Protein AF-A0A090I1Z6-F1 (afdb_monomer)

Nearest PDB structures (foldseek):
  5xj1-assembly1_A  TM=9.150E-01  e=8.530E-34  Streptococcus pneumoniae TIGR4
  5xj2-assembly2_B  TM=8.913E-01  e=3.910E-34  Streptococcus pneumoniae TIGR4
  1uwv-assembly1_A  TM=8.900E-01  e=1.940E-24  Escherichia coli K-12
  3mti-assembly1_A  TM=7.991E-01  e=1.955E-08  Streptococcus thermophilus LMG 18311
  7o4o-assembly1_A  TM=5.216E-01  e=7.048E-09  Staphylococcus aureus

Secondary structure (DSSP, 8-state):
-EEEEEESSTT-SEEEEEEETTEEEEEEE-S--TTS-HHHHHHHHHHHHHHTTTSPBPBTTTTB-SEEEEEEEE-TT-EEEEEEEE-SS----HHHHHHHHT---SSEEEEEEEEE---SSSS---SEEEEEEE-SEEEEEETTEEEEEESSS---S-HHHHHHHHHHHHHHSTTGGG-EEEEET-TTTHHHHHHHTTSSEEEEEES-HHHHHHHHHHHHHTT--SEEEEES-HHHHTTS-----SEEEE---TT-S-TTHHHHHHHT--SEEEEEES-HHHHHHHHHHHHHTTEEEEEEEEE-SSTTSS--EEEEEEEE--S---------TTGGGT--------HHHHHHHHHHHH-----HHHHHHHHHHTT-PPPS-S---S-TT--PPPPPHHHHHHHHHHHHHTT--

Structure (mmCIF, N/CA/C/O backbone):
data_AF-A0A090I1Z6-F1
#
_entry.id   AF-A0A090I1Z6-F1
#
loop_
_atom_site.group_PDB
_atom_site.id
_atom_site.type_symbol
_atom_site.label_atom_id
_atom_site.label_alt_id
_atom_site.label_comp_id
_atom_site.label_asym_id
_atom_site.label_entity_id
_atom_site.label_seq_id
_atom_site.pdbx_PDB_ins_code
_atom_site.Cartn_x
_atom_site.Cartn_y
_atom_site.Cartn_z
_atom_site.occupancy
_atom_site.B_iso_or_equiv
_atom_site.auth_seq_id
_atom_site.auth_comp_id
_atom_site.auth_asym_id
_atom_site.auth_atom_id
_atom_site.pdbx_PDB_model_num
ATOM 1 N N . MET A 1 1 ? 2.873 0.384 -11.513 1.00 91.88 1 MET A N 1
ATOM 2 C CA . MET A 1 1 ? 2.850 -0.789 -12.411 1.00 91.88 1 MET A CA 1
ATOM 3 C C . MET A 1 1 ? 4.203 -1.445 -12.418 1.00 91.88 1 MET A C 1
ATOM 5 O O . MET A 1 1 ? 5.203 -0.740 -12.408 1.00 91.88 1 MET A O 1
ATOM 9 N N . GLU A 1 2 ? 4.210 -2.765 -12.481 1.00 94.06 2 GLU A N 1
ATOM 10 C CA . GLU A 1 2 ? 5.403 -3.577 -12.677 1.00 94.06 2 GLU A CA 1
ATOM 11 C C . GLU A 1 2 ? 5.215 -4.378 -13.966 1.00 94.06 2 GLU A C 1
ATOM 13 O O . GLU A 1 2 ? 4.215 -5.082 -14.119 1.00 94.06 2 GLU A O 1
ATOM 18 N N . TYR A 1 3 ? 6.144 -4.217 -14.903 1.00 95.12 3 TYR A N 1
ATOM 19 C CA . TYR A 1 3 ? 6.188 -4.970 -16.149 1.00 95.12 3 TYR A CA 1
ATOM 20 C C . TYR A 1 3 ? 7.369 -5.932 -16.123 1.00 95.12 3 TYR A C 1
ATOM 22 O O . TYR A 1 3 ? 8.446 -5.572 -15.654 1.00 95.12 3 TYR A O 1
ATOM 30 N N . THR A 1 4 ? 7.189 -7.125 -16.673 1.00 95.19 4 THR A N 1
ATOM 31 C CA . THR A 1 4 ? 8.210 -8.172 -16.767 1.00 95.19 4 THR A CA 1
ATOM 32 C C . THR A 1 4 ? 8.731 -8.248 -18.196 1.00 95.19 4 THR A C 1
ATOM 34 O O . THR A 1 4 ? 7.939 -8.261 -19.144 1.00 95.19 4 THR A O 1
ATOM 37 N N . PHE A 1 5 ? 10.052 -8.307 -18.362 1.00 95.00 5 PHE A N 1
ATOM 38 C CA . PHE A 1 5 ? 10.670 -8.595 -19.655 1.00 95.00 5 PHE A CA 1
ATOM 39 C C . PHE A 1 5 ? 10.599 -10.095 -19.957 1.00 95.00 5 PHE A C 1
ATOM 41 O O . PHE A 1 5 ? 10.824 -10.934 -19.086 1.00 95.00 5 PHE A O 1
ATOM 48 N N . SER A 1 6 ? 10.304 -10.452 -21.203 1.00 93.56 6 SER A N 1
ATOM 49 C CA . SER A 1 6 ? 10.313 -11.844 -21.672 1.00 93.56 6 SER A CA 1
ATOM 50 C C . SER A 1 6 ? 10.514 -11.908 -23.180 1.00 93.56 6 SER A C 1
ATOM 52 O O . SER A 1 6 ? 10.542 -10.870 -23.837 1.00 93.56 6 SER A O 1
ATOM 54 N N . ASP A 1 7 ? 10.575 -13.104 -23.752 1.00 90.38 7 ASP A N 1
ATOM 55 C CA . ASP A 1 7 ? 10.456 -13.272 -25.201 1.00 90.38 7 ASP A CA 1
ATOM 56 C C . ASP A 1 7 ? 8.981 -13.500 -25.566 1.00 90.38 7 ASP A C 1
ATOM 58 O O . ASP A 1 7 ? 8.281 -14.247 -24.879 1.00 90.38 7 ASP A O 1
ATOM 62 N N . GLU A 1 8 ? 8.496 -12.900 -26.658 1.00 86.56 8 GLU A N 1
ATOM 63 C CA . GLU A 1 8 ? 7.093 -13.067 -27.095 1.00 86.56 8 GLU A CA 1
ATOM 64 C C . GLU A 1 8 ? 6.745 -14.534 -27.428 1.00 86.56 8 GLU A C 1
ATOM 66 O O . GLU A 1 8 ? 5.624 -15.004 -27.228 1.00 86.56 8 GLU A O 1
ATOM 71 N N . TYR A 1 9 ? 7.739 -15.275 -27.902 1.00 86.19 9 TYR A N 1
ATOM 72 C CA . TYR A 1 9 ? 7.776 -16.729 -28.003 1.00 86.19 9 TYR A CA 1
ATOM 73 C C . TYR A 1 9 ? 9.223 -17.173 -27.782 1.00 86.19 9 TYR A C 1
ATOM 75 O O . TYR A 1 9 ? 10.125 -16.344 -27.798 1.00 86.19 9 TYR A O 1
ATOM 83 N N . LYS A 1 10 ? 9.473 -18.472 -27.583 1.00 83.06 10 LYS A N 1
ATOM 84 C CA . LYS A 1 10 ? 10.819 -18.989 -27.286 1.00 83.06 10 LYS A CA 1
ATOM 85 C C . LYS A 1 10 ? 11.870 -18.472 -28.286 1.00 83.06 10 LYS A C 1
ATOM 87 O O . LYS A 1 10 ? 11.756 -18.763 -29.475 1.00 83.06 10 LYS A O 1
ATOM 92 N N . ASP A 1 11 ? 12.885 -17.772 -27.771 1.00 80.81 11 ASP A N 1
ATOM 93 C CA . ASP A 1 11 ? 13.984 -17.167 -28.540 1.00 80.81 11 ASP A CA 1
ATOM 94 C C . ASP A 1 11 ? 13.499 -16.138 -29.606 1.00 80.81 11 ASP A C 1
ATOM 96 O O . ASP A 1 11 ? 14.156 -15.915 -30.624 1.00 80.81 11 ASP A O 1
ATOM 100 N N . GLY A 1 12 ? 12.313 -15.550 -29.396 1.00 86.69 12 GLY A N 1
ATOM 101 C CA . GLY A 1 12 ? 11.664 -14.543 -30.242 1.00 86.69 12 GLY A CA 1
ATOM 102 C C . GLY A 1 12 ? 12.017 -13.091 -29.880 1.00 86.69 12 GLY A C 1
ATOM 103 O O . GLY A 1 12 ? 12.978 -12.855 -29.154 1.00 86.69 12 GLY A O 1
ATOM 104 N N . PRO A 1 13 ? 11.267 -12.096 -30.396 1.00 90.56 13 PRO A N 1
ATOM 105 C CA . PRO A 1 13 ? 11.519 -10.684 -30.103 1.00 90.56 13 PRO A CA 1
ATOM 106 C C . PRO A 1 13 ? 11.231 -10.337 -28.637 1.00 90.56 13 PRO A C 1
ATOM 108 O O . PRO A 1 13 ? 10.421 -11.000 -27.974 1.00 90.56 13 PRO A O 1
ATOM 111 N N . LEU A 1 14 ? 11.851 -9.253 -28.157 1.00 93.56 14 LEU A N 1
ATOM 112 C CA . LEU A 1 14 ? 11.689 -8.798 -26.780 1.00 93.56 14 LEU A CA 1
ATOM 113 C C . LEU A 1 14 ? 10.253 -8.312 -26.535 1.00 93.56 14 LEU A C 1
ATOM 115 O O . LEU A 1 14 ? 9.720 -7.429 -27.218 1.00 93.56 14 LEU A O 1
ATOM 119 N N . SER A 1 15 ? 9.650 -8.856 -25.488 1.00 94.00 15 SER A N 1
ATOM 120 C CA . SER A 1 15 ? 8.357 -8.454 -24.952 1.00 94.00 15 SER A CA 1
ATOM 121 C C . SER A 1 15 ? 8.521 -7.796 -23.586 1.00 94.00 15 SER A C 1
ATOM 123 O O . SER A 1 15 ? 9.428 -8.119 -22.815 1.00 94.00 15 SER A O 1
ATOM 125 N N . LEU A 1 16 ? 7.623 -6.862 -23.292 1.00 95.56 16 LEU A N 1
ATOM 126 C CA . LEU A 1 16 ? 7.514 -6.222 -21.989 1.00 95.56 16 LEU A CA 1
ATOM 127 C C . LEU A 1 16 ? 6.033 -6.116 -21.651 1.00 95.56 16 LEU A C 1
ATOM 129 O O . LEU A 1 16 ? 5.245 -5.597 -22.443 1.00 95.56 16 LEU A O 1
ATOM 133 N N . GLY A 1 17 ? 5.632 -6.653 -20.507 1.00 94.38 17 GLY A N 1
ATOM 134 C CA . GLY A 1 17 ? 4.218 -6.675 -20.163 1.00 94.38 17 GLY A CA 1
ATOM 135 C C . GLY A 1 17 ? 3.922 -7.404 -18.870 1.00 94.38 17 GLY A C 1
ATOM 136 O O . GLY A 1 17 ? 4.678 -7.299 -17.913 1.00 94.38 17 GLY A O 1
ATOM 137 N N . MET A 1 18 ? 2.793 -8.104 -18.821 1.00 92.00 18 MET A N 1
ATOM 138 C CA . MET A 1 18 ? 2.317 -8.772 -17.606 1.00 92.00 18 MET A CA 1
ATOM 139 C C . MET A 1 18 ? 2.202 -10.276 -17.820 1.00 92.00 18 MET A C 1
ATOM 141 O O . MET A 1 18 ? 1.886 -10.737 -18.919 1.00 92.00 18 MET A O 1
ATOM 145 N N . HIS A 1 19 ? 2.398 -11.047 -16.751 1.00 90.75 19 HIS A N 1
ATOM 146 C CA . HIS A 1 19 ? 2.137 -12.483 -16.766 1.00 90.75 19 HIS A CA 1
ATOM 147 C C . HIS A 1 19 ? 0.689 -12.768 -17.163 1.00 90.75 19 HIS A C 1
ATOM 149 O O . HIS A 1 19 ? -0.263 -12.174 -16.643 1.00 90.75 19 HIS A O 1
ATOM 155 N N . LYS A 1 20 ? 0.506 -13.720 -18.073 1.00 89.38 20 LYS A N 1
ATOM 156 C CA . LYS A 1 20 ? -0.819 -14.204 -18.444 1.00 89.38 20 LYS A CA 1
ATOM 157 C C . LYS A 1 20 ? -1.466 -14.870 -17.230 1.00 89.38 20 LYS A C 1
ATOM 159 O O . LYS A 1 20 ? -0.816 -15.589 -16.472 1.00 89.38 20 LYS A O 1
ATOM 164 N N . ARG A 1 21 ? -2.772 -14.653 -17.043 1.00 86.88 21 ARG A N 1
ATOM 165 C CA . ARG A 1 21 ? -3.521 -15.203 -15.900 1.00 86.88 21 ARG A CA 1
ATOM 166 C C . ARG A 1 21 ? -3.269 -16.711 -15.762 1.00 86.88 21 ARG A C 1
ATOM 168 O O . ARG A 1 21 ? -3.479 -17.462 -16.714 1.00 86.88 21 ARG A O 1
ATOM 175 N N . ASN A 1 22 ? -2.842 -17.133 -14.571 1.00 84.94 22 ASN A N 1
ATOM 176 C CA . ASN A 1 22 ? -2.478 -18.513 -14.219 1.00 84.94 22 ASN A CA 1
ATOM 177 C C . ASN A 1 22 ? -1.283 -19.105 -15.001 1.00 84.94 22 ASN A C 1
ATOM 179 O O . ASN A 1 22 ? -1.112 -20.323 -15.011 1.00 84.94 22 ASN A O 1
ATOM 183 N N . ARG A 1 23 ? -0.456 -18.284 -15.664 1.00 84.69 23 ARG A N 1
ATOM 184 C CA . ARG A 1 23 ? 0.732 -18.724 -16.414 1.00 84.69 23 ARG A CA 1
ATOM 185 C C . ARG A 1 23 ? 1.939 -17.826 -16.127 1.00 84.69 23 ARG A C 1
ATOM 187 O O . ARG A 1 23 ? 2.237 -16.902 -16.869 1.00 84.69 23 ARG A O 1
ATOM 194 N N . PHE A 1 24 ? 2.689 -18.172 -15.085 1.00 78.25 24 PHE A N 1
ATOM 195 C CA . PHE A 1 24 ? 3.857 -17.422 -14.587 1.00 78.25 24 PHE A CA 1
ATOM 196 C C . PHE A 1 24 ? 5.130 -17.516 -15.452 1.00 78.25 24 PHE A C 1
ATOM 198 O O . PHE A 1 24 ? 6.209 -17.116 -15.018 1.00 78.25 24 PHE A O 1
ATOM 205 N N . TYR A 1 25 ? 5.051 -18.150 -16.622 1.00 77.69 25 TYR A N 1
ATOM 206 C CA . TYR A 1 25 ? 6.161 -18.272 -17.577 1.00 77.69 25 TYR A CA 1
ATOM 207 C C . TYR A 1 25 ? 5.838 -17.608 -18.918 1.00 77.69 25 TYR A C 1
ATOM 209 O O . TYR A 1 25 ? 6.706 -17.537 -19.779 1.00 77.69 25 TYR A O 1
ATOM 217 N N . GLU A 1 26 ? 4.593 -17.164 -19.109 1.00 83.94 26 GLU A N 1
ATOM 218 C CA . GLU A 1 26 ? 4.133 -16.530 -20.340 1.00 83.94 26 GLU A CA 1
ATOM 219 C C . GLU A 1 26 ? 3.808 -15.072 -20.034 1.00 83.94 26 GLU A C 1
ATOM 221 O O . GLU A 1 26 ? 2.819 -14.778 -19.358 1.00 83.94 26 GLU A O 1
ATOM 226 N N . VAL A 1 27 ? 4.618 -14.160 -20.560 1.00 88.38 27 VAL A N 1
ATOM 227 C CA . VAL A 1 27 ? 4.332 -12.727 -20.510 1.00 88.38 27 VAL A CA 1
ATOM 228 C C . VAL A 1 27 ? 3.557 -12.343 -21.762 1.00 88.38 27 VAL A C 1
ATOM 230 O O . VAL A 1 27 ? 3.927 -12.686 -22.882 1.00 88.38 27 VAL A O 1
ATOM 233 N N . VAL A 1 28 ? 2.450 -11.632 -21.575 1.00 89.81 28 VAL A N 1
ATOM 234 C CA . VAL A 1 28 ? 1.732 -11.005 -22.683 1.00 89.81 28 VAL A CA 1
ATOM 235 C C . VAL A 1 28 ? 2.474 -9.728 -23.037 1.00 89.81 28 VAL A C 1
ATOM 237 O O . VAL A 1 28 ? 2.613 -8.856 -22.183 1.00 89.81 28 VAL A O 1
ATOM 240 N N . ASN A 1 29 ? 2.926 -9.608 -24.286 1.00 89.56 29 ASN A N 1
ATOM 241 C CA . ASN A 1 29 ? 3.527 -8.376 -24.782 1.00 89.56 29 ASN A CA 1
ATOM 242 C C . ASN A 1 29 ? 2.481 -7.249 -24.748 1.00 89.56 29 ASN A C 1
ATOM 244 O O . ASN A 1 29 ? 1.546 -7.220 -25.557 1.00 89.56 29 ASN A O 1
ATOM 248 N N . THR A 1 30 ? 2.608 -6.341 -23.785 1.00 86.31 30 THR A N 1
ATOM 249 C CA . THR A 1 30 ? 1.634 -5.275 -23.572 1.00 86.31 30 THR A CA 1
ATOM 250 C C . THR A 1 30 ? 2.025 -4.110 -24.465 1.00 86.31 30 THR A C 1
ATOM 252 O O . THR A 1 30 ? 2.967 -3.391 -24.176 1.00 86.31 30 THR A O 1
ATOM 255 N N . LYS A 1 31 ? 1.308 -3.901 -25.572 1.00 80.50 31 LYS A N 1
ATOM 256 C CA . LYS A 1 31 ? 1.508 -2.701 -26.413 1.00 80.50 31 LYS A CA 1
ATOM 257 C C . LYS A 1 31 ? 0.821 -1.467 -25.835 1.00 80.50 31 LYS A C 1
ATOM 259 O O . LYS A 1 31 ? 1.215 -0.348 -26.127 1.00 80.50 31 LYS A O 1
ATOM 264 N N . TYR A 1 32 ? -0.234 -1.696 -25.060 1.00 88.94 32 TYR A N 1
ATOM 265 C CA . TYR A 1 32 ? -1.088 -0.664 -24.501 1.00 88.94 32 TYR A CA 1
ATOM 266 C C . TYR A 1 32 ? -1.790 -1.197 -23.251 1.00 88.94 32 TYR A C 1
ATOM 268 O O . TYR A 1 32 ? -2.351 -2.297 -23.275 1.00 88.94 32 TYR A O 1
ATOM 276 N N . CYS A 1 33 ? -1.775 -0.424 -22.171 1.00 90.62 33 CYS A N 1
ATOM 277 C CA . CYS A 1 33 ? -2.452 -0.713 -20.917 1.00 90.62 33 CYS A CA 1
ATOM 278 C C . CYS A 1 33 ? -3.492 0.381 -20.642 1.00 90.62 33 CYS A C 1
ATOM 280 O O . CYS A 1 33 ? -3.174 1.565 -20.594 1.00 90.62 33 CYS A O 1
ATOM 282 N N . ASN A 1 34 ? -4.752 -0.018 -20.466 1.00 91.06 34 ASN A N 1
ATOM 283 C CA . ASN A 1 34 ? -5.896 0.897 -20.376 1.00 91.06 34 ASN A CA 1
ATOM 284 C C . ASN A 1 34 ? -6.320 1.238 -18.933 1.00 91.06 34 ASN A C 1
ATOM 286 O O . ASN A 1 34 ? -7.370 1.857 -18.749 1.00 91.06 34 ASN A O 1
ATOM 290 N N . ILE A 1 35 ? -5.565 0.778 -17.931 1.00 90.62 35 ILE A N 1
ATOM 291 C CA . ILE A 1 35 ? -5.797 1.039 -16.497 1.00 90.62 35 ILE A CA 1
ATOM 292 C C . ILE A 1 35 ? -4.760 2.002 -15.900 1.00 90.62 35 ILE A C 1
ATOM 294 O O . ILE A 1 35 ? -4.752 2.231 -14.695 1.00 90.62 35 ILE A O 1
ATOM 298 N N . VAL A 1 36 ? -3.866 2.541 -16.730 1.00 92.75 36 VAL A N 1
ATOM 299 C CA . VAL A 1 36 ? -2.774 3.441 -16.337 1.00 92.75 36 VAL A CA 1
ATOM 300 C C . VAL A 1 36 ? -2.809 4.708 -17.179 1.00 92.75 36 VAL A C 1
ATOM 302 O O . VAL A 1 36 ? -3.467 4.752 -18.216 1.00 92.75 36 VAL A O 1
ATOM 305 N N . HIS A 1 37 ? -2.085 5.734 -16.733 1.00 95.00 37 HIS A N 1
ATOM 306 C CA . HIS A 1 37 ? -1.875 6.948 -17.517 1.00 95.00 37 HIS A CA 1
ATOM 307 C C . HIS A 1 37 ? -1.043 6.665 -18.780 1.00 95.00 37 HIS A C 1
ATOM 309 O O . HIS A 1 37 ? -0.178 5.787 -18.757 1.00 95.00 37 HIS A O 1
ATOM 315 N N . GLU A 1 38 ? -1.235 7.444 -19.848 1.00 96.19 38 GLU A N 1
ATOM 316 C CA . GLU A 1 38 ? -0.559 7.228 -21.139 1.00 96.19 38 GLU A CA 1
ATOM 317 C C . GLU A 1 38 ? 0.974 7.323 -21.053 1.00 96.19 38 GLU A C 1
ATOM 319 O O . GLU A 1 38 ? 1.685 6.630 -21.779 1.00 96.19 38 GLU A O 1
ATOM 324 N N . ASP A 1 39 ? 1.501 8.089 -20.093 1.00 97.19 39 ASP A N 1
ATOM 325 C CA . ASP A 1 39 ? 2.943 8.151 -19.801 1.00 97.19 39 ASP A CA 1
ATOM 326 C C . ASP A 1 39 ? 3.548 6.757 -19.567 1.00 97.19 39 ASP A C 1
ATOM 328 O O . ASP A 1 39 ? 4.671 6.486 -19.989 1.00 97.19 39 ASP A O 1
ATOM 332 N N . PHE A 1 40 ? 2.798 5.839 -18.943 1.00 97.06 40 PHE A N 1
ATOM 333 C CA . PHE A 1 40 ? 3.262 4.470 -18.711 1.00 97.06 40 PHE A CA 1
ATOM 334 C C . PHE A 1 40 ? 3.410 3.711 -20.024 1.00 97.06 40 PHE A C 1
ATOM 336 O O . PHE A 1 40 ? 4.388 2.986 -20.188 1.00 97.06 40 PHE A O 1
ATOM 343 N N . ASN A 1 41 ? 2.448 3.869 -20.938 1.00 96.94 41 ASN A N 1
ATOM 344 C CA . ASN A 1 41 ? 2.469 3.219 -22.245 1.00 96.94 41 ASN A CA 1
ATOM 345 C C . ASN A 1 41 ? 3.650 3.733 -23.073 1.00 96.94 41 ASN A C 1
ATOM 347 O O . ASN A 1 41 ? 4.409 2.933 -23.620 1.00 96.94 41 ASN A O 1
ATOM 351 N N . THR A 1 42 ? 3.855 5.052 -23.074 1.00 97.19 42 THR A N 1
ATOM 352 C CA . THR A 1 42 ? 4.975 5.712 -23.755 1.00 97.19 42 THR A CA 1
ATOM 353 C C . THR A 1 42 ? 6.325 5.227 -23.229 1.00 97.19 42 THR A C 1
ATOM 355 O O . THR A 1 42 ? 7.179 4.817 -24.017 1.00 97.19 42 THR A O 1
ATOM 358 N N . ILE A 1 43 ? 6.517 5.212 -21.904 1.00 97.88 43 ILE A N 1
ATOM 359 C CA . ILE A 1 43 ? 7.772 4.762 -21.285 1.00 97.88 43 ILE A CA 1
ATOM 360 C C . ILE A 1 43 ? 8.005 3.273 -21.552 1.00 97.88 43 ILE A C 1
ATOM 362 O O . ILE A 1 43 ? 9.080 2.896 -22.005 1.00 97.88 43 ILE A O 1
ATOM 366 N N . MET A 1 44 ? 7.001 2.426 -21.325 1.00 97.19 44 MET A N 1
ATOM 367 C CA . MET A 1 44 ? 7.104 0.981 -21.536 1.00 97.19 44 MET A CA 1
ATOM 368 C C . MET A 1 44 ? 7.447 0.637 -22.994 1.00 97.19 44 MET A C 1
ATOM 370 O O . MET A 1 44 ? 8.352 -0.164 -23.236 1.00 97.19 44 MET A O 1
ATOM 374 N N . ASP A 1 45 ? 6.764 1.234 -23.976 1.00 96.31 45 ASP A N 1
ATOM 375 C CA . ASP A 1 45 ? 7.040 0.964 -25.390 1.00 96.31 45 ASP A CA 1
ATOM 376 C C . ASP A 1 45 ? 8.412 1.503 -25.818 1.00 96.31 45 ASP A C 1
ATOM 378 O O . ASP A 1 45 ? 9.144 0.800 -26.521 1.00 96.31 45 ASP A O 1
ATOM 382 N N . PHE A 1 46 ? 8.811 2.688 -25.339 1.00 97.38 46 PHE A N 1
ATOM 383 C CA . PHE A 1 46 ? 10.170 3.198 -25.529 1.00 97.38 46 PHE A CA 1
ATOM 384 C C . PHE A 1 46 ? 11.218 2.217 -24.987 1.00 97.38 46 PHE A C 1
ATOM 386 O O . PHE A 1 46 ? 12.138 1.839 -25.716 1.00 97.38 46 PHE A O 1
ATOM 393 N N . THR A 1 47 ? 11.061 1.760 -23.743 1.00 97.38 47 THR A N 1
ATOM 394 C CA . THR A 1 47 ? 11.988 0.828 -23.094 1.00 97.38 47 THR A CA 1
ATOM 395 C C . THR A 1 47 ? 12.085 -0.491 -23.851 1.00 97.38 47 THR A C 1
ATOM 397 O O . THR A 1 47 ? 13.190 -0.948 -24.150 1.00 97.38 47 THR A O 1
ATOM 400 N N . ARG A 1 48 ? 10.945 -1.087 -24.218 1.00 95.88 48 ARG A N 1
ATOM 401 C CA . ARG A 1 48 ? 10.903 -2.334 -24.992 1.00 95.88 48 ARG A CA 1
ATOM 402 C C . ARG A 1 48 ? 11.636 -2.178 -26.324 1.00 95.88 48 ARG A C 1
ATOM 404 O O . ARG A 1 48 ? 12.504 -2.984 -26.634 1.00 95.88 48 ARG A O 1
ATOM 411 N N . ARG A 1 49 ? 11.326 -1.132 -27.101 1.00 95.25 49 ARG A N 1
ATOM 412 C CA . ARG A 1 49 ? 11.971 -0.882 -28.404 1.00 95.25 49 ARG A CA 1
ATOM 413 C C . ARG A 1 49 ? 13.458 -0.576 -28.277 1.00 95.25 49 ARG A C 1
ATOM 415 O O . ARG A 1 49 ? 14.218 -0.938 -29.166 1.00 95.25 49 ARG A O 1
ATOM 422 N N . TYR A 1 50 ? 13.874 0.109 -27.212 1.00 96.69 50 TYR A N 1
ATOM 423 C CA . TYR A 1 50 ? 15.281 0.441 -27.012 1.00 96.69 50 TYR A CA 1
ATOM 424 C C . TYR A 1 50 ? 16.134 -0.817 -26.834 1.00 96.69 50 TYR A C 1
ATOM 426 O O . TYR A 1 50 ? 17.240 -0.872 -27.376 1.00 96.69 50 TYR A O 1
ATOM 434 N N . PHE A 1 51 ? 15.640 -1.788 -26.062 1.00 96.19 51 PHE A N 1
ATOM 435 C CA . PHE A 1 51 ? 16.381 -2.999 -25.719 1.00 96.19 51 PHE A CA 1
ATOM 436 C C . PHE A 1 51 ? 16.181 -4.167 -26.686 1.00 96.19 51 PHE A C 1
ATOM 438 O O . PHE A 1 51 ? 16.984 -5.101 -26.654 1.00 96.19 51 PHE A O 1
ATOM 445 N N . ASP A 1 52 ? 15.163 -4.119 -27.545 1.00 92.81 52 ASP A N 1
ATOM 446 C CA . ASP A 1 52 ? 14.920 -5.151 -28.553 1.00 92.81 52 ASP A CA 1
ATOM 447 C C . ASP A 1 52 ? 16.168 -5.370 -29.428 1.00 92.81 52 ASP A C 1
ATOM 449 O O . ASP A 1 52 ? 16.754 -4.428 -29.968 1.00 92.81 52 ASP A O 1
ATOM 453 N N . GLY A 1 53 ? 16.638 -6.618 -29.492 1.00 90.00 53 GLY A N 1
ATOM 454 C CA . GLY A 1 53 ? 17.881 -7.002 -30.172 1.00 90.00 53 GLY A CA 1
ATOM 455 C C . GLY A 1 53 ? 19.195 -6.561 -29.502 1.00 90.00 53 GLY A C 1
ATOM 456 O O . GLY A 1 53 ? 20.257 -6.957 -29.982 1.00 90.00 53 GLY A O 1
ATOM 457 N N . LYS A 1 54 ? 19.164 -5.783 -28.408 1.00 92.88 54 LYS A N 1
ATOM 458 C CA . LYS A 1 54 ? 20.367 -5.344 -27.670 1.00 92.88 54 LYS A CA 1
ATOM 459 C C . LYS A 1 54 ? 20.666 -6.197 -26.444 1.00 92.88 54 LYS A C 1
ATOM 461 O O . LYS A 1 54 ? 21.820 -6.542 -26.219 1.00 92.88 54 LYS A O 1
ATOM 466 N N . LEU A 1 55 ? 19.643 -6.504 -25.647 1.00 93.56 55 LEU A N 1
ATOM 467 C CA . LEU A 1 55 ? 19.765 -7.266 -24.403 1.00 93.56 55 LEU A CA 1
ATOM 468 C C . LEU A 1 55 ? 18.665 -8.320 -24.311 1.00 93.56 55 LEU A C 1
ATOM 470 O O . LEU A 1 55 ? 17.603 -8.188 -24.917 1.00 93.56 55 LEU A O 1
ATOM 474 N N . LYS A 1 56 ? 18.936 -9.372 -23.538 1.00 92.62 56 LYS A N 1
ATOM 475 C CA . LYS A 1 56 ? 18.013 -10.493 -23.351 1.00 92.62 56 LYS A CA 1
ATOM 476 C C . LYS A 1 56 ? 17.214 -10.348 -22.055 1.00 92.62 56 LYS A C 1
ATOM 478 O O . LYS A 1 56 ? 17.758 -9.838 -21.067 1.00 92.62 56 LYS A O 1
ATOM 483 N N . PRO A 1 57 ? 15.957 -10.822 -22.030 1.00 93.50 57 PRO A N 1
ATOM 484 C CA . PRO A 1 57 ? 15.213 -10.960 -20.789 1.00 93.50 57 PRO A CA 1
ATOM 485 C C . PRO A 1 57 ? 15.864 -12.015 -19.891 1.00 93.50 57 PRO A C 1
ATOM 487 O O . PRO A 1 57 ? 16.516 -12.950 -20.361 1.00 93.50 57 PRO A O 1
ATOM 490 N N . TYR A 1 58 ? 15.670 -11.881 -18.587 1.00 91.06 58 TYR A N 1
ATOM 491 C CA . TYR A 1 58 ? 16.127 -12.860 -17.618 1.00 91.06 58 TYR A CA 1
ATOM 492 C C . TYR A 1 58 ? 15.250 -14.114 -17.653 1.00 91.06 58 TYR A C 1
ATOM 494 O O . TYR A 1 58 ? 14.037 -14.073 -17.435 1.00 91.06 58 TYR A O 1
ATOM 502 N N . HIS A 1 59 ? 15.876 -15.266 -17.873 1.00 87.44 59 HIS A N 1
ATOM 503 C CA . HIS A 1 59 ? 15.205 -16.559 -17.841 1.00 87.44 59 HIS A CA 1
ATOM 504 C C . HIS A 1 59 ? 15.458 -17.277 -16.520 1.00 87.44 59 HIS A C 1
ATOM 506 O O . HIS A 1 59 ? 16.476 -17.947 -16.363 1.00 87.44 59 HIS A O 1
ATOM 512 N N . LYS A 1 60 ? 14.477 -17.259 -15.615 1.00 81.56 60 LYS A N 1
ATOM 513 C CA . LYS A 1 60 ? 14.582 -17.857 -14.270 1.00 81.56 60 LYS A CA 1
ATOM 514 C C . LYS A 1 60 ? 14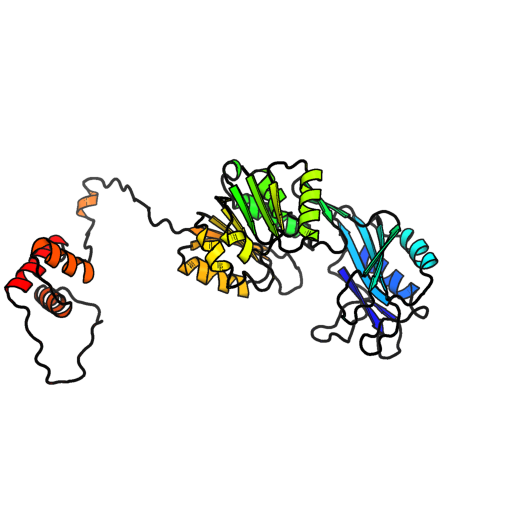.982 -19.337 -14.199 1.00 81.56 60 LYS A C 1
ATOM 516 O O . LYS A 1 60 ? 15.519 -19.757 -13.192 1.00 81.56 60 LYS A O 1
ATOM 521 N N . ILE A 1 61 ? 14.713 -20.142 -15.235 1.00 82.81 61 ILE A N 1
ATOM 522 C CA . ILE A 1 61 ? 15.118 -21.566 -15.265 1.00 82.81 61 ILE A CA 1
ATOM 523 C C . ILE A 1 61 ? 16.583 -21.713 -15.691 1.00 82.81 61 ILE A C 1
ATOM 525 O O . ILE A 1 61 ? 17.282 -22.610 -15.233 1.00 82.81 61 ILE A O 1
ATOM 529 N N . ARG A 1 62 ? 17.030 -20.865 -16.621 1.00 84.38 62 ARG A N 1
ATOM 530 C CA . ARG A 1 62 ? 18.386 -20.920 -17.182 1.00 84.38 62 ARG A CA 1
ATOM 531 C C . ARG A 1 62 ? 19.367 -20.058 -16.387 1.00 84.38 62 ARG A C 1
ATOM 533 O O . ARG A 1 62 ? 20.563 -20.261 -16.526 1.00 84.38 62 ARG A O 1
ATOM 540 N N . HIS A 1 63 ? 18.856 -19.124 -15.584 1.00 85.25 63 HIS A N 1
ATOM 541 C CA . HIS A 1 63 ? 19.611 -18.083 -14.890 1.00 85.25 63 HIS A CA 1
ATOM 542 C C . HIS A 1 63 ? 20.520 -17.294 -15.842 1.00 85.25 63 HIS A C 1
ATOM 544 O O . HIS A 1 63 ? 21.689 -17.062 -15.566 1.00 85.25 63 HIS A O 1
ATOM 550 N N . THR A 1 64 ? 19.971 -16.907 -16.994 1.00 87.44 64 THR A N 1
ATOM 551 C CA . THR A 1 64 ? 20.685 -16.165 -18.044 1.00 87.44 64 THR A CA 1
ATOM 552 C C . THR A 1 64 ? 19.899 -14.933 -18.459 1.00 87.44 64 THR A C 1
ATOM 554 O O . THR A 1 64 ? 18.669 -15.019 -18.529 1.00 87.44 64 THR A O 1
ATOM 557 N N . GLY A 1 65 ? 20.593 -13.868 -18.856 1.00 89.50 65 GLY A N 1
ATOM 558 C CA . GLY A 1 65 ? 19.999 -12.634 -19.362 1.00 89.50 65 GLY A CA 1
ATOM 559 C C . GLY A 1 65 ? 19.973 -11.523 -18.316 1.00 89.50 65 GLY A C 1
ATOM 560 O O . GLY A 1 65 ? 20.163 -11.761 -17.123 1.00 89.50 65 GLY A O 1
ATOM 561 N N . ASN A 1 66 ? 19.712 -10.304 -18.785 1.00 92.94 66 ASN A N 1
ATOM 562 C CA . ASN A 1 66 ? 19.947 -9.090 -18.007 1.00 92.94 66 ASN A CA 1
ATOM 563 C C . ASN A 1 66 ? 18.638 -8.461 -17.535 1.00 92.94 66 ASN A C 1
ATOM 565 O O . ASN A 1 66 ? 18.513 -8.084 -16.376 1.00 92.94 66 ASN A O 1
ATOM 569 N N . LEU A 1 67 ? 17.656 -8.323 -18.428 1.00 94.94 67 LEU A N 1
ATOM 570 C CA . LEU A 1 67 ? 16.465 -7.508 -18.182 1.00 94.94 67 LEU A CA 1
ATOM 571 C C . LEU A 1 67 ? 15.422 -8.283 -17.380 1.00 94.94 67 LEU A C 1
ATOM 573 O O . LEU A 1 67 ? 14.943 -9.318 -17.840 1.00 94.94 67 LEU A O 1
ATOM 577 N N . ARG A 1 68 ? 15.023 -7.775 -16.212 1.00 94.75 68 ARG A N 1
ATOM 578 C CA . ARG A 1 68 ? 14.032 -8.443 -15.356 1.00 94.75 68 ARG A CA 1
ATOM 579 C C . ARG A 1 68 ? 12.691 -7.728 -15.371 1.00 94.75 68 ARG A C 1
ATOM 581 O O . ARG A 1 68 ? 11.715 -8.253 -15.907 1.00 94.75 68 ARG A O 1
ATOM 588 N N . HIS A 1 69 ? 12.660 -6.503 -14.846 1.00 96.31 69 HIS A N 1
ATOM 589 C CA . HIS A 1 69 ? 11.422 -5.744 -14.677 1.00 96.31 69 HIS A CA 1
ATOM 590 C C . HIS A 1 69 ? 11.597 -4.267 -15.037 1.00 96.31 69 HIS A C 1
ATOM 592 O O . HIS A 1 69 ? 12.691 -3.709 -14.954 1.00 96.31 69 HIS A O 1
ATOM 598 N N . LEU A 1 70 ? 10.492 -3.625 -15.403 1.00 97.25 70 LEU A N 1
ATOM 599 C CA . LEU A 1 70 ? 10.347 -2.176 -15.468 1.00 97.25 70 LEU A CA 1
ATOM 600 C C . LEU A 1 70 ? 9.243 -1.776 -14.487 1.00 97.25 70 LEU A C 1
ATOM 602 O O . LEU A 1 70 ? 8.073 -2.097 -14.714 1.00 97.25 70 LEU A O 1
ATOM 606 N N . MET A 1 71 ? 9.593 -1.072 -13.412 1.00 96.94 71 MET A N 1
ATOM 607 C CA . MET A 1 71 ? 8.599 -0.524 -12.487 1.00 96.94 71 MET A CA 1
ATOM 608 C C . MET A 1 71 ? 8.369 0.950 -12.781 1.00 96.94 71 MET A C 1
ATOM 610 O O . MET A 1 71 ? 9.314 1.729 -12.866 1.00 96.94 71 MET A O 1
ATOM 614 N N . LEU A 1 72 ? 7.101 1.332 -12.882 1.00 96.62 72 LEU A N 1
ATOM 615 C CA . LEU A 1 72 ? 6.671 2.709 -13.082 1.00 96.62 72 LEU A CA 1
ATOM 616 C C . LEU A 1 72 ? 5.720 3.117 -11.959 1.00 96.62 72 LEU A C 1
ATOM 618 O O . LEU A 1 72 ? 4.763 2.392 -11.649 1.00 96.62 72 LEU A O 1
ATOM 622 N N . ARG A 1 73 ? 5.938 4.300 -11.389 1.00 96.44 73 ARG A N 1
ATOM 623 C CA . ARG A 1 73 ? 4.981 4.975 -10.502 1.00 96.44 73 ARG A CA 1
ATOM 624 C C . ARG A 1 73 ? 4.718 6.381 -11.020 1.00 96.44 73 ARG A C 1
ATOM 626 O O . ARG A 1 73 ? 5.623 7.009 -11.558 1.00 96.44 73 ARG A O 1
ATOM 633 N N . ARG A 1 74 ? 3.491 6.866 -10.831 1.00 95.25 74 ARG A N 1
ATOM 634 C CA . ARG A 1 74 ? 3.090 8.239 -11.145 1.00 95.25 74 ARG A CA 1
ATOM 635 C C . ARG A 1 74 ? 2.120 8.737 -10.086 1.00 95.25 74 ARG A C 1
ATOM 637 O O . ARG A 1 74 ? 1.238 7.973 -9.698 1.00 95.25 74 ARG A O 1
ATOM 644 N N . ASN A 1 75 ? 2.281 9.978 -9.646 1.00 94.56 75 ASN A N 1
ATOM 645 C CA . ASN A 1 75 ? 1.342 10.635 -8.734 1.00 94.56 75 ASN A CA 1
ATOM 646 C C . ASN A 1 75 ? 0.269 11.421 -9.513 1.00 94.56 75 ASN A C 1
ATOM 648 O O . ASN A 1 75 ? 0.256 11.451 -10.752 1.00 94.56 75 ASN A O 1
ATOM 652 N N . LEU A 1 76 ? -0.643 12.072 -8.794 1.00 92.38 76 LEU A N 1
ATOM 653 C CA . LEU A 1 76 ? -1.675 12.907 -9.419 1.00 92.38 76 LEU A CA 1
ATOM 654 C C . LEU A 1 76 ? -1.122 14.163 -10.114 1.00 92.38 76 LEU A C 1
ATOM 656 O O . LEU A 1 76 ? -1.682 14.573 -11.126 1.00 92.38 76 LEU A O 1
ATOM 660 N N . GLU A 1 77 ? -0.003 14.713 -9.636 1.00 94.00 77 GLU A N 1
ATOM 661 C CA . GLU A 1 77 ? 0.664 15.900 -10.207 1.00 94.00 77 GLU A CA 1
ATOM 662 C C . GLU A 1 77 ? 1.474 15.599 -11.485 1.00 94.00 77 GLU A C 1
ATOM 664 O O . GLU A 1 77 ? 2.070 16.491 -12.084 1.00 94.00 77 GLU A O 1
ATOM 669 N N . GLY A 1 78 ? 1.514 14.337 -11.922 1.00 96.00 78 GLY A N 1
ATOM 670 C CA . GLY A 1 78 ? 2.220 13.925 -13.135 1.00 96.00 78 GLY A CA 1
ATOM 671 C C . GLY A 1 78 ? 3.714 13.675 -12.962 1.00 96.00 78 GLY A C 1
ATOM 672 O O . GLY A 1 78 ? 4.406 13.438 -13.949 1.00 96.00 78 GLY A O 1
ATOM 673 N N . GLU A 1 79 ? 4.231 13.660 -11.738 1.00 97.25 79 GLU A N 1
ATOM 674 C CA . GLU A 1 79 ? 5.582 13.182 -11.466 1.00 97.25 79 GLU A CA 1
ATOM 675 C C . GLU A 1 79 ? 5.667 11.671 -11.682 1.00 97.25 79 GLU A C 1
ATOM 677 O O . GLU A 1 79 ? 4.799 10.922 -11.232 1.00 97.25 79 GLU A O 1
ATOM 682 N N . VAL A 1 80 ? 6.733 11.219 -12.341 1.00 97.81 80 VAL A N 1
ATOM 683 C CA . VAL A 1 80 ? 6.971 9.816 -12.688 1.00 97.81 80 VAL A CA 1
ATOM 684 C C . VAL A 1 80 ? 8.301 9.342 -12.108 1.00 97.81 80 VAL A C 1
ATOM 686 O O . VAL A 1 80 ? 9.333 9.997 -12.281 1.00 97.81 80 VAL A O 1
ATOM 689 N N . LEU A 1 81 ? 8.281 8.171 -11.470 1.00 97.94 81 LEU A N 1
ATOM 690 C CA . LEU A 1 81 ? 9.479 7.389 -11.172 1.00 97.94 81 LEU A CA 1
ATOM 691 C C . LEU A 1 81 ? 9.570 6.202 -12.116 1.00 97.94 81 LEU A C 1
ATOM 693 O O . LEU A 1 81 ? 8.589 5.477 -12.314 1.00 97.94 81 LEU A O 1
ATOM 697 N N . VAL A 1 82 ? 10.774 5.979 -12.628 1.00 98.38 82 VAL A N 1
ATOM 698 C CA . VAL A 1 82 ? 11.103 4.828 -13.464 1.00 98.38 82 VAL A CA 1
ATOM 699 C C . VAL A 1 82 ? 12.189 4.010 -12.786 1.00 98.38 82 VAL A C 1
ATOM 701 O O . VAL A 1 82 ? 13.232 4.552 -12.439 1.00 98.38 82 VAL A O 1
ATOM 704 N N . ASN A 1 83 ? 11.967 2.707 -12.637 1.00 98.06 83 ASN A N 1
ATOM 705 C CA . ASN A 1 83 ? 12.978 1.765 -12.173 1.00 98.06 83 ASN A CA 1
ATOM 706 C C . ASN A 1 83 ? 13.222 0.686 -13.223 1.00 98.06 83 ASN A C 1
ATOM 708 O O . ASN A 1 83 ? 12.299 -0.063 -13.561 1.00 98.06 83 ASN A O 1
ATOM 712 N N . LEU A 1 84 ? 14.454 0.587 -13.713 1.00 97.81 84 LEU A N 1
ATOM 713 C CA . LEU A 1 84 ? 14.893 -0.563 -14.496 1.00 97.81 84 LEU A CA 1
ATOM 714 C C . LEU A 1 84 ? 15.503 -1.590 -13.540 1.00 97.81 84 LEU A C 1
ATOM 716 O O . LEU A 1 84 ? 16.445 -1.270 -12.824 1.00 97.81 84 LEU A O 1
ATOM 720 N N . VAL A 1 85 ? 14.992 -2.819 -13.549 1.00 96.56 85 VAL A N 1
ATOM 721 C CA . VAL A 1 85 ? 15.512 -3.915 -12.725 1.00 96.56 85 VAL A CA 1
ATOM 722 C C . VAL A 1 85 ? 16.261 -4.903 -13.609 1.00 96.56 85 VAL A C 1
ATOM 724 O O . VAL A 1 85 ? 15.677 -5.452 -14.551 1.00 96.56 85 VAL A O 1
ATOM 727 N N . THR A 1 86 ? 17.533 -5.153 -13.301 1.00 95.44 86 THR A N 1
ATOM 728 C CA . THR A 1 86 ? 18.395 -6.072 -14.060 1.00 95.44 86 THR A CA 1
ATOM 729 C C . THR A 1 86 ? 19.142 -7.045 -13.151 1.00 95.44 86 THR A C 1
ATOM 731 O O . THR A 1 86 ? 19.163 -6.877 -11.935 1.00 95.44 86 THR A O 1
ATOM 734 N N . THR A 1 87 ? 19.755 -8.072 -13.731 1.00 93.00 87 THR A N 1
ATOM 735 C CA . THR A 1 87 ? 20.774 -8.893 -13.054 1.00 93.00 87 THR A CA 1
ATOM 736 C C . THR A 1 87 ? 22.115 -8.155 -12.977 1.00 93.00 87 THR A C 1
ATOM 738 O O . THR A 1 87 ? 22.253 -7.054 -13.527 1.00 93.00 87 THR A O 1
ATOM 741 N N . TRP A 1 88 ? 23.105 -8.757 -12.312 1.00 81.69 88 TRP A N 1
ATOM 742 C CA . TRP A 1 88 ? 24.474 -8.229 -12.199 1.00 81.69 88 TRP A CA 1
ATOM 743 C C . TRP A 1 88 ? 25.318 -8.383 -13.473 1.00 81.69 88 TRP A C 1
ATOM 745 O O . TRP A 1 88 ? 26.467 -7.942 -13.505 1.00 81.69 88 TRP A O 1
ATOM 755 N N . GLU A 1 89 ? 24.772 -8.991 -14.528 1.00 79.56 89 GLU A N 1
ATOM 756 C CA . GLU A 1 89 ? 25.457 -9.099 -15.813 1.00 79.56 89 GLU A CA 1
ATOM 757 C C . GLU A 1 89 ? 25.711 -7.693 -16.389 1.00 79.56 89 GLU A C 1
ATOM 759 O O . GLU A 1 89 ? 24.771 -6.950 -16.701 1.00 79.56 89 GLU A O 1
ATOM 764 N N . GLU A 1 90 ? 26.993 -7.317 -16.493 1.00 75.81 90 GLU A N 1
ATOM 765 C CA . GLU A 1 90 ? 27.414 -5.981 -16.915 1.00 75.81 90 GLU A CA 1
ATOM 766 C C . GLU A 1 90 ? 26.873 -5.637 -18.310 1.00 75.81 90 GLU A C 1
ATOM 768 O O . GLU A 1 90 ? 27.115 -6.335 -19.295 1.00 75.81 90 GLU A O 1
ATOM 773 N N . ALA A 1 91 ? 26.169 -4.511 -18.399 1.00 87.00 91 ALA A N 1
ATOM 774 C CA . ALA A 1 91 ? 25.756 -3.898 -19.651 1.00 87.00 91 ALA A CA 1
ATOM 775 C C . ALA A 1 91 ? 25.769 -2.371 -19.509 1.00 87.00 91 ALA A C 1
ATOM 777 O O . ALA A 1 91 ? 25.623 -1.831 -18.411 1.00 87.00 91 ALA A O 1
ATOM 778 N N . ASP A 1 92 ? 25.950 -1.665 -20.627 1.00 89.94 92 ASP A N 1
ATOM 779 C CA . ASP A 1 92 ? 25.933 -0.203 -20.632 1.00 89.94 92 ASP A CA 1
ATOM 780 C C . ASP A 1 92 ? 24.510 0.334 -20.842 1.00 89.94 92 ASP A C 1
ATOM 782 O O . ASP A 1 92 ? 23.927 0.237 -21.925 1.00 89.94 92 ASP A O 1
ATOM 786 N N . TYR A 1 93 ? 23.963 0.935 -19.787 1.00 94.56 93 TYR A N 1
ATOM 787 C CA . TYR A 1 93 ? 22.642 1.559 -19.777 1.00 94.56 93 TYR A CA 1
ATOM 788 C C . TYR A 1 93 ? 22.696 3.093 -19.901 1.00 94.56 93 TYR A C 1
ATOM 790 O O . TYR A 1 93 ? 21.649 3.743 -19.883 1.00 94.56 93 TYR A O 1
ATOM 798 N N . LYS A 1 94 ? 23.878 3.712 -20.045 1.00 94.94 94 LYS A N 1
ATOM 799 C CA . LYS A 1 94 ? 24.028 5.183 -20.015 1.00 94.94 94 LYS A CA 1
ATOM 800 C C . LYS A 1 94 ? 23.226 5.879 -21.110 1.00 94.94 94 LYS A C 1
ATOM 802 O O . LYS A 1 94 ? 22.506 6.838 -20.836 1.00 94.94 94 LYS A O 1
ATOM 807 N N . GLU A 1 95 ? 23.313 5.384 -22.344 1.00 97.19 95 GLU A N 1
ATOM 808 C CA . GLU A 1 95 ? 22.552 5.942 -23.469 1.00 97.19 95 GLU A CA 1
ATOM 809 C C . GLU A 1 95 ? 21.037 5.753 -23.271 1.00 97.19 95 GLU A C 1
ATOM 811 O O . GLU A 1 95 ? 20.260 6.663 -23.570 1.00 97.19 95 GLU A O 1
ATOM 816 N N . TYR A 1 96 ? 20.614 4.611 -22.712 1.00 97.94 96 TYR A N 1
ATOM 817 C CA . TYR A 1 96 ? 19.210 4.348 -22.390 1.00 97.94 96 TYR A CA 1
ATOM 818 C C . TYR A 1 96 ? 18.676 5.380 -21.401 1.00 97.94 96 TYR A C 1
ATOM 820 O O . TYR A 1 96 ? 17.683 6.045 -21.691 1.00 97.94 96 TYR A O 1
ATOM 828 N N . PHE A 1 97 ? 19.353 5.548 -20.264 1.00 98.00 97 PHE A N 1
ATOM 829 C CA . PHE A 1 97 ? 18.919 6.469 -19.220 1.00 98.00 97 PHE A CA 1
ATOM 830 C C . PHE A 1 97 ? 18.948 7.924 -19.688 1.00 98.00 97 PHE A C 1
ATOM 832 O O . PHE A 1 97 ? 18.010 8.669 -19.409 1.00 98.00 97 PHE A O 1
ATOM 839 N N . SER A 1 98 ? 19.956 8.312 -20.476 1.00 97.44 98 SER A N 1
ATOM 840 C CA . SER A 1 98 ? 20.021 9.645 -21.083 1.00 97.44 98 SER A CA 1
ATOM 841 C C . SER A 1 98 ? 18.821 9.918 -21.995 1.00 97.44 98 SER A C 1
ATOM 843 O O . SER A 1 98 ? 18.197 10.975 -21.892 1.00 97.44 98 SER A O 1
ATOM 845 N N . LYS A 1 99 ? 18.442 8.963 -22.853 1.00 98.06 99 LYS A N 1
ATOM 846 C CA . LYS A 1 99 ? 17.260 9.096 -23.719 1.00 98.06 99 LYS A CA 1
ATOM 847 C C . LYS A 1 99 ? 15.952 9.053 -22.931 1.00 98.06 99 LYS A C 1
ATOM 849 O O . LYS A 1 99 ? 15.061 9.842 -23.220 1.00 98.06 99 LYS A O 1
ATOM 854 N N . LEU A 1 100 ? 15.855 8.175 -21.932 1.00 97.88 100 LEU A N 1
ATOM 855 C CA . LEU A 1 100 ? 14.685 8.046 -21.065 1.00 97.88 100 LEU A CA 1
ATOM 856 C C . LEU A 1 100 ? 14.397 9.353 -20.319 1.00 97.88 100 LEU A C 1
ATOM 858 O O . LEU A 1 100 ? 13.253 9.786 -20.279 1.00 97.88 100 LEU A O 1
ATOM 862 N N . GLN A 1 101 ? 15.430 10.012 -19.788 1.00 96.81 101 GLN A N 1
ATOM 863 C CA . GLN A 1 101 ? 15.305 11.292 -19.085 1.00 96.81 101 GLN A CA 1
ATOM 864 C C . GLN A 1 101 ? 14.668 12.392 -19.952 1.00 96.81 101 GLN A C 1
ATOM 866 O O . GLN A 1 101 ? 13.976 13.261 -19.428 1.00 96.81 101 GLN A O 1
ATOM 871 N N . HIS A 1 102 ? 14.896 12.356 -21.267 1.00 96.38 102 HIS A N 1
ATOM 872 C CA . HIS A 1 102 ? 14.393 13.346 -22.225 1.00 96.38 102 HIS A CA 1
ATOM 873 C C . HIS A 1 102 ? 13.192 12.832 -23.035 1.00 96.38 102 HIS A C 1
ATOM 875 O O . HIS A 1 102 ? 12.825 13.441 -24.042 1.00 96.38 102 HIS A O 1
ATOM 881 N N . LEU A 1 103 ? 12.598 11.702 -22.636 1.00 97.44 103 LEU A N 1
ATOM 882 C CA . LEU A 1 103 ? 11.455 11.123 -23.327 1.00 97.44 103 LEU A CA 1
ATOM 883 C C . LEU A 1 103 ? 10.247 12.070 -23.207 1.00 97.44 103 LEU A C 1
ATOM 885 O O . LEU A 1 103 ? 9.893 12.448 -22.088 1.00 97.44 103 LEU A O 1
ATOM 889 N N . PRO A 1 104 ? 9.599 12.457 -24.321 1.00 96.75 104 PRO A N 1
ATOM 890 C CA . PRO A 1 104 ? 8.423 13.309 -24.262 1.00 96.75 104 PRO A CA 1
ATOM 891 C C . PRO A 1 104 ? 7.251 12.520 -23.675 1.00 96.75 104 PRO A C 1
ATOM 893 O O . PRO A 1 104 ? 6.754 11.576 -24.288 1.00 96.75 104 PRO A O 1
ATOM 896 N N . ILE A 1 105 ? 6.823 12.924 -22.485 1.00 97.81 105 ILE A N 1
ATOM 897 C CA . ILE A 1 105 ? 5.631 12.437 -21.791 1.00 97.81 105 ILE A CA 1
ATOM 898 C C . ILE A 1 105 ? 4.779 13.644 -21.375 1.00 97.81 105 ILE A C 1
ATOM 900 O O . ILE A 1 105 ? 5.257 14.778 -21.424 1.00 97.81 105 ILE A O 1
ATOM 904 N N . GLU A 1 106 ? 3.523 13.423 -20.993 1.00 97.94 106 GLU A N 1
ATOM 905 C CA . GLU A 1 106 ? 2.659 14.499 -20.491 1.00 97.94 106 GLU A CA 1
ATOM 906 C C . GLU A 1 106 ? 3.124 14.975 -19.110 1.00 97.94 106 GLU A C 1
ATOM 908 O O . GLU A 1 106 ? 3.165 16.173 -18.834 1.00 97.94 106 GLU A O 1
ATOM 913 N N . GLY A 1 107 ? 3.485 14.021 -18.249 1.00 97.00 107 GLY A N 1
ATOM 914 C CA . GLY A 1 107 ? 4.051 14.282 -16.933 1.00 97.00 107 GLY A CA 1
ATOM 915 C C . GLY A 1 107 ? 5.527 14.696 -16.955 1.00 97.00 107 GLY A C 1
ATOM 916 O O . GLY A 1 107 ? 6.068 15.213 -17.931 1.00 97.00 107 GLY A O 1
ATOM 917 N N . LYS A 1 108 ? 6.221 14.432 -15.847 1.00 97.38 108 LYS A N 1
ATOM 918 C CA . LYS A 1 108 ? 7.655 14.690 -15.694 1.00 97.38 108 LYS A CA 1
ATOM 919 C C . LYS A 1 108 ? 8.334 13.539 -14.971 1.00 97.38 108 LYS A C 1
ATOM 921 O O . LYS A 1 108 ? 7.976 13.214 -13.844 1.00 97.38 108 LYS A O 1
ATOM 926 N N . ILE A 1 109 ? 9.380 12.979 -15.572 1.00 98.31 109 ILE A N 1
ATOM 927 C CA . ILE A 1 109 ? 10.250 12.031 -14.873 1.00 98.31 109 ILE A CA 1
ATOM 928 C C . ILE A 1 109 ? 11.046 12.809 -13.823 1.00 98.31 109 ILE A C 1
ATOM 930 O O . ILE A 1 109 ? 11.840 13.687 -14.158 1.00 98.31 109 ILE A O 1
ATOM 934 N N . VAL A 1 110 ? 10.811 12.507 -12.548 1.00 98.00 110 VAL A N 1
ATOM 935 C CA . VAL A 1 110 ? 11.528 13.112 -11.410 1.00 98.00 110 VAL A CA 1
ATOM 936 C C . VAL A 1 110 ? 12.603 12.186 -10.850 1.00 98.00 110 VAL A C 1
ATOM 938 O O . VAL A 1 110 ? 13.426 12.619 -10.046 1.00 98.00 110 VAL A O 1
ATOM 941 N N . GLY A 1 111 ? 12.601 10.928 -11.291 1.00 98.19 111 GLY A N 1
ATOM 942 C CA . GLY A 1 111 ? 13.508 9.901 -10.817 1.00 98.19 111 GLY A CA 1
ATOM 943 C C . GLY A 1 111 ? 13.713 8.780 -11.818 1.00 98.19 111 GLY A C 1
ATOM 944 O O . GLY A 1 111 ? 12.742 8.226 -12.341 1.00 98.19 111 GLY A O 1
ATOM 945 N N . ILE A 1 112 ? 14.975 8.429 -12.048 1.00 98.50 112 ILE A N 1
ATOM 946 C CA . ILE A 1 112 ? 15.364 7.205 -12.750 1.00 98.50 112 I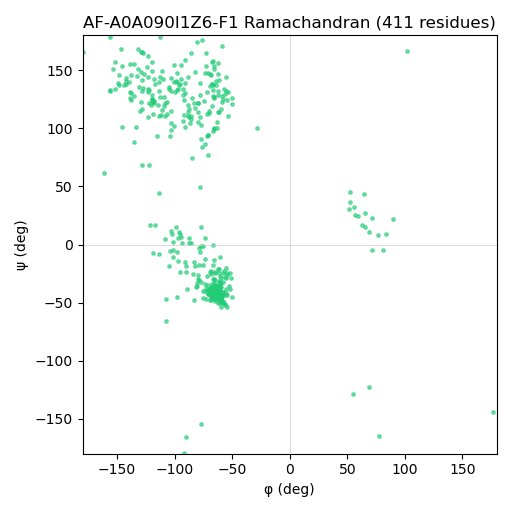LE A CA 1
ATOM 947 C C . ILE A 1 112 ? 16.251 6.403 -11.813 1.00 98.50 112 ILE A C 1
ATOM 949 O O . ILE A 1 112 ? 17.290 6.886 -11.364 1.00 98.50 112 ILE A O 1
ATOM 953 N N . ILE A 1 113 ? 15.822 5.183 -11.538 1.00 97.75 113 ILE A N 1
ATOM 954 C CA . ILE A 1 113 ? 16.468 4.249 -10.635 1.00 97.75 113 ILE A CA 1
ATOM 955 C C . ILE A 1 113 ? 16.897 3.019 -11.438 1.00 97.75 113 ILE A C 1
ATOM 957 O O . ILE A 1 113 ? 16.209 2.584 -12.369 1.00 97.75 113 ILE A O 1
ATOM 961 N N . HIS A 1 114 ? 18.055 2.475 -11.086 1.00 97.00 114 HIS A N 1
ATOM 962 C CA . HIS A 1 114 ? 18.521 1.176 -11.548 1.00 97.00 114 HIS A CA 1
ATOM 963 C C . HIS A 1 114 ? 18.672 0.255 -10.344 1.00 97.00 114 HIS A C 1
ATOM 965 O O . HIS A 1 114 ? 19.416 0.556 -9.410 1.00 97.00 114 HIS A O 1
ATOM 971 N N . THR A 1 115 ? 17.964 -0.868 -10.361 1.00 95.69 115 THR A N 1
ATOM 972 C CA . THR A 1 115 ? 18.050 -1.881 -9.311 1.00 95.69 115 THR A CA 1
ATOM 973 C C . THR A 1 115 ? 18.647 -3.171 -9.846 1.00 95.69 115 THR A C 1
ATOM 975 O O . THR A 1 115 ? 18.214 -3.694 -10.872 1.00 95.69 115 THR A O 1
ATOM 978 N N . LEU A 1 116 ? 19.618 -3.705 -9.111 1.00 94.06 116 LEU A N 1
ATOM 979 C CA . LEU A 1 116 ? 20.173 -5.033 -9.334 1.00 94.06 116 LEU A CA 1
ATOM 980 C C . LEU A 1 116 ? 19.431 -6.057 -8.476 1.00 94.06 116 LEU A C 1
ATOM 982 O O . LEU A 1 116 ? 19.184 -5.824 -7.290 1.00 94.06 116 LEU A O 1
ATOM 986 N N . ASN A 1 117 ? 19.074 -7.175 -9.100 1.00 91.44 117 ASN A N 1
ATOM 987 C CA . ASN A 1 117 ? 18.395 -8.302 -8.476 1.00 91.44 117 ASN A CA 1
ATOM 988 C C . ASN A 1 117 ? 18.874 -9.621 -9.106 1.00 91.44 117 ASN A C 1
ATOM 990 O O . ASN A 1 117 ? 18.386 -10.013 -10.174 1.00 91.44 117 ASN A O 1
ATOM 994 N N . ASP A 1 118 ? 19.775 -10.330 -8.427 1.00 86.75 118 ASP A N 1
ATOM 995 C CA . ASP A 1 118 ? 20.213 -11.685 -8.800 1.00 86.75 118 ASP A CA 1
ATOM 996 C C . ASP A 1 118 ? 19.443 -12.797 -8.085 1.00 86.75 118 ASP A C 1
ATOM 998 O O . ASP A 1 118 ? 19.733 -13.982 -8.283 1.00 86.75 118 ASP A O 1
ATOM 1002 N N . SER A 1 119 ? 18.403 -12.454 -7.318 1.00 85.25 119 SER A N 1
ATOM 1003 C CA . SER A 1 119 ? 17.554 -13.456 -6.684 1.00 85.25 119 SER A CA 1
ATOM 1004 C C . SER A 1 119 ? 17.025 -14.452 -7.728 1.00 85.25 119 SER A C 1
ATOM 1006 O O . SER A 1 119 ? 16.468 -14.038 -8.755 1.00 85.25 119 SER A O 1
ATOM 1008 N N . PRO A 1 120 ? 17.121 -15.772 -7.472 1.00 79.88 120 PRO A N 1
ATOM 1009 C CA . PRO A 1 120 ? 16.508 -16.792 -8.324 1.00 79.88 120 PRO A CA 1
ATOM 1010 C C . PRO A 1 120 ? 14.980 -16.670 -8.400 1.00 79.88 120 PRO A C 1
ATOM 1012 O O . PRO A 1 120 ? 14.352 -17.212 -9.311 1.00 79.88 120 PRO A O 1
ATOM 1015 N N . SER A 1 121 ? 14.374 -16.001 -7.414 1.00 79.88 121 SER A N 1
ATOM 1016 C CA . SER A 1 121 ? 12.936 -15.754 -7.369 1.00 79.88 121 SER A CA 1
ATOM 1017 C C . SER A 1 121 ? 12.522 -14.698 -8.395 1.00 79.88 121 SER A C 1
ATOM 1019 O O . SER A 1 121 ? 13.317 -13.844 -8.763 1.00 79.88 121 SER A O 1
ATOM 1021 N N . ASP A 1 122 ? 11.268 -14.739 -8.855 1.00 78.69 122 ASP A N 1
ATOM 1022 C CA . ASP A 1 122 ? 10.709 -13.710 -9.754 1.00 78.69 122 ASP A CA 1
ATOM 1023 C C . ASP A 1 122 ? 10.422 -12.389 -9.018 1.00 78.69 122 ASP A C 1
ATOM 1025 O O . ASP A 1 122 ? 10.162 -11.373 -9.648 1.00 78.69 122 ASP A O 1
ATOM 1029 N N . ALA A 1 123 ? 10.459 -12.406 -7.682 1.00 83.38 123 ALA A N 1
ATOM 1030 C CA . ALA A 1 123 ? 10.233 -11.225 -6.870 1.00 83.38 123 ALA A CA 1
ATOM 1031 C C . ALA A 1 123 ? 11.386 -10.227 -7.027 1.00 83.38 123 ALA A C 1
ATOM 1033 O O . ALA A 1 123 ? 12.556 -10.601 -7.166 1.00 83.38 123 ALA A O 1
ATOM 1034 N N . ILE A 1 124 ? 11.051 -8.940 -6.964 1.00 83.31 124 ILE A N 1
ATOM 1035 C CA . ILE A 1 124 ? 12.044 -7.872 -6.941 1.00 83.31 124 ILE A CA 1
ATOM 1036 C C . ILE A 1 124 ? 12.643 -7.812 -5.538 1.00 83.31 124 ILE A C 1
ATOM 1038 O O . ILE A 1 124 ? 12.020 -7.304 -4.611 1.00 83.31 124 ILE A O 1
ATOM 1042 N N . VAL A 1 125 ? 13.854 -8.347 -5.398 1.00 84.88 125 VAL A N 1
ATOM 1043 C CA . VAL A 1 125 ? 14.672 -8.213 -4.192 1.00 84.88 125 VAL A CA 1
ATOM 1044 C C . VAL A 1 125 ? 15.746 -7.171 -4.505 1.00 84.88 125 VAL A C 1
ATOM 1046 O O . VAL A 1 125 ? 16.652 -7.468 -5.285 1.00 84.88 125 VAL A O 1
ATOM 1049 N N . PRO A 1 126 ? 15.625 -5.931 -3.999 1.00 82.81 126 PRO A N 1
ATOM 1050 C CA . PRO A 1 126 ? 16.549 -4.859 -4.345 1.00 82.81 126 PRO A CA 1
ATOM 1051 C C . PRO A 1 126 ? 17.878 -5.030 -3.598 1.00 82.81 126 PRO A C 1
ATOM 1053 O O . PRO A 1 126 ? 18.091 -4.431 -2.549 1.00 82.81 126 PRO A O 1
ATOM 1056 N N . GLU A 1 127 ? 18.785 -5.843 -4.138 1.00 86.12 127 GLU A N 1
ATOM 1057 C CA . GLU A 1 127 ? 20.112 -6.092 -3.546 1.00 86.12 127 GLU A CA 1
ATOM 1058 C C . GLU A 1 127 ? 21.006 -4.850 -3.615 1.00 86.12 127 GLU A C 1
ATOM 1060 O O . GLU A 1 127 ? 21.765 -4.552 -2.693 1.00 86.12 127 GLU A O 1
ATOM 1065 N N . LYS A 1 128 ? 20.904 -4.103 -4.719 1.00 90.44 128 LYS A N 1
ATOM 1066 C CA . LYS A 1 128 ? 21.558 -2.807 -4.899 1.00 90.44 128 LYS A CA 1
ATOM 1067 C C . LYS A 1 128 ? 20.648 -1.885 -5.693 1.00 90.44 128 LYS A C 1
ATOM 1069 O O . LYS A 1 128 ? 20.068 -2.294 -6.694 1.00 90.44 128 LYS A O 1
ATOM 1074 N N . THR A 1 129 ? 20.562 -0.631 -5.268 1.00 92.94 129 THR A N 1
ATOM 1075 C CA . THR A 1 129 ? 19.785 0.407 -5.949 1.00 92.94 129 THR A CA 1
ATOM 1076 C C . THR A 1 129 ? 20.664 1.630 -6.187 1.00 92.94 129 THR A C 1
ATOM 1078 O O . THR A 1 129 ? 21.360 2.077 -5.277 1.00 92.94 129 THR A O 1
ATOM 1081 N N . GLU A 1 130 ? 20.646 2.158 -7.407 1.00 95.19 130 GLU A N 1
ATOM 1082 C CA . GLU A 1 130 ? 21.372 3.360 -7.815 1.00 95.19 130 GLU A CA 1
ATOM 1083 C C . GLU A 1 130 ? 20.396 4.398 -8.378 1.00 95.19 130 GLU A C 1
ATOM 1085 O O . GLU A 1 130 ? 19.561 4.091 -9.231 1.00 95.19 130 GLU A O 1
ATOM 1090 N N . ILE A 1 131 ? 20.507 5.641 -7.904 1.00 97.62 131 ILE A N 1
ATOM 1091 C CA . ILE A 1 131 ? 19.755 6.775 -8.446 1.00 97.62 131 ILE A CA 1
ATOM 1092 C C . ILE A 1 131 ? 20.547 7.333 -9.624 1.00 97.62 131 ILE A C 1
ATOM 1094 O O . ILE A 1 131 ? 21.581 7.973 -9.444 1.00 97.62 131 ILE A O 1
ATOM 1098 N N . ILE A 1 132 ? 20.045 7.106 -10.832 1.00 97.88 132 ILE A N 1
ATOM 1099 C CA . ILE A 1 132 ? 20.673 7.565 -12.073 1.00 97.88 132 ILE A CA 1
ATOM 1100 C C . ILE A 1 132 ? 20.344 9.035 -12.341 1.00 97.88 132 ILE A C 1
ATOM 1102 O O . ILE A 1 132 ? 21.168 9.788 -12.859 1.00 97.88 132 ILE A O 1
ATOM 1106 N N . TYR A 1 133 ? 19.126 9.452 -11.999 1.00 98.06 133 TYR A N 1
ATOM 1107 C CA . TYR A 1 133 ? 18.663 10.822 -12.184 1.00 98.06 133 TYR A CA 1
ATOM 1108 C C . TYR A 1 133 ? 17.658 11.208 -11.103 1.00 98.06 133 TYR A C 1
ATOM 1110 O O . TYR A 1 133 ? 16.756 10.433 -10.797 1.00 98.06 133 TYR A O 1
ATOM 1118 N N . GLY A 1 134 ? 17.772 12.438 -10.598 1.00 97.62 134 GLY A N 1
ATOM 1119 C CA . GLY A 1 134 ? 16.773 13.049 -9.727 1.00 97.62 134 GLY A CA 1
ATOM 1120 C C . GLY A 1 134 ? 16.694 12.398 -8.348 1.00 97.62 134 GLY A C 1
ATOM 1121 O O . GLY A 1 134 ? 17.679 12.397 -7.612 1.00 97.62 134 GLY A O 1
ATOM 1122 N N . ARG A 1 135 ? 15.505 11.907 -7.986 1.00 96.62 135 ARG A N 1
ATOM 1123 C CA . ARG A 1 135 ? 15.187 11.322 -6.671 1.00 96.62 135 ARG A CA 1
ATOM 1124 C C . ARG A 1 135 ? 14.515 9.954 -6.797 1.00 96.62 135 ARG A C 1
ATOM 1126 O O . ARG A 1 135 ? 14.025 9.601 -7.859 1.00 96.62 135 ARG A O 1
ATOM 1133 N N . ASP A 1 136 ? 14.444 9.206 -5.706 1.00 95.62 136 ASP A N 1
ATOM 1134 C CA . ASP A 1 136 ? 13.877 7.850 -5.631 1.00 95.62 136 ASP A CA 1
ATOM 1135 C C . ASP A 1 136 ? 12.463 7.779 -5.024 1.00 95.62 136 ASP A C 1
ATOM 1137 O O . ASP A 1 136 ? 11.932 6.690 -4.789 1.00 95.62 136 ASP A O 1
ATOM 1141 N N . TYR A 1 137 ? 11.829 8.934 -4.808 1.00 95.56 137 TYR A N 1
ATOM 1142 C CA . TYR A 1 137 ? 10.481 9.045 -4.258 1.00 95.56 137 TYR A CA 1
ATOM 1143 C C . TYR A 1 137 ? 9.588 9.999 -5.065 1.00 95.56 137 TYR A C 1
ATOM 1145 O O . TYR A 1 137 ? 10.048 10.960 -5.691 1.00 95.56 137 TYR A O 1
ATOM 1153 N N . LEU A 1 138 ? 8.287 9.717 -5.033 1.00 95.62 138 LEU A N 1
ATOM 1154 C CA . LEU A 1 138 ? 7.219 10.635 -5.412 1.00 95.62 138 LEU A CA 1
ATOM 1155 C C . LEU A 1 138 ? 6.702 11.347 -4.173 1.00 95.62 138 LEU A C 1
ATOM 1157 O O . LEU A 1 138 ? 6.755 10.803 -3.071 1.00 95.62 138 LEU A O 1
ATOM 1161 N N . THR A 1 139 ? 6.140 12.526 -4.384 1.00 94.19 139 THR A N 1
ATOM 1162 C CA . THR A 1 139 ? 5.390 13.244 -3.360 1.00 94.19 139 THR A CA 1
ATOM 1163 C C . THR A 1 139 ? 3.910 13.209 -3.728 1.00 94.19 139 THR A C 1
ATOM 1165 O O . THR A 1 139 ? 3.538 13.709 -4.785 1.00 94.19 139 THR A O 1
ATOM 1168 N N . GLU A 1 140 ? 3.053 12.628 -2.893 1.00 93.31 140 GLU A N 1
ATOM 1169 C CA . GLU A 1 140 ? 1.599 12.620 -3.109 1.00 93.31 140 GLU A CA 1
ATOM 1170 C C . GLU A 1 140 ? 0.886 13.431 -2.030 1.00 93.31 140 GLU A C 1
ATOM 1172 O O . GLU A 1 140 ? 1.250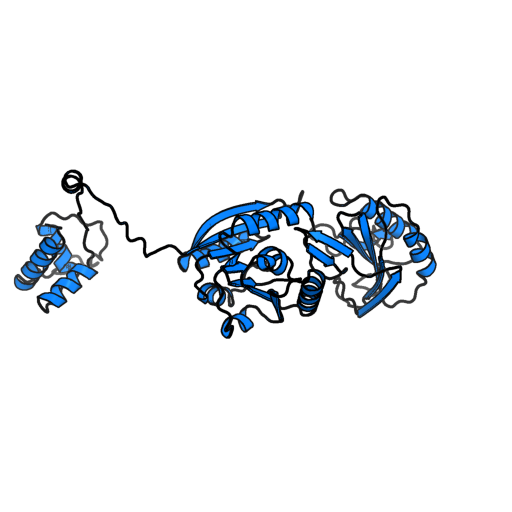 13.366 -0.854 1.00 93.31 140 GLU A O 1
ATOM 1177 N N . LYS A 1 141 ? -0.141 14.186 -2.431 1.00 92.50 141 LYS A N 1
ATOM 1178 C CA . LYS A 1 141 ? -0.903 15.053 -1.523 1.00 92.50 141 LYS A CA 1
ATOM 1179 C C . LYS A 1 141 ? -2.312 14.518 -1.311 1.00 92.50 141 LYS A C 1
ATOM 1181 O O . LYS A 1 141 ? -3.137 14.473 -2.235 1.00 92.50 141 LYS A O 1
ATOM 1186 N N . ILE A 1 142 ? -2.604 14.130 -0.073 1.00 91.06 142 ILE A N 1
ATOM 1187 C CA . ILE A 1 142 ? -3.873 13.513 0.323 1.00 91.06 142 ILE A CA 1
ATOM 1188 C C . ILE A 1 142 ? -4.364 14.143 1.622 1.00 91.06 142 ILE A C 1
ATOM 1190 O O . ILE A 1 142 ? -3.639 14.192 2.606 1.00 91.06 142 ILE A O 1
ATOM 1194 N N . SER A 1 143 ? -5.615 14.610 1.625 1.00 87.75 143 SER A N 1
ATOM 1195 C CA . SER A 1 143 ? -6.272 15.188 2.808 1.00 87.75 143 SER A CA 1
ATOM 1196 C C . SER A 1 143 ? -5.463 16.299 3.497 1.00 87.75 143 SER A C 1
ATOM 1198 O O . SER A 1 143 ? -5.469 16.407 4.718 1.00 87.75 143 SER A O 1
ATOM 1200 N N . GLY A 1 144 ? -4.763 17.120 2.704 1.00 90.12 144 GLY A N 1
ATOM 1201 C CA . GLY A 1 144 ? -3.914 18.214 3.194 1.00 90.12 144 GLY A CA 1
ATOM 1202 C C . GLY A 1 144 ? -2.521 17.788 3.666 1.00 90.12 144 GLY A C 1
ATOM 1203 O O . GLY A 1 144 ? -1.712 18.658 3.962 1.00 90.12 144 GLY A O 1
ATOM 1204 N N . LEU A 1 145 ? -2.232 16.485 3.684 1.00 94.62 145 LEU A N 1
ATOM 1205 C CA . LEU A 1 145 ? -0.946 15.917 4.069 1.00 94.62 145 LEU A CA 1
ATOM 1206 C C . LEU A 1 145 ? -0.111 15.547 2.843 1.00 94.62 145 LEU A C 1
ATOM 1208 O O . LEU A 1 145 ? -0.640 15.255 1.766 1.00 94.62 145 LEU A O 1
ATOM 1212 N N . GLU A 1 146 ? 1.199 15.539 3.030 1.00 95.00 146 GLU A N 1
ATOM 1213 C CA . GLU A 1 146 ? 2.205 15.174 2.050 1.00 95.00 146 GLU A CA 1
ATOM 1214 C C . GLU A 1 146 ? 2.850 13.831 2.416 1.00 95.00 146 GLU A C 1
ATOM 1216 O O . GLU A 1 146 ? 3.340 13.635 3.527 1.00 95.00 146 GLU A O 1
ATOM 1221 N N . PHE A 1 147 ? 2.856 12.891 1.472 1.00 94.88 147 PHE A N 1
ATOM 1222 C CA . PHE A 1 147 ? 3.443 11.566 1.650 1.00 94.88 147 PHE A CA 1
ATOM 1223 C C . PHE A 1 147 ? 4.558 11.341 0.637 1.00 94.88 147 PHE A C 1
ATOM 1225 O O . PHE A 1 147 ? 4.337 11.426 -0.576 1.00 94.88 147 PHE A O 1
ATOM 1232 N N . LYS A 1 148 ? 5.748 10.994 1.129 1.00 94.62 148 LYS A N 1
ATOM 1233 C CA . LYS A 1 148 ? 6.813 10.441 0.299 1.00 94.62 148 LYS A CA 1
ATOM 1234 C C . LYS A 1 148 ? 6.532 8.974 0.011 1.00 94.62 148 LYS A C 1
ATOM 1236 O O . LYS A 1 148 ? 6.302 8.173 0.916 1.00 94.62 148 LYS A O 1
ATOM 1241 N N . ILE A 1 149 ? 6.577 8.630 -1.268 1.00 91.94 149 ILE A N 1
ATOM 1242 C CA . ILE A 1 149 ? 6.285 7.296 -1.781 1.00 91.94 149 ILE A CA 1
ATOM 1243 C C . ILE A 1 149 ? 7.501 6.815 -2.563 1.00 91.94 149 ILE A C 1
ATOM 1245 O O . ILE A 1 149 ? 7.769 7.310 -3.659 1.00 91.94 149 ILE A O 1
ATOM 1249 N N . SER A 1 150 ? 8.220 5.834 -2.025 1.00 90.69 150 SER A N 1
ATOM 1250 C CA . SER A 1 150 ? 9.321 5.190 -2.742 1.00 90.69 150 SER A CA 1
ATOM 1251 C C . SER A 1 150 ? 8.795 4.143 -3.730 1.00 90.69 150 SER A C 1
ATOM 1253 O O . SER A 1 150 ? 7.599 3.849 -3.802 1.00 90.69 150 SER A O 1
ATOM 1255 N N . LEU A 1 151 ? 9.687 3.559 -4.528 1.00 86.56 151 LEU A N 1
ATOM 1256 C CA . LEU A 1 151 ? 9.334 2.508 -5.490 1.00 86.56 151 LEU A CA 1
ATOM 1257 C C . LEU A 1 151 ? 8.823 1.219 -4.838 1.00 86.56 151 LEU A C 1
ATOM 1259 O O . LEU A 1 151 ? 7.987 0.530 -5.432 1.00 86.56 151 LEU A O 1
ATOM 1263 N N . TYR A 1 152 ? 9.303 0.913 -3.635 1.00 85.38 152 TYR A N 1
ATOM 1264 C CA . TYR A 1 152 ? 9.028 -0.341 -2.932 1.00 85.38 152 TYR A CA 1
ATOM 1265 C C . TYR A 1 152 ? 8.023 -0.182 -1.796 1.00 85.38 152 TYR A C 1
ATOM 1267 O O . TYR A 1 152 ? 7.414 -1.167 -1.392 1.00 85.38 152 TYR A O 1
ATOM 1275 N N . SER A 1 153 ? 7.794 1.043 -1.310 1.00 85.12 153 SER A N 1
ATOM 1276 C CA . SER A 1 153 ? 6.810 1.273 -0.257 1.00 85.12 153 SER A CA 1
ATOM 1277 C C . SER A 1 153 ? 5.397 0.984 -0.762 1.00 85.12 153 SER A C 1
ATOM 1279 O O . SER A 1 153 ? 5.021 1.363 -1.881 1.00 85.12 153 SER A O 1
ATOM 1281 N N . PHE A 1 154 ? 4.588 0.314 0.056 1.00 85.62 154 PHE A N 1
ATOM 1282 C CA . PHE A 1 154 ? 3.171 0.179 -0.246 1.00 85.62 154 PHE A CA 1
ATOM 1283 C C . PHE A 1 154 ? 2.511 1.560 -0.232 1.00 85.62 154 PHE A C 1
ATOM 1285 O O . PHE A 1 154 ? 2.793 2.397 0.621 1.00 85.62 154 PHE A O 1
ATOM 1292 N N . PHE A 1 155 ? 1.648 1.798 -1.211 1.00 88.38 155 PHE A N 1
ATOM 1293 C CA . PHE A 1 155 ? 0.745 2.935 -1.245 1.00 88.38 155 PHE A CA 1
ATOM 1294 C C . PHE A 1 155 ? -0.469 2.542 -2.076 1.00 88.38 155 PHE A C 1
ATOM 1296 O O . PHE A 1 155 ? -0.359 1.721 -2.993 1.00 88.38 155 PHE A O 1
ATOM 1303 N N . GLN A 1 156 ? -1.620 3.134 -1.775 1.00 89.81 156 GLN A N 1
ATOM 1304 C CA . GLN A 1 156 ? -2.849 2.830 -2.493 1.00 89.81 156 GLN A CA 1
ATOM 1305 C C . GLN A 1 156 ? -2.688 3.125 -3.991 1.00 89.81 156 GLN A C 1
ATOM 1307 O O . GLN A 1 156 ? -2.374 4.243 -4.392 1.00 89.81 156 GLN A O 1
ATOM 1312 N N . THR A 1 157 ? -2.906 2.112 -4.836 1.00 88.75 157 THR A N 1
ATOM 1313 C CA . THR A 1 157 ? -2.594 2.189 -6.276 1.00 88.75 157 THR A CA 1
ATOM 1314 C C . THR A 1 157 ? -3.501 3.142 -7.048 1.00 88.75 157 THR A C 1
ATOM 1316 O O . THR A 1 157 ? -3.128 3.610 -8.120 1.00 88.75 157 THR A O 1
ATOM 1319 N N . ASN A 1 158 ? -4.700 3.408 -6.528 1.00 92.12 158 ASN A N 1
ATOM 1320 C CA . ASN A 1 158 ? -5.663 4.338 -7.099 1.00 92.12 158 ASN A CA 1
ATOM 1321 C C . ASN A 1 158 ? -5.860 5.513 -6.135 1.00 92.12 158 ASN A C 1
ATOM 1323 O O . ASN A 1 158 ? -6.699 5.448 -5.235 1.00 92.12 158 ASN A O 1
ATOM 1327 N N . THR A 1 159 ? -5.102 6.596 -6.327 1.00 90.00 159 THR A N 1
ATOM 1328 C CA . THR A 1 159 ? -5.136 7.765 -5.434 1.00 90.00 159 THR A CA 1
ATOM 1329 C C . THR A 1 159 ? -6.523 8.417 -5.361 1.00 90.00 159 THR A C 1
ATOM 1331 O O . THR A 1 159 ? -6.914 8.913 -4.306 1.00 90.00 159 THR A O 1
ATOM 1334 N N . HIS A 1 160 ? -7.306 8.402 -6.448 1.00 90.62 160 HIS A N 1
ATOM 1335 C CA . HIS A 1 160 ? -8.663 8.964 -6.442 1.00 90.62 160 HIS A CA 1
ATOM 1336 C C . HIS A 1 160 ? -9.596 8.186 -5.514 1.00 90.62 160 HIS A C 1
ATOM 1338 O O . HIS A 1 160 ? -10.299 8.786 -4.700 1.00 90.62 160 HIS A O 1
ATOM 1344 N N . SER A 1 161 ? -9.579 6.857 -5.612 1.00 92.94 161 SER A N 1
ATOM 1345 C CA . SER A 1 161 ? -10.380 6.012 -4.729 1.00 92.94 161 SER A CA 1
ATOM 1346 C C . SER A 1 161 ? -9.827 6.013 -3.296 1.00 92.94 161 SER A C 1
ATOM 1348 O O . SER A 1 161 ? -10.608 6.102 -2.354 1.00 92.94 161 SER A O 1
ATOM 1350 N N . ALA A 1 162 ? -8.503 6.083 -3.111 1.00 92.06 162 ALA A N 1
ATOM 1351 C CA . ALA A 1 162 ? -7.876 6.228 -1.794 1.00 92.06 162 ALA A CA 1
ATOM 1352 C C . ALA A 1 162 ? -8.332 7.502 -1.061 1.00 92.06 162 ALA A C 1
ATOM 1354 O O . ALA A 1 162 ? -8.703 7.446 0.107 1.00 92.06 162 ALA A O 1
ATOM 1355 N N . LYS A 1 163 ? -8.398 8.649 -1.755 1.00 92.12 163 LYS A N 1
ATOM 1356 C CA . LYS A 1 163 ? -8.956 9.894 -1.191 1.00 92.12 163 LYS A CA 1
ATOM 1357 C C . LYS A 1 163 ? -10.381 9.685 -0.672 1.00 92.12 163 LYS A C 1
ATOM 1359 O O . LYS A 1 163 ? -10.714 10.166 0.408 1.00 92.12 163 LYS A O 1
ATOM 1364 N N . ARG A 1 164 ? -11.213 8.942 -1.412 1.00 94.12 164 ARG A N 1
ATOM 1365 C CA . ARG A 1 164 ? -12.582 8.633 -0.983 1.00 94.12 164 ARG A CA 1
ATOM 1366 C C . ARG A 1 164 ? -12.617 7.644 0.181 1.00 94.12 164 ARG A C 1
ATOM 1368 O O . ARG A 1 164 ? -13.433 7.842 1.075 1.00 94.12 164 ARG A O 1
ATOM 1375 N N . LEU A 1 165 ? -11.747 6.634 0.183 1.00 94.81 165 LEU A N 1
ATOM 1376 C CA . LEU A 1 165 ? -11.580 5.688 1.286 1.00 94.81 165 LEU A CA 1
ATOM 1377 C C . LEU A 1 165 ? -11.295 6.440 2.588 1.00 94.81 165 LEU A C 1
ATOM 1379 O O . LEU A 1 165 ? -12.048 6.302 3.544 1.00 94.81 165 LEU A O 1
ATOM 1383 N N . TYR A 1 166 ? -10.283 7.309 2.594 1.00 93.12 166 TYR A N 1
ATOM 1384 C CA . TYR A 1 166 ? -9.901 8.050 3.796 1.00 93.12 166 TYR A CA 1
ATOM 1385 C C . TYR A 1 166 ? -10.971 9.040 4.256 1.00 93.12 166 TYR A C 1
ATOM 1387 O O . TYR A 1 166 ? -11.206 9.158 5.454 1.00 93.12 166 TYR A O 1
ATOM 1395 N N . GLN A 1 167 ? -11.652 9.707 3.318 1.00 92.38 167 GLN A N 1
ATOM 1396 C CA . GLN A 1 167 ? -12.808 10.548 3.633 1.00 92.38 167 GLN A CA 1
ATOM 1397 C C . GLN A 1 167 ? -13.893 9.731 4.350 1.00 92.38 167 GLN A C 1
ATOM 1399 O O . GLN A 1 167 ? -14.361 10.145 5.400 1.00 92.38 167 GLN A O 1
ATOM 1404 N N . LEU A 1 168 ? -14.255 8.553 3.827 1.00 93.31 168 LEU A N 1
ATOM 1405 C CA . LEU A 1 168 ? -15.252 7.684 4.461 1.00 93.31 168 LEU A CA 1
ATOM 1406 C C . LEU A 1 168 ? -14.801 7.211 5.845 1.00 93.31 168 LEU A C 1
ATOM 1408 O O . LEU A 1 168 ? -15.610 7.204 6.764 1.00 93.31 168 LEU A O 1
ATOM 1412 N N . THR A 1 169 ? -13.525 6.854 6.006 1.00 92.81 169 THR A N 1
ATOM 1413 C CA . THR A 1 169 ? -12.967 6.482 7.311 1.00 92.81 169 THR A CA 1
ATOM 1414 C C . THR A 1 169 ? -13.102 7.620 8.321 1.00 92.81 169 THR A C 1
ATOM 1416 O O . THR A 1 169 ? -13.513 7.377 9.448 1.00 92.81 169 THR A O 1
ATOM 1419 N N . GLN A 1 170 ? -12.798 8.860 7.929 1.00 92.12 170 GLN A N 1
ATOM 1420 C CA . GLN A 1 170 ? -12.970 10.028 8.797 1.00 92.12 170 GLN A CA 1
ATOM 1421 C C . GLN A 1 170 ? -14.449 10.305 9.102 1.00 92.12 170 GLN A C 1
ATOM 1423 O O . GLN A 1 170 ? -14.779 10.585 10.247 1.00 92.12 170 GLN A O 1
ATOM 1428 N N . ASP A 1 171 ? -15.329 10.202 8.102 1.00 92.19 171 ASP A N 1
ATOM 1429 C CA . ASP A 1 171 ? -16.765 10.472 8.246 1.00 92.19 171 ASP A CA 1
ATOM 1430 C C . ASP A 1 171 ? -17.459 9.448 9.176 1.00 92.19 171 ASP A C 1
ATOM 1432 O O . ASP A 1 171 ? -18.439 9.783 9.835 1.00 92.19 171 ASP A O 1
ATOM 1436 N N . MET A 1 172 ? -16.958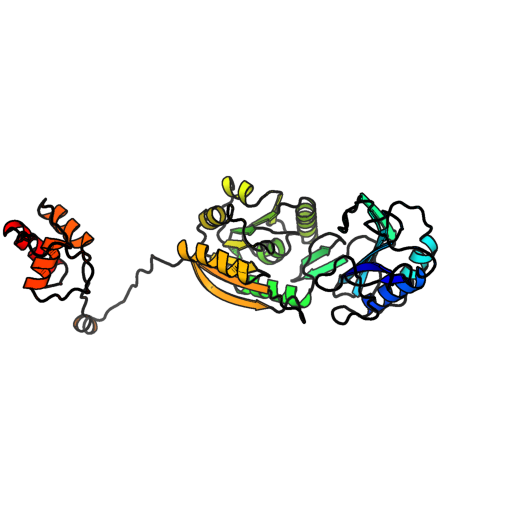 8.207 9.244 1.00 94.00 172 MET A N 1
ATOM 1437 C CA . MET A 1 172 ? -17.491 7.142 10.111 1.00 94.00 172 MET A CA 1
ATOM 1438 C C . MET A 1 172 ? -17.063 7.256 11.580 1.00 94.00 172 MET A C 1
ATOM 1440 O O . MET A 1 172 ? -17.658 6.601 12.440 1.00 94.00 172 MET A O 1
ATOM 1444 N N . ILE A 1 173 ? -16.013 8.026 11.877 1.00 91.19 173 ILE A N 1
ATOM 1445 C CA . ILE A 1 173 ? -15.474 8.158 13.231 1.00 91.19 173 ILE A CA 1
ATOM 1446 C C . ILE A 1 173 ? -15.916 9.499 13.816 1.00 91.19 173 ILE A C 1
ATOM 1448 O O . ILE A 1 173 ? -15.325 10.548 13.566 1.00 91.19 173 ILE A O 1
ATOM 1452 N N . GLU A 1 174 ? -16.972 9.440 14.620 1.00 87.88 174 GLU A N 1
ATOM 1453 C CA . GLU A 1 174 ? -17.497 10.574 15.384 1.00 87.88 174 GLU A CA 1
ATOM 1454 C C . GLU A 1 174 ? -16.528 10.972 16.513 1.00 87.88 174 GLU A C 1
ATOM 1456 O O . GLU A 1 174 ? -15.854 10.115 17.084 1.00 87.88 174 GLU A O 1
ATOM 1461 N N . ASP A 1 175 ? -16.470 12.269 16.834 1.00 90.19 175 ASP A N 1
ATOM 1462 C CA . ASP A 1 175 ? -15.764 12.832 18.000 1.00 90.19 175 ASP A CA 1
ATOM 1463 C C . ASP A 1 175 ? -14.291 12.409 18.168 1.00 90.19 175 ASP A C 1
ATOM 1465 O O . ASP A 1 175 ? -13.758 12.380 19.276 1.00 90.19 175 ASP A O 1
ATOM 1469 N N . ILE A 1 176 ? -13.597 12.143 17.051 1.00 93.44 176 ILE A N 1
ATOM 1470 C CA . ILE A 1 176 ? -12.212 11.639 17.033 1.00 93.44 176 ILE A CA 1
ATOM 1471 C C . ILE A 1 176 ? -11.234 12.455 17.900 1.00 93.44 176 ILE A C 1
ATOM 1473 O O . ILE A 1 176 ? -10.290 11.883 18.434 1.00 93.44 176 ILE A O 1
ATOM 1477 N N . ALA A 1 177 ? -11.472 13.758 18.086 1.00 94.75 177 ALA A N 1
ATOM 1478 C CA . ALA A 1 177 ? -10.611 14.674 18.843 1.00 94.75 177 ALA A CA 1
ATOM 1479 C C . ALA A 1 177 ? -10.311 14.244 20.281 1.00 94.75 177 ALA A C 1
ATOM 1481 O O . ALA A 1 177 ? -9.225 14.536 20.780 1.00 94.75 177 ALA A O 1
ATOM 1482 N N . GLU A 1 178 ? -11.219 13.508 20.918 1.00 94.44 178 GLU A N 1
ATOM 1483 C CA . GLU A 1 178 ? -11.039 13.032 22.292 1.00 94.44 178 GLU A CA 1
ATOM 1484 C C . GLU A 1 178 ? -10.525 11.584 22.365 1.00 94.44 178 GLU A C 1
ATOM 1486 O O . GLU A 1 178 ? -10.194 11.101 23.450 1.00 94.44 178 GLU A O 1
ATOM 1491 N N . LEU A 1 179 ? -10.424 10.901 21.220 1.00 96.56 179 LEU A N 1
ATOM 1492 C CA . LEU A 1 179 ? -10.148 9.470 21.131 1.00 96.56 179 LEU A CA 1
ATOM 1493 C C . LEU A 1 179 ? -8.656 9.172 20.953 1.00 96.56 179 LEU A C 1
ATOM 1495 O O . LEU A 1 179 ? -7.935 9.854 20.220 1.00 96.56 179 LEU A O 1
ATOM 1499 N N . ASN A 1 180 ? -8.211 8.095 21.591 1.00 97.94 180 ASN A N 1
ATOM 1500 C CA . ASN A 1 180 ? -6.939 7.432 21.342 1.00 97.94 180 ASN A CA 1
ATOM 1501 C C . ASN A 1 180 ? -7.134 6.385 20.236 1.00 97.94 180 ASN A C 1
ATOM 1503 O O . ASN A 1 180 ? -7.866 5.407 20.412 1.00 97.94 180 ASN A O 1
ATOM 1507 N N . LEU A 1 181 ? -6.508 6.601 19.082 1.00 98.19 181 LEU A N 1
ATOM 1508 C CA . LEU A 1 181 ? -6.618 5.736 17.911 1.00 98.19 181 LEU A CA 1
ATOM 1509 C C . LEU A 1 181 ? -5.498 4.690 17.900 1.00 98.19 181 LEU A C 1
ATOM 1511 O O . LEU A 1 181 ? -4.323 5.038 17.934 1.00 98.19 181 LEU A O 1
ATOM 1515 N N . LEU A 1 182 ? -5.845 3.415 17.747 1.00 98.50 182 LEU A N 1
ATOM 1516 C CA . LEU A 1 182 ? -4.887 2.363 17.398 1.00 98.50 182 LEU A CA 1
ATOM 1517 C C . LEU A 1 182 ? -5.117 1.906 15.955 1.00 98.50 182 LEU A C 1
ATOM 1519 O O . LEU A 1 182 ? -6.208 1.460 15.614 1.00 98.50 182 LEU A O 1
ATOM 1523 N N . ASP A 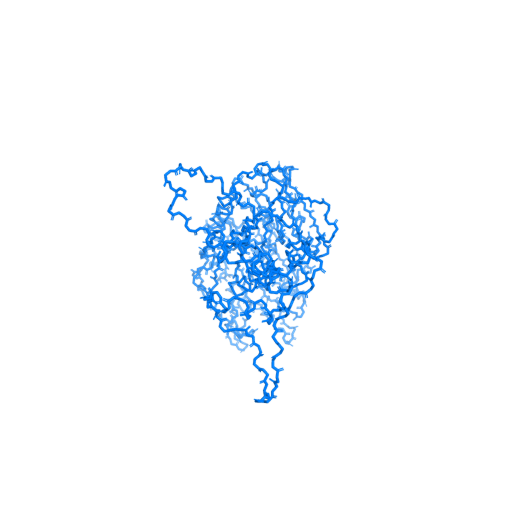1 183 ? -4.098 2.010 15.112 1.00 98.38 183 ASP A N 1
ATOM 1524 C CA . ASP A 1 183 ? -4.111 1.585 13.712 1.00 98.38 183 ASP A CA 1
ATOM 1525 C C . ASP A 1 183 ? -3.253 0.324 13.549 1.00 98.38 183 ASP A C 1
ATOM 1527 O O . ASP A 1 183 ? -2.031 0.350 13.716 1.00 98.38 183 ASP A O 1
ATOM 1531 N N . LEU A 1 184 ? -3.897 -0.807 13.280 1.00 98.00 184 LEU A N 1
ATOM 1532 C CA . LEU A 1 184 ? -3.233 -2.095 13.120 1.00 98.00 184 LEU A CA 1
ATOM 1533 C C . LEU A 1 184 ? -2.983 -2.374 11.643 1.00 98.00 184 LEU A C 1
ATOM 1535 O O . LEU A 1 184 ? -3.895 -2.224 10.829 1.00 98.00 184 LEU A O 1
ATOM 1539 N N . TYR A 1 185 ? -1.785 -2.885 11.336 1.00 96.56 185 TYR A N 1
ATOM 1540 C CA . TYR A 1 185 ? -1.296 -3.072 9.965 1.00 96.56 185 TYR A CA 1
ATOM 1541 C C . TYR A 1 185 ? -1.126 -1.724 9.247 1.00 96.56 185 TYR A C 1
ATOM 1543 O O . TYR A 1 185 ? -1.515 -1.548 8.095 1.00 96.56 185 TYR A O 1
ATOM 1551 N N . SER A 1 186 ? -0.555 -0.744 9.955 1.00 96.00 186 SER A N 1
ATOM 1552 C CA . SER A 1 186 ? -0.569 0.663 9.539 1.00 96.00 186 SER A CA 1
ATOM 1553 C C . SER A 1 186 ? 0.216 0.954 8.251 1.00 96.00 186 SER A C 1
ATOM 1555 O O . SER A 1 186 ? 0.105 2.054 7.697 1.00 96.00 186 SER A O 1
ATOM 1557 N N . GLY A 1 187 ? 1.049 0.022 7.768 1.00 93.88 187 GLY A N 1
ATOM 1558 C CA . GLY A 1 187 ? 1.890 0.216 6.592 1.00 93.88 187 GLY A CA 1
ATOM 1559 C C . GLY A 1 187 ? 2.771 1.458 6.729 1.00 93.88 187 GLY A C 1
ATOM 1560 O O . GLY A 1 187 ? 3.436 1.668 7.739 1.00 93.88 187 GLY A O 1
ATOM 1561 N N . THR A 1 188 ? 2.742 2.335 5.722 1.00 93.50 188 THR A N 1
ATOM 1562 C CA . THR A 1 188 ? 3.453 3.629 5.744 1.00 93.50 188 THR A CA 1
ATOM 1563 C C . THR A 1 188 ? 2.755 4.708 6.586 1.00 93.50 188 THR A C 1
ATOM 1565 O O . THR A 1 188 ? 3.049 5.896 6.436 1.00 93.50 188 THR A O 1
ATOM 1568 N N . GLY A 1 189 ? 1.795 4.327 7.432 1.00 94.56 189 GLY A N 1
ATOM 1569 C CA . GLY A 1 189 ? 1.105 5.201 8.379 1.00 94.56 189 GLY A CA 1
ATOM 1570 C C . GLY A 1 189 ? 0.141 6.196 7.743 1.00 94.56 189 GLY A C 1
ATOM 1571 O O . GLY A 1 189 ? -0.116 7.248 8.326 1.00 94.56 189 GLY A O 1
ATOM 1572 N N . THR A 1 190 ? -0.355 5.927 6.532 1.00 95.00 190 THR A N 1
ATOM 1573 C CA . THR A 1 190 ? -1.214 6.872 5.802 1.00 95.00 190 THR A CA 1
ATOM 1574 C C . THR A 1 190 ? -2.553 7.070 6.509 1.00 95.00 190 THR A C 1
ATOM 1576 O O . THR A 1 190 ? -2.961 8.211 6.713 1.00 95.00 190 THR A O 1
ATOM 1579 N N . ILE A 1 191 ? -3.215 5.989 6.936 1.00 95.31 191 ILE A N 1
ATOM 1580 C CA . ILE A 1 191 ? -4.476 6.082 7.686 1.00 95.31 191 ILE A CA 1
ATOM 1581 C C . ILE A 1 191 ? -4.216 6.685 9.068 1.00 95.31 191 ILE A C 1
ATOM 1583 O O . ILE A 1 191 ? -4.880 7.659 9.430 1.00 95.31 191 ILE A O 1
ATOM 1587 N N . THR A 1 192 ? -3.201 6.184 9.780 1.00 97.31 192 THR A N 1
ATOM 1588 C CA . THR A 1 192 ? -2.784 6.697 11.093 1.00 97.31 192 THR A CA 1
ATOM 1589 C C . THR A 1 192 ? -2.593 8.211 11.080 1.00 97.31 192 THR A C 1
ATOM 1591 O O . THR A 1 192 ? -3.088 8.890 11.967 1.00 97.31 192 THR A O 1
ATOM 1594 N N . GLN A 1 193 ? -1.929 8.769 10.064 1.00 97.38 193 GLN A N 1
ATOM 1595 C CA . GLN A 1 193 ? -1.714 10.215 9.955 1.00 97.38 193 GLN A CA 1
ATOM 1596 C C . GLN A 1 193 ? -2.975 10.967 9.517 1.00 97.38 193 GLN A C 1
ATOM 1598 O O . GLN A 1 193 ? -3.320 11.979 10.121 1.00 97.38 193 GLN A O 1
ATOM 1603 N N . ILE A 1 194 ? -3.698 10.490 8.496 1.00 95.56 194 ILE A N 1
ATOM 1604 C CA . ILE A 1 194 ? -4.877 11.205 7.976 1.00 95.56 194 ILE A CA 1
ATOM 1605 C C . ILE A 1 194 ? -5.995 11.279 9.020 1.00 95.56 194 ILE A C 1
ATOM 1607 O O . ILE A 1 194 ? -6.627 12.331 9.158 1.00 95.56 194 ILE A O 1
ATOM 1611 N N . VAL A 1 195 ? -6.247 10.186 9.737 1.00 94.94 195 VAL A N 1
ATOM 1612 C CA . VAL A 1 195 ? -7.270 10.123 10.789 1.00 94.94 195 VAL A CA 1
ATOM 1613 C C . VAL A 1 195 ? -6.704 10.666 12.101 1.00 94.94 195 VAL A C 1
ATOM 1615 O O . VAL A 1 195 ? -7.310 11.540 12.719 1.00 94.94 195 VAL A O 1
ATOM 1618 N N . GLY A 1 196 ? -5.512 10.212 12.488 1.00 95.38 196 GLY A N 1
ATOM 1619 C CA . GLY A 1 196 ? -4.889 10.530 13.771 1.00 95.38 196 GLY A CA 1
ATOM 1620 C C . GLY A 1 196 ? -4.450 11.981 13.937 1.00 95.38 196 GLY A C 1
ATOM 1621 O O . GLY A 1 196 ? -4.430 12.450 15.067 1.00 95.38 196 GLY A O 1
ATOM 1622 N N . GLN A 1 197 ? -4.212 12.750 12.863 1.00 95.00 197 GLN A N 1
ATOM 1623 C CA . GLN A 1 197 ? -3.924 14.195 12.983 1.00 95.00 197 GLN A CA 1
ATOM 1624 C C . GLN A 1 197 ? -5.039 14.974 13.707 1.00 95.00 197 GLN A C 1
ATOM 1626 O O . GLN A 1 197 ? -4.802 16.069 14.206 1.00 95.00 197 GLN A O 1
ATOM 1631 N N . ARG A 1 198 ? -6.268 14.436 13.725 1.00 93.88 198 ARG A N 1
ATOM 1632 C CA . ARG A 1 198 ? -7.413 15.022 14.434 1.00 93.88 198 ARG A CA 1
ATOM 1633 C C . ARG A 1 198 ? -7.709 14.337 15.761 1.00 93.88 198 ARG A C 1
ATOM 1635 O O . ARG A 1 198 ? -8.625 14.792 16.422 1.00 93.88 198 ARG A O 1
ATOM 1642 N N . ALA A 1 199 ? -7.012 13.256 16.105 1.00 96.62 199 ALA A N 1
ATOM 1643 C CA . ALA A 1 199 ? -7.250 12.474 17.311 1.00 96.62 199 ALA A CA 1
ATOM 1644 C C . ALA A 1 199 ? -6.504 13.042 18.524 1.00 96.62 199 ALA A C 1
ATOM 1646 O O . ALA A 1 199 ? -5.549 13.806 18.371 1.00 96.62 199 ALA A O 1
ATOM 1647 N N . LYS A 1 200 ? -6.871 12.616 19.736 1.00 97.50 200 LYS A N 1
ATOM 1648 C CA . LYS A 1 200 ? -6.114 12.960 20.949 1.00 97.50 200 LYS A CA 1
ATOM 1649 C C . LYS A 1 200 ? -4.693 12.406 20.884 1.00 97.50 200 LYS A C 1
ATOM 1651 O O . LYS A 1 200 ? -3.721 13.106 21.161 1.00 97.50 200 LYS A O 1
ATOM 1656 N N . SER A 1 201 ? -4.584 11.140 20.503 1.00 98.06 201 SER A N 1
ATOM 1657 C CA . SER A 1 201 ? -3.331 10.480 20.157 1.00 98.06 201 SER A CA 1
ATOM 1658 C C . SER A 1 201 ? -3.614 9.363 19.159 1.00 98.06 201 SER A C 1
ATOM 1660 O O . SER A 1 201 ? -4.741 8.870 19.088 1.00 98.06 201 SER A O 1
ATOM 1662 N N . ALA A 1 202 ? -2.612 8.968 18.382 1.00 98.38 202 ALA A N 1
ATOM 1663 C CA . ALA A 1 202 ? -2.723 7.835 17.480 1.00 98.38 202 ALA A CA 1
ATOM 1664 C C . ALA A 1 202 ? -1.447 6.994 17.484 1.00 98.38 202 ALA A C 1
ATOM 1666 O O . ALA A 1 202 ? -0.337 7.525 17.490 1.00 98.38 202 ALA A O 1
ATOM 1667 N N . LEU A 1 203 ? -1.612 5.678 17.441 1.00 98.62 203 LEU A N 1
ATOM 1668 C CA . LEU A 1 203 ? -0.528 4.710 17.439 1.00 98.62 203 LEU A CA 1
ATOM 1669 C C . LEU A 1 203 ? -0.715 3.725 16.285 1.00 98.62 203 LEU A C 1
ATOM 1671 O O . LEU A 1 203 ? -1.738 3.052 16.216 1.00 98.62 203 LEU A O 1
ATOM 1675 N N . GLY A 1 204 ? 0.270 3.626 15.395 1.00 98.38 204 GLY A N 1
ATOM 1676 C CA . GLY A 1 204 ? 0.316 2.620 14.333 1.00 98.38 204 GLY A CA 1
ATOM 1677 C C . GLY A 1 204 ? 1.195 1.421 14.701 1.00 98.38 204 GLY A C 1
ATOM 1678 O O . GLY A 1 204 ? 2.274 1.602 15.269 1.00 98.38 204 GLY A O 1
ATOM 1679 N N . ILE A 1 205 ? 0.766 0.205 14.357 1.00 98.19 205 ILE A N 1
ATOM 1680 C CA . ILE A 1 205 ? 1.575 -1.021 14.465 1.00 98.19 205 ILE A CA 1
ATOM 1681 C C . ILE A 1 205 ? 1.756 -1.630 13.076 1.00 98.19 205 ILE A C 1
ATOM 1683 O O . ILE A 1 205 ? 0.780 -1.959 12.396 1.00 98.19 205 ILE A O 1
ATOM 1687 N N . GLU A 1 206 ? 3.010 -1.823 12.677 1.00 96.94 206 GLU A N 1
ATOM 1688 C CA . GLU A 1 206 ? 3.393 -2.409 11.393 1.00 96.94 206 GLU A CA 1
ATOM 1689 C C . GLU A 1 206 ? 4.625 -3.307 11.569 1.00 96.94 206 GLU A C 1
ATOM 1691 O O . GLU A 1 206 ? 5.543 -2.973 12.314 1.00 96.94 206 GLU A O 1
ATOM 1696 N N . ILE A 1 207 ? 4.656 -4.451 10.885 1.00 95.75 207 ILE A N 1
ATOM 1697 C CA . ILE A 1 207 ? 5.733 -5.443 11.016 1.00 95.75 207 ILE A CA 1
ATOM 1698 C C . ILE A 1 207 ? 6.942 -5.112 10.130 1.00 95.75 207 ILE A C 1
ATOM 1700 O O . ILE A 1 207 ? 8.060 -5.530 10.426 1.00 95.75 207 ILE A O 1
ATOM 1704 N N . VAL A 1 208 ? 6.730 -4.371 9.040 1.00 93.44 208 VAL A N 1
ATOM 1705 C CA . VAL A 1 208 ? 7.772 -3.993 8.080 1.00 93.44 208 VAL A CA 1
ATOM 1706 C C . VAL A 1 208 ? 8.497 -2.726 8.543 1.00 93.44 208 VAL A C 1
ATOM 1708 O O . VAL A 1 208 ? 7.949 -1.622 8.499 1.00 93.44 208 VAL A O 1
ATOM 1711 N N . GLU A 1 209 ? 9.764 -2.872 8.933 1.00 94.25 209 GLU A N 1
ATOM 1712 C CA . GLU A 1 209 ? 10.598 -1.781 9.457 1.00 94.25 209 GLU A CA 1
ATOM 1713 C C . GLU A 1 209 ? 10.725 -0.607 8.475 1.00 94.25 209 GLU A C 1
ATOM 1715 O O . GLU A 1 209 ? 10.615 0.558 8.865 1.00 94.25 209 GLU A O 1
ATOM 1720 N N . GLU A 1 210 ? 10.892 -0.885 7.182 1.00 91.19 210 GLU A N 1
ATOM 1721 C CA . GLU A 1 210 ? 10.978 0.143 6.146 1.00 91.19 210 GLU A CA 1
ATOM 1722 C C . GLU A 1 210 ? 9.685 0.960 6.038 1.00 91.19 210 GLU A C 1
ATOM 1724 O O . GLU A 1 210 ? 9.734 2.173 5.815 1.00 91.19 210 GLU A O 1
ATOM 1729 N N . ALA A 1 211 ? 8.527 0.321 6.231 1.00 93.00 211 ALA A N 1
ATOM 1730 C CA . ALA A 1 211 ? 7.235 0.994 6.215 1.00 93.00 211 ALA A CA 1
ATOM 1731 C C . ALA A 1 211 ? 7.065 1.890 7.452 1.00 93.00 211 ALA A C 1
ATOM 1733 O O . ALA A 1 211 ? 6.652 3.042 7.311 1.00 93.00 211 ALA A O 1
ATOM 1734 N N . VAL A 1 212 ? 7.484 1.420 8.631 1.00 96.62 212 VAL A N 1
ATOM 1735 C CA . VAL A 1 212 ? 7.483 2.209 9.876 1.00 96.62 212 VAL A CA 1
ATOM 1736 C C . VAL A 1 212 ? 8.422 3.412 9.784 1.00 96.62 212 VAL A C 1
ATOM 1738 O O . VAL A 1 212 ? 8.067 4.517 10.198 1.00 96.62 212 VAL A O 1
ATOM 1741 N N . ASN A 1 213 ? 9.616 3.237 9.218 1.00 95.44 213 ASN A N 1
ATOM 1742 C CA . ASN A 1 213 ? 10.557 4.338 9.018 1.00 95.44 213 ASN A CA 1
ATOM 1743 C C . ASN A 1 213 ? 9.996 5.386 8.047 1.00 95.44 213 ASN A C 1
ATOM 1745 O O . ASN A 1 213 ? 10.063 6.582 8.341 1.00 95.44 213 ASN A O 1
ATOM 1749 N N . ALA A 1 214 ? 9.357 4.954 6.954 1.00 94.31 214 ALA A N 1
ATOM 1750 C CA . ALA A 1 214 ? 8.635 5.852 6.053 1.00 94.31 214 ALA A CA 1
ATOM 1751 C C . ALA A 1 214 ? 7.459 6.557 6.755 1.00 94.31 214 ALA A C 1
ATOM 1753 O O . ALA A 1 214 ? 7.233 7.746 6.533 1.00 94.31 214 ALA A O 1
ATOM 1754 N N . ALA A 1 215 ? 6.734 5.864 7.637 1.00 96.06 215 ALA A N 1
ATOM 1755 C CA . ALA A 1 215 ? 5.640 6.437 8.417 1.00 96.06 215 ALA A CA 1
ATOM 1756 C C . ALA A 1 215 ? 6.123 7.562 9.346 1.00 96.06 215 ALA A C 1
ATOM 1758 O O . ALA A 1 215 ? 5.546 8.650 9.351 1.00 96.06 215 ALA A O 1
ATOM 1759 N N . ARG A 1 216 ? 7.234 7.340 10.060 1.00 97.12 216 ARG A N 1
ATOM 1760 C CA . ARG A 1 216 ? 7.883 8.348 10.918 1.00 97.12 216 ARG A CA 1
ATOM 1761 C C . ARG A 1 216 ? 8.404 9.541 10.117 1.00 97.12 216 ARG A C 1
ATOM 1763 O O . ARG A 1 216 ? 8.255 10.681 10.555 1.00 97.12 216 ARG A O 1
ATOM 1770 N N . GLU A 1 217 ? 9.000 9.302 8.948 1.00 96.06 217 GLU A N 1
ATOM 1771 C CA . GLU A 1 217 ? 9.448 10.384 8.065 1.00 96.06 217 GLU A CA 1
ATOM 1772 C C . GLU A 1 217 ? 8.264 11.226 7.573 1.00 96.06 217 GLU A C 1
ATOM 1774 O O . GLU A 1 217 ? 8.314 12.453 7.652 1.00 96.06 217 GLU A O 1
ATOM 1779 N N . ASN A 1 218 ? 7.181 10.582 7.133 1.00 96.12 218 ASN A N 1
ATOM 1780 C CA . ASN A 1 218 ? 5.963 11.263 6.698 1.00 96.12 218 ASN A CA 1
ATOM 1781 C C . ASN A 1 218 ? 5.317 12.063 7.841 1.00 96.12 218 ASN A C 1
ATOM 1783 O O . ASN A 1 218 ? 4.958 13.219 7.633 1.00 96.12 218 ASN A O 1
ATOM 1787 N N . ALA A 1 219 ? 5.251 11.518 9.060 1.00 97.00 219 ALA A N 1
ATOM 1788 C CA . ALA A 1 219 ? 4.721 12.248 10.214 1.00 97.00 219 ALA A CA 1
ATOM 1789 C C . ALA A 1 219 ? 5.548 13.508 10.516 1.00 97.00 219 ALA A C 1
ATOM 1791 O O . ALA A 1 219 ? 4.988 14.571 10.781 1.00 97.00 219 ALA A O 1
ATOM 1792 N N . LYS A 1 220 ? 6.879 13.420 10.383 1.00 96.94 220 LYS A N 1
ATOM 1793 C CA . LYS A 1 220 ? 7.781 14.570 10.519 1.00 96.94 220 LYS A CA 1
ATOM 1794 C C . LYS A 1 220 ? 7.580 15.611 9.413 1.00 96.94 220 LYS A C 1
ATOM 1796 O O . LYS A 1 220 ? 7.593 16.798 9.716 1.00 96.94 220 LYS A O 1
ATOM 1801 N N . ILE A 1 221 ? 7.413 15.188 8.157 1.00 96.25 221 ILE A N 1
ATOM 1802 C CA . ILE A 1 221 ? 7.142 16.085 7.014 1.00 96.25 221 ILE A CA 1
ATOM 1803 C C . ILE A 1 221 ? 5.834 16.851 7.220 1.00 96.25 221 ILE A C 1
ATOM 1805 O O . ILE A 1 221 ? 5.757 18.031 6.897 1.00 96.25 221 ILE A O 1
ATOM 1809 N N . ASN A 1 222 ? 4.832 16.178 7.778 1.00 97.69 222 ASN A N 1
ATOM 1810 C CA . ASN A 1 222 ? 3.514 16.740 8.045 1.00 97.69 222 ASN A CA 1
ATOM 1811 C C . ASN A 1 222 ? 3.409 17.484 9.384 1.00 97.69 222 ASN A C 1
ATOM 1813 O O . ASN A 1 222 ? 2.329 17.961 9.716 1.00 97.69 222 ASN A O 1
ATOM 1817 N N . GLU A 1 223 ? 4.499 17.567 10.153 1.00 97.19 223 GLU A N 1
ATOM 1818 C CA . GLU A 1 223 ? 4.539 18.214 11.471 1.00 97.19 223 GLU A CA 1
ATOM 1819 C C . GLU A 1 223 ? 3.497 17.649 12.465 1.00 97.19 223 GLU A C 1
ATOM 1821 O O . GLU A 1 223 ? 2.994 18.357 13.337 1.00 97.19 223 GLU A O 1
ATOM 1826 N N . ILE A 1 224 ? 3.183 16.351 12.362 1.00 96.50 224 ILE A N 1
ATOM 1827 C CA . ILE A 1 224 ? 2.203 15.674 13.222 1.00 96.50 224 ILE A CA 1
ATOM 1828 C C . ILE A 1 224 ? 2.923 15.078 14.434 1.00 96.50 224 ILE A C 1
ATOM 1830 O O . ILE A 1 224 ? 3.688 14.122 14.306 1.00 96.50 224 ILE A O 1
ATOM 1834 N N . SER A 1 225 ? 2.676 15.631 15.622 1.00 96.12 225 SER A N 1
ATOM 1835 C CA . SER A 1 225 ? 3.366 15.233 16.860 1.00 96.12 225 SER A CA 1
ATOM 1836 C C . SER A 1 225 ? 2.604 14.232 17.730 1.00 96.12 225 SER A C 1
ATOM 1838 O O . SER A 1 225 ? 3.182 13.689 18.664 1.00 96.12 225 SER A O 1
ATOM 1840 N N . ASN A 1 226 ? 1.311 14.023 17.482 1.00 97.62 226 ASN A N 1
ATOM 1841 C CA . ASN A 1 226 ? 0.441 13.143 18.273 1.00 97.62 226 ASN A CA 1
ATOM 1842 C C . ASN A 1 226 ? 0.311 11.725 17.677 1.00 97.62 226 ASN A C 1
ATOM 1844 O O . ASN A 1 226 ? -0.541 10.958 18.124 1.00 97.62 226 ASN A O 1
ATOM 1848 N N . VAL A 1 227 ? 1.118 11.398 16.661 1.00 98.00 227 VAL A N 1
ATOM 1849 C CA . VAL A 1 227 ? 1.139 10.096 15.986 1.00 98.00 227 VAL A CA 1
ATOM 1850 C C . VAL A 1 227 ? 2.463 9.393 16.270 1.00 98.00 227 VAL A C 1
ATOM 1852 O O . VAL A 1 227 ? 3.533 9.937 15.996 1.00 98.00 227 VAL A O 1
ATOM 1855 N N . GLU A 1 228 ? 2.388 8.157 16.750 1.00 97.94 228 GLU A N 1
ATOM 1856 C CA . GLU A 1 228 ? 3.538 7.286 16.990 1.00 97.94 228 GLU A CA 1
ATOM 1857 C C . GLU A 1 228 ? 3.417 5.965 16.219 1.00 97.94 228 GLU A C 1
ATOM 1859 O O . GLU A 1 228 ? 2.337 5.579 15.774 1.00 97.94 228 GLU A O 1
ATOM 1864 N N . PHE A 1 229 ? 4.543 5.262 16.055 1.00 98.31 229 PHE A N 1
ATOM 1865 C CA . PHE A 1 229 ? 4.598 3.988 15.336 1.00 98.31 229 PHE A CA 1
ATOM 1866 C C . PHE A 1 229 ? 5.491 2.968 16.042 1.00 98.31 229 PHE A C 1
ATOM 1868 O O . PHE A 1 229 ? 6.661 3.258 16.338 1.00 98.31 229 PHE A O 1
ATOM 1875 N N . ILE A 1 230 ? 4.969 1.754 16.212 1.00 98.00 230 ILE A N 1
ATOM 1876 C CA . ILE A 1 230 ? 5.691 0.573 16.691 1.00 98.00 230 ILE A CA 1
ATOM 1877 C C . ILE A 1 230 ? 5.999 -0.341 15.503 1.00 98.00 230 ILE A C 1
ATOM 1879 O O . ILE A 1 230 ? 5.129 -0.635 14.683 1.00 98.00 230 ILE A O 1
ATOM 1883 N N . CYS A 1 231 ? 7.254 -0.790 15.432 1.00 97.88 231 CYS A N 1
ATOM 1884 C CA . CYS A 1 231 ? 7.681 -1.815 14.488 1.00 97.88 231 CYS A CA 1
ATOM 1885 C C . CYS A 1 231 ? 7.583 -3.183 15.157 1.00 97.88 231 CYS A C 1
ATOM 1887 O O . CYS A 1 231 ? 8.413 -3.495 16.010 1.00 97.88 231 CYS A O 1
ATOM 1889 N N . GLY A 1 232 ? 6.591 -3.984 14.780 1.00 96.50 232 GLY A N 1
ATOM 1890 C CA . GLY A 1 232 ? 6.356 -5.282 15.397 1.00 96.50 232 GLY A CA 1
ATOM 1891 C C . GLY A 1 232 ? 5.171 -6.037 14.807 1.00 96.50 232 GLY A C 1
ATOM 1892 O O . GLY A 1 232 ? 4.347 -5.499 14.069 1.00 96.50 232 GLY A O 1
ATOM 1893 N N . ASP A 1 233 ? 5.099 -7.325 15.132 1.00 95.44 233 ASP A N 1
ATOM 1894 C CA . ASP A 1 233 ? 3.967 -8.167 14.763 1.00 95.44 233 ASP A CA 1
ATOM 1895 C C . ASP A 1 233 ? 2.736 -7.799 15.604 1.00 95.44 233 ASP A C 1
ATOM 1897 O O . ASP A 1 233 ? 2.809 -7.732 16.830 1.00 95.44 233 ASP A O 1
ATOM 1901 N N . VAL A 1 234 ? 1.583 -7.609 14.955 1.00 94.81 234 VAL A N 1
ATOM 1902 C CA . VAL A 1 234 ? 0.338 -7.209 15.633 1.00 94.81 234 VAL A CA 1
ATOM 1903 C C . VAL A 1 234 ? -0.038 -8.176 16.761 1.00 94.81 234 VAL A C 1
ATOM 1905 O O . VAL A 1 234 ? -0.500 -7.730 17.807 1.00 94.81 234 VAL A O 1
ATOM 1908 N N . PHE A 1 235 ? 0.155 -9.489 16.609 1.00 94.25 235 PHE A N 1
ATOM 1909 C CA . PHE A 1 235 ? -0.164 -10.432 17.683 1.00 94.25 235 PHE A CA 1
ATOM 1910 C C . PHE A 1 235 ? 0.803 -10.323 18.865 1.00 94.25 235 PHE A C 1
ATOM 1912 O O . PHE A 1 235 ? 0.363 -10.457 20.004 1.00 94.25 235 PHE A O 1
ATOM 1919 N N . GLU A 1 236 ? 2.094 -10.100 18.630 1.00 94.38 236 GLU A N 1
ATOM 1920 C CA . GLU A 1 236 ? 3.068 -9.947 19.717 1.00 94.38 236 GLU A CA 1
ATOM 1921 C C . GLU A 1 236 ? 2.918 -8.606 20.445 1.00 94.38 236 GLU A C 1
ATOM 1923 O O . GLU A 1 236 ? 2.826 -8.593 21.675 1.00 94.38 236 GLU A O 1
ATOM 1928 N N . GLU A 1 237 ? 2.798 -7.501 19.707 1.00 95.00 237 GLU A N 1
ATOM 1929 C CA . GLU A 1 237 ? 2.713 -6.156 20.286 1.00 95.00 237 GLU A CA 1
ATOM 1930 C C . GLU A 1 237 ? 1.420 -5.956 21.085 1.00 95.00 237 GLU A C 1
ATOM 1932 O O . GLU A 1 237 ? 1.440 -5.398 22.180 1.00 95.00 237 GLU A O 1
ATOM 1937 N N . THR A 1 238 ? 0.290 -6.491 20.609 1.00 91.69 238 THR A N 1
ATOM 1938 C CA . THR A 1 238 ? -1.004 -6.333 21.300 1.00 91.69 238 THR A CA 1
ATOM 1939 C C . THR A 1 238 ? -1.083 -7.046 22.654 1.00 91.69 238 THR A C 1
ATOM 1941 O O . THR A 1 238 ? -1.930 -6.688 23.467 1.00 91.69 238 THR A O 1
ATOM 1944 N N . LYS A 1 239 ? -0.203 -8.014 22.961 1.00 89.19 239 LYS A N 1
ATOM 1945 C CA . LYS A 1 239 ? -0.218 -8.728 24.258 1.00 89.19 239 LYS A CA 1
ATOM 1946 C C . LYS A 1 239 ? 0.180 -7.853 25.440 1.00 89.19 239 LYS A C 1
ATOM 1948 O O . LYS A 1 239 ? -0.332 -8.061 26.536 1.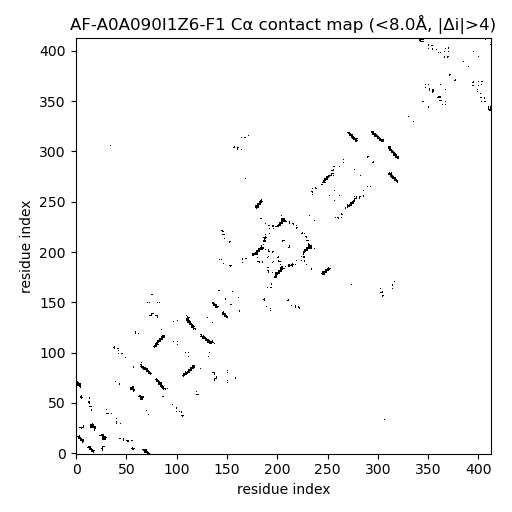00 89.19 239 LYS A O 1
ATOM 1953 N N . ASN A 1 240 ? 1.136 -6.952 25.230 1.00 85.50 240 ASN A N 1
ATOM 1954 C CA . ASN A 1 240 ? 1.756 -6.156 26.292 1.00 85.50 240 ASN A CA 1
ATOM 1955 C C . ASN A 1 240 ? 1.582 -4.653 26.050 1.00 85.50 240 ASN A C 1
ATOM 1957 O O . ASN A 1 240 ? 2.301 -3.845 26.634 1.00 85.50 240 ASN A O 1
ATOM 1961 N N . LEU A 1 241 ? 0.653 -4.278 25.169 1.00 93.25 241 LEU A N 1
ATOM 1962 C CA . LEU A 1 241 ? 0.430 -2.889 24.822 1.00 93.25 241 LEU A CA 1
ATOM 1963 C C . LEU A 1 241 ? -0.236 -2.157 25.995 1.00 93.25 241 LEU A C 1
ATOM 1965 O O . LEU A 1 241 ? -1.390 -2.414 26.326 1.00 93.25 241 LEU A O 1
ATOM 1969 N N . GLU A 1 242 ? 0.488 -1.225 26.616 1.00 92.19 242 GLU A N 1
ATOM 1970 C CA . GLU A 1 242 ? -0.054 -0.371 27.687 1.00 92.19 242 GLU A CA 1
ATOM 1971 C C . GLU A 1 242 ? -0.984 0.731 27.155 1.00 92.19 242 GLU A C 1
ATOM 1973 O O . GLU A 1 242 ? -1.772 1.309 27.909 1.00 92.19 242 GLU A O 1
ATOM 1978 N N . TYR A 1 243 ? -0.899 1.020 25.853 1.00 95.00 243 TYR A N 1
ATOM 1979 C CA . TYR A 1 243 ? -1.757 1.982 25.173 1.00 95.00 243 TYR A CA 1
ATOM 1980 C C . TYR A 1 243 ? -3.221 1.533 25.240 1.00 95.00 243 TYR A C 1
ATOM 1982 O O . TYR A 1 243 ? -3.551 0.400 24.891 1.00 95.00 243 TYR A O 1
ATOM 1990 N N . LYS A 1 244 ? -4.102 2.433 25.687 1.00 95.12 244 LYS A N 1
ATOM 1991 C CA . LYS A 1 244 ? -5.542 2.186 25.824 1.00 95.12 244 LYS A CA 1
ATOM 1992 C C . LYS A 1 244 ? -6.285 2.884 24.686 1.00 95.12 244 LYS A C 1
ATOM 1994 O O . LYS A 1 244 ? -6.562 4.075 24.819 1.00 95.12 244 LYS A O 1
ATOM 1999 N N . PRO A 1 245 ? -6.560 2.190 23.570 1.00 97.06 245 PRO A N 1
ATOM 2000 C CA . PRO A 1 245 ? -7.321 2.783 22.485 1.00 97.06 245 PRO A CA 1
ATOM 2001 C C . PRO A 1 245 ? -8.787 2.962 22.875 1.00 97.06 245 PRO A C 1
ATOM 2003 O O . PRO A 1 245 ? -9.353 2.128 23.577 1.00 97.06 245 PRO A O 1
ATOM 2006 N N . ASP A 1 246 ? -9.404 4.013 22.348 1.00 96.69 246 ASP A N 1
ATOM 2007 C CA . ASP A 1 246 ? -10.857 4.203 22.353 1.00 96.69 246 ASP A CA 1
ATOM 2008 C C . ASP A 1 246 ? -11.482 3.697 21.040 1.00 96.69 246 ASP A C 1
ATOM 2010 O O . ASP A 1 246 ? -12.653 3.321 20.992 1.00 96.69 246 ASP A O 1
ATOM 2014 N N . ILE A 1 247 ? -10.680 3.645 19.971 1.00 97.19 247 ILE A N 1
ATOM 2015 C CA . ILE A 1 247 ? -11.050 3.108 18.662 1.00 97.19 247 ILE A CA 1
ATOM 2016 C C . ILE A 1 247 ? -9.872 2.366 18.032 1.00 97.19 247 ILE A C 1
ATOM 2018 O O . ILE A 1 247 ? -8.717 2.781 18.151 1.00 97.19 247 ILE A O 1
ATOM 2022 N N . VAL A 1 248 ? -10.174 1.273 17.331 1.00 98.19 248 VAL A N 1
ATOM 2023 C CA . VAL A 1 248 ? -9.179 0.489 16.592 1.00 98.19 248 VAL A CA 1
ATOM 2024 C C . VAL A 1 248 ? -9.531 0.461 15.104 1.00 98.19 248 VAL A C 1
ATOM 2026 O O . VAL A 1 248 ? -10.634 0.054 14.729 1.00 98.19 248 VAL A O 1
ATOM 2029 N N . ILE A 1 249 ? -8.588 0.867 14.254 1.00 98.31 249 ILE A N 1
ATOM 2030 C CA . ILE A 1 249 ? -8.636 0.666 12.804 1.00 98.31 249 ILE A CA 1
ATOM 2031 C C . ILE A 1 249 ? -7.853 -0.603 12.457 1.00 98.31 249 ILE A C 1
ATOM 2033 O O . ILE A 1 249 ? -6.795 -0.872 13.023 1.00 98.31 249 ILE A O 1
ATOM 2037 N N . ILE A 1 250 ? -8.398 -1.405 11.544 1.00 98.06 250 ILE A N 1
ATOM 2038 C CA . ILE A 1 250 ? -7.801 -2.660 11.089 1.00 98.06 250 ILE A CA 1
ATOM 2039 C C . ILE A 1 250 ? -7.795 -2.656 9.559 1.00 98.06 250 ILE A C 1
ATOM 2041 O O . ILE A 1 250 ? -8.868 -2.704 8.960 1.00 98.06 250 ILE A O 1
ATOM 2045 N N . ASP A 1 251 ? -6.614 -2.644 8.937 1.00 96.44 251 ASP A N 1
ATOM 2046 C CA . ASP A 1 251 ? -6.431 -2.800 7.479 1.00 96.44 251 ASP A CA 1
ATOM 2047 C C . ASP A 1 251 ? -5.506 -4.000 7.177 1.00 96.44 251 ASP A C 1
ATOM 2049 O O . ASP A 1 251 ? -4.342 -3.842 6.809 1.00 96.44 251 ASP A O 1
ATOM 2053 N N . PRO A 1 252 ? -5.964 -5.240 7.435 1.00 95.19 252 PRO A N 1
ATOM 2054 C CA . PRO A 1 252 ? -5.104 -6.410 7.391 1.00 95.19 252 PRO A CA 1
ATOM 2055 C C . PRO A 1 252 ? -4.732 -6.801 5.951 1.00 95.19 252 PRO A C 1
ATOM 2057 O O . PRO A 1 252 ? -5.411 -6.433 4.987 1.00 95.19 252 PRO A O 1
ATOM 2060 N N . PRO A 1 253 ? -3.705 -7.656 5.774 1.00 92.56 253 PRO A N 1
ATOM 2061 C CA . PRO A 1 253 ? -3.380 -8.213 4.465 1.00 92.56 253 PRO A CA 1
ATOM 2062 C C . PRO A 1 253 ? -4.557 -9.005 3.870 1.00 92.56 253 PRO A C 1
ATOM 2064 O O . PRO A 1 253 ? -5.535 -9.342 4.538 1.00 92.56 253 PRO A O 1
ATOM 2067 N N . ARG A 1 254 ? -4.438 -9.406 2.596 1.00 90.31 254 ARG A N 1
ATOM 2068 C CA . ARG A 1 254 ? -5.495 -10.134 1.858 1.00 90.31 254 ARG A CA 1
ATOM 2069 C C . ARG A 1 254 ? -5.984 -11.426 2.525 1.00 90.31 254 ARG A C 1
ATOM 2071 O O . ARG A 1 254 ? -7.061 -11.908 2.177 1.00 90.31 254 ARG A O 1
ATOM 2078 N N . GLU A 1 255 ? -5.195 -12.002 3.427 1.00 93.19 255 GLU A N 1
ATOM 2079 C CA . GLU A 1 255 ? -5.534 -13.196 4.212 1.00 93.19 255 GLU A CA 1
ATOM 2080 C C . GLU A 1 255 ? -6.477 -12.897 5.399 1.00 93.19 255 GLU A C 1
ATOM 2082 O O . GLU A 1 255 ? -6.991 -13.825 6.037 1.00 93.19 255 GLU A O 1
ATOM 2087 N N . GLY A 1 256 ? -6.766 -11.616 5.649 1.00 93.50 256 GLY A N 1
ATOM 2088 C CA . GLY A 1 256 ? -7.498 -11.096 6.801 1.00 93.50 256 GLY A CA 1
ATOM 2089 C C . GLY A 1 256 ? -6.633 -11.044 8.058 1.00 93.50 256 GLY A C 1
ATOM 2090 O O . GLY A 1 256 ? -5.408 -11.160 7.996 1.00 93.50 256 GLY A O 1
ATOM 2091 N N . ILE A 1 257 ? -7.277 -10.893 9.213 1.00 95.69 257 ILE A N 1
ATOM 2092 C CA . ILE A 1 257 ? -6.583 -10.877 10.502 1.00 95.69 257 ILE A CA 1
ATOM 2093 C C . ILE A 1 257 ? -5.998 -12.268 10.776 1.00 95.69 257 ILE A C 1
ATOM 2095 O O . ILE A 1 257 ? -6.658 -13.290 10.563 1.00 95.69 257 ILE A O 1
ATOM 2099 N N . ASN A 1 258 ? -4.765 -12.317 11.287 1.00 91.88 258 ASN A N 1
ATOM 2100 C CA . ASN A 1 258 ? -4.172 -13.570 11.744 1.00 91.88 258 ASN A CA 1
ATOM 2101 C C . ASN A 1 258 ? -5.090 -14.226 12.803 1.00 91.88 258 ASN A C 1
ATOM 2103 O O . ASN A 1 258 ? -5.436 -13.565 13.785 1.00 91.88 258 ASN A O 1
ATOM 2107 N N . PRO A 1 259 ? -5.452 -15.519 12.680 1.00 88.44 259 PRO A N 1
ATOM 2108 C CA . PRO A 1 259 ? -6.320 -16.193 13.649 1.00 88.44 259 PRO A CA 1
ATOM 2109 C C . PRO A 1 259 ? -5.839 -16.128 15.105 1.00 88.44 259 PRO A C 1
ATOM 2111 O O . PRO A 1 259 ? -6.650 -16.239 16.014 1.00 88.44 259 PRO A O 1
ATOM 2114 N N . ARG A 1 260 ? -4.533 -15.949 15.348 1.00 89.44 260 ARG A N 1
ATOM 2115 C CA . ARG A 1 260 ? -3.982 -15.740 16.698 1.00 89.44 260 ARG A CA 1
ATOM 2116 C C . ARG A 1 260 ? -4.171 -14.305 17.200 1.00 89.44 260 ARG A C 1
ATOM 2118 O O . ARG A 1 260 ? -4.303 -14.104 18.401 1.00 89.44 260 ARG A O 1
ATOM 2125 N N . ALA A 1 261 ? -4.190 -13.328 16.293 1.00 94.12 261 ALA A N 1
ATOM 2126 C CA . ALA A 1 261 ? -4.325 -11.908 16.607 1.00 94.12 261 ALA A CA 1
ATOM 2127 C C . ALA A 1 261 ? -5.776 -11.496 16.874 1.00 94.12 261 ALA A C 1
ATOM 2129 O O . ALA A 1 261 ? -6.003 -10.619 17.696 1.00 94.12 261 ALA A O 1
ATOM 2130 N N . ILE A 1 262 ? -6.760 -12.108 16.206 1.00 95.62 262 ILE A N 1
ATOM 2131 C CA . ILE A 1 262 ? -8.147 -11.615 16.249 1.00 95.62 262 ILE A CA 1
ATOM 2132 C C . ILE A 1 262 ? -8.737 -11.571 17.663 1.00 95.62 262 ILE A C 1
ATOM 2134 O O . ILE A 1 262 ? -9.317 -10.556 18.036 1.00 95.62 262 ILE A O 1
ATOM 2138 N N . ASP A 1 263 ? -8.536 -12.611 18.478 1.00 92.62 263 ASP A N 1
ATOM 2139 C CA . ASP A 1 263 ? -9.004 -12.598 19.868 1.00 92.62 263 ASP A CA 1
ATOM 2140 C C . ASP A 1 263 ? -8.308 -11.494 20.678 1.00 92.62 263 ASP A C 1
ATOM 2142 O O . ASP A 1 263 ? -8.972 -10.778 21.419 1.00 92.62 263 ASP A O 1
ATOM 2146 N N . LYS A 1 264 ? -6.998 -11.288 20.476 1.00 94.00 264 LYS A N 1
ATOM 2147 C CA . LYS A 1 264 ? -6.227 -10.232 21.155 1.00 94.00 264 LYS A CA 1
ATOM 2148 C C . LYS A 1 264 ? -6.680 -8.830 20.765 1.00 94.00 264 LYS A C 1
ATOM 2150 O O . LYS A 1 264 ? -6.788 -7.959 21.617 1.00 94.00 264 LYS A O 1
ATOM 2155 N N . ILE A 1 265 ? -7.015 -8.626 19.497 1.00 96.19 265 ILE A N 1
ATOM 2156 C CA . ILE A 1 265 ? -7.558 -7.356 19.009 1.00 96.19 265 ILE A CA 1
ATOM 2157 C C . ILE A 1 265 ? -8.934 -7.087 19.629 1.00 96.19 265 ILE A C 1
ATOM 2159 O O . ILE A 1 265 ? -9.231 -5.959 20.017 1.00 96.19 265 ILE A O 1
ATOM 2163 N N . ILE A 1 266 ? -9.780 -8.111 19.755 1.00 95.62 266 ILE A N 1
ATOM 2164 C CA . ILE A 1 266 ? -11.115 -7.969 20.351 1.00 95.62 266 ILE A CA 1
ATOM 2165 C C . ILE A 1 266 ? -11.040 -7.767 21.878 1.00 95.62 266 ILE A C 1
ATOM 2167 O O . ILE A 1 266 ? -11.913 -7.112 22.452 1.00 95.62 266 ILE A O 1
ATOM 2171 N N . GLU A 1 267 ? -9.993 -8.271 22.541 1.00 93.69 267 GLU A N 1
ATOM 2172 C CA . GLU A 1 267 ? -9.740 -8.076 23.980 1.00 93.69 267 GLU A CA 1
ATOM 2173 C C . GLU A 1 267 ? -9.515 -6.605 24.373 1.00 93.69 267 GLU A C 1
ATOM 2175 O O . GLU A 1 267 ? -9.778 -6.265 25.526 1.00 93.69 267 GLU A O 1
ATOM 2180 N N . PHE A 1 268 ? -9.135 -5.716 23.439 1.00 94.88 268 PHE A N 1
ATOM 2181 C CA . PHE A 1 268 ? -9.150 -4.265 23.693 1.00 94.88 268 PHE A CA 1
ATOM 2182 C C . PHE A 1 268 ? -10.542 -3.752 24.078 1.00 94.88 268 PHE A C 1
ATOM 2184 O O . PHE A 1 268 ? -10.654 -2.737 24.759 1.00 94.88 268 PHE A O 1
ATOM 2191 N N . ALA A 1 269 ? -11.596 -4.471 23.675 1.00 94.44 269 ALA A N 1
ATOM 2192 C CA . ALA A 1 269 ? -12.973 -4.247 24.091 1.00 94.44 269 ALA A CA 1
ATOM 2193 C C . ALA A 1 269 ? -13.506 -2.827 23.819 1.00 94.44 269 ALA A C 1
ATOM 2195 O O . ALA A 1 269 ? -14.441 -2.404 24.510 1.00 94.44 269 ALA A O 1
ATOM 2196 N N . VAL A 1 270 ? -12.937 -2.140 22.819 1.00 95.69 270 VAL A N 1
ATOM 2197 C CA . VAL A 1 270 ? -13.318 -0.780 22.415 1.00 95.69 270 VAL A CA 1
ATOM 2198 C C . VAL A 1 270 ? -14.759 -0.725 21.923 1.00 95.69 270 VAL A C 1
ATOM 2200 O O . VAL A 1 270 ? -15.315 -1.722 21.469 1.00 95.69 270 VAL A O 1
ATOM 2203 N N . GLU A 1 271 ? -15.385 0.446 21.995 1.00 93.25 271 GLU A N 1
ATOM 2204 C CA . GLU A 1 271 ? -16.776 0.603 21.559 1.00 93.25 271 GLU A CA 1
ATOM 2205 C C . GLU A 1 271 ? -16.925 0.417 20.044 1.00 93.25 271 GLU A C 1
ATOM 2207 O O . GLU A 1 271 ? -17.916 -0.154 19.579 1.00 93.25 271 GLU A O 1
ATOM 2212 N N . LYS A 1 272 ? -15.933 0.883 19.274 1.00 95.88 272 LYS A N 1
ATOM 2213 C CA . LYS A 1 272 ? -15.966 0.905 17.811 1.00 95.88 272 LYS A CA 1
ATOM 2214 C C . LYS A 1 272 ? -14.687 0.313 17.215 1.00 95.88 272 LYS A C 1
ATOM 2216 O O . LYS A 1 272 ? -13.581 0.657 17.626 1.00 95.88 272 LYS A O 1
ATOM 2221 N N . TYR A 1 273 ? -14.849 -0.529 16.197 1.00 98.06 273 TYR A N 1
ATOM 2222 C CA . TYR A 1 273 ? -13.765 -0.954 15.306 1.00 98.06 273 TYR A CA 1
ATOM 2223 C C . TYR A 1 273 ? -14.082 -0.488 13.894 1.00 98.06 273 TYR A C 1
ATOM 2225 O O . TYR A 1 273 ? -15.215 -0.635 13.442 1.00 98.06 273 TYR A O 1
ATOM 2233 N N . LEU A 1 274 ? -13.090 0.010 13.166 1.00 98.06 274 LEU A N 1
ATOM 2234 C CA . LEU A 1 274 ? -13.230 0.288 11.742 1.00 98.06 274 LEU A CA 1
ATOM 2235 C C . LEU A 1 274 ? -12.351 -0.686 10.958 1.00 98.06 274 LEU A C 1
ATOM 2237 O O . LEU A 1 274 ? -11.128 -0.639 11.028 1.00 98.06 274 LEU A O 1
ATOM 2241 N N . TYR A 1 275 ? -12.990 -1.596 10.230 1.00 98.06 275 TYR A N 1
ATOM 2242 C CA . TYR A 1 275 ? -12.328 -2.659 9.482 1.00 98.06 275 TYR A CA 1
ATOM 2243 C C . TYR A 1 275 ? -12.320 -2.293 7.993 1.00 98.06 275 TYR A C 1
ATOM 2245 O O . TYR A 1 275 ? -13.376 -2.242 7.357 1.00 98.06 275 TYR A O 1
ATOM 2253 N N . ILE A 1 276 ? -11.131 -2.085 7.431 1.00 97.38 276 ILE A N 1
ATOM 2254 C CA . ILE A 1 276 ? -10.887 -1.906 5.996 1.00 97.38 276 ILE A CA 1
ATOM 2255 C C . ILE A 1 276 ? -10.441 -3.241 5.394 1.00 97.38 276 ILE A C 1
ATOM 2257 O O . ILE A 1 276 ? -9.653 -3.968 5.990 1.00 97.38 276 ILE A O 1
ATOM 2261 N N . SER A 1 277 ? -11.000 -3.637 4.251 1.00 96.31 277 SER A N 1
ATOM 2262 C CA . SER A 1 277 ? -10.604 -4.888 3.604 1.00 96.31 277 SER A CA 1
ATOM 2263 C C . SER A 1 277 ? -10.785 -4.873 2.095 1.00 96.31 277 SER A C 1
ATOM 2265 O O . SER A 1 277 ? -11.878 -4.610 1.586 1.00 96.31 277 SER A O 1
ATOM 2267 N N . CYS A 1 278 ? -9.755 -5.340 1.395 1.00 94.31 278 CYS A N 1
ATOM 2268 C CA . CYS A 1 278 ? -9.781 -5.621 -0.038 1.00 94.31 278 CYS A CA 1
ATOM 2269 C C . CYS A 1 278 ? -10.276 -7.045 -0.390 1.00 94.31 278 CYS A C 1
ATOM 2271 O O . CYS A 1 278 ? -10.267 -7.454 -1.560 1.00 94.31 278 CYS A O 1
ATOM 2273 N N . ASN A 1 279 ? -10.649 -7.859 0.611 1.00 94.88 279 ASN A N 1
ATOM 2274 C CA . ASN A 1 279 ? -11.095 -9.238 0.413 1.00 94.88 279 ASN A CA 1
ATOM 2275 C C . ASN A 1 279 ? -12.380 -9.549 1.208 1.00 94.88 279 ASN A C 1
ATOM 2277 O O . ASN A 1 279 ? -12.320 -9.878 2.396 1.00 94.88 279 ASN A O 1
ATOM 2281 N N . PRO A 1 280 ? -13.554 -9.560 0.548 1.00 91.56 280 PRO A N 1
ATOM 2282 C CA . PRO A 1 280 ? -14.826 -9.767 1.235 1.00 91.56 280 PRO A CA 1
ATOM 2283 C C . PRO A 1 280 ? -14.954 -11.163 1.866 1.00 91.56 280 PRO A C 1
ATOM 2285 O O . PRO A 1 280 ? -15.701 -11.334 2.826 1.00 91.56 280 PRO A O 1
ATOM 2288 N N . ILE A 1 281 ? -14.229 -12.172 1.367 1.00 94.62 281 ILE A N 1
ATOM 2289 C CA . ILE A 1 281 ? -14.304 -13.539 1.905 1.00 94.62 281 ILE A CA 1
ATOM 2290 C C . ILE A 1 281 ? -13.677 -13.597 3.302 1.00 94.62 281 ILE A C 1
ATOM 2292 O O . ILE A 1 281 ? -14.274 -14.151 4.227 1.00 94.62 281 ILE A O 1
ATOM 2296 N N . THR A 1 282 ? -12.484 -13.025 3.463 1.00 95.75 282 THR A N 1
ATOM 2297 C CA . THR A 1 282 ? -11.785 -12.992 4.754 1.00 95.75 282 THR A CA 1
ATOM 2298 C C . THR A 1 282 ? -12.432 -11.997 5.707 1.00 95.75 282 THR A C 1
ATOM 2300 O O . THR A 1 282 ? -12.552 -12.312 6.887 1.00 95.75 282 THR A O 1
ATOM 2303 N N . LEU A 1 283 ? -12.969 -10.881 5.200 1.00 96.94 283 LEU A N 1
ATOM 2304 C CA . LEU A 1 283 ? -13.796 -9.976 5.999 1.00 96.94 283 LEU A CA 1
ATOM 2305 C C . LEU A 1 283 ? -14.984 -10.723 6.624 1.00 96.94 283 LEU A C 1
ATOM 2307 O O . LEU A 1 283 ? -15.156 -10.697 7.835 1.00 96.94 283 LEU A O 1
ATOM 2311 N N . VAL A 1 284 ? -15.779 -11.454 5.834 1.00 96.31 284 VAL A N 1
ATOM 2312 C CA . VAL A 1 284 ? -16.937 -12.207 6.357 1.00 96.31 284 VAL A CA 1
ATOM 2313 C C . VAL A 1 284 ? -16.525 -13.259 7.391 1.00 96.31 284 VAL A C 1
ATOM 2315 O O . VAL A 1 284 ? -17.267 -13.495 8.346 1.00 96.31 284 VAL A O 1
ATOM 2318 N N . ARG A 1 285 ? -15.368 -13.910 7.217 1.00 96.38 285 ARG A N 1
ATOM 2319 C CA . ARG A 1 285 ? -14.817 -14.837 8.219 1.00 96.38 285 ARG A CA 1
ATOM 2320 C C . ARG A 1 285 ? -14.564 -14.112 9.541 1.00 96.38 285 ARG A C 1
ATOM 2322 O O . ARG A 1 285 ? -15.027 -14.587 10.573 1.00 96.38 285 ARG A O 1
ATOM 2329 N N . ASP A 1 286 ? -13.876 -12.978 9.496 1.00 97.56 286 ASP A N 1
ATOM 2330 C CA . ASP A 1 286 ? -13.472 -12.246 10.697 1.00 97.56 286 ASP A CA 1
ATOM 2331 C C . ASP A 1 286 ? -14.682 -11.597 11.384 1.00 97.56 286 ASP A C 1
ATOM 2333 O O . ASP A 1 286 ? -14.845 -11.722 12.595 1.00 97.56 286 ASP A O 1
ATOM 2337 N N . LEU A 1 287 ? -15.611 -11.013 10.619 1.00 97.00 287 LEU A N 1
ATOM 2338 C CA . LEU A 1 287 ? -16.835 -10.399 11.148 1.00 97.00 287 LEU A CA 1
ATOM 2339 C C . LEU A 1 287 ? -17.730 -11.382 11.915 1.00 97.00 287 LEU A C 1
ATOM 2341 O O . LEU A 1 287 ? -18.425 -10.976 12.845 1.00 97.00 287 LEU A O 1
ATOM 2345 N N . LYS A 1 288 ? -17.713 -12.679 11.575 1.00 96.75 288 LYS A N 1
ATOM 2346 C CA . LYS A 1 288 ? -18.420 -13.699 12.371 1.00 96.75 288 LYS A CA 1
ATOM 2347 C C . LYS A 1 288 ? -17.852 -13.803 13.783 1.00 96.75 288 LYS A C 1
ATOM 2349 O O . LYS A 1 288 ? -18.631 -13.894 14.725 1.00 96.75 288 LYS A O 1
ATOM 2354 N N . ILE A 1 289 ? -16.529 -13.736 13.915 1.00 96.81 289 ILE A N 1
ATOM 2355 C CA . ILE A 1 289 ? -15.832 -13.803 15.203 1.00 96.81 289 ILE A CA 1
ATOM 2356 C C . ILE A 1 289 ? -16.130 -12.538 16.014 1.00 96.81 289 ILE A C 1
ATOM 2358 O O . ILE A 1 289 ? -16.523 -12.640 17.171 1.00 96.81 289 ILE A O 1
ATOM 2362 N N . PHE A 1 290 ? -16.061 -11.352 15.398 1.00 97.56 290 PHE A N 1
ATOM 2363 C CA . PHE A 1 290 ? -16.495 -10.101 16.041 1.00 97.56 290 PHE A CA 1
ATOM 2364 C C . PHE A 1 290 ? -17.943 -10.191 16.546 1.00 97.56 290 PHE A C 1
ATOM 2366 O O . PHE A 1 290 ? -18.227 -9.828 17.688 1.00 97.56 290 PHE A O 1
ATOM 2373 N N . ARG A 1 291 ? -18.851 -10.756 15.743 1.00 96.44 291 ARG A N 1
ATOM 2374 C CA . ARG A 1 291 ? -20.255 -10.938 16.130 1.00 96.44 291 ARG A CA 1
ATOM 2375 C C . ARG A 1 291 ? -20.450 -11.897 17.296 1.00 96.44 291 ARG A C 1
ATOM 2377 O O . ARG A 1 291 ? -21.243 -11.613 18.187 1.00 96.44 291 ARG A O 1
ATOM 2384 N N . GLU A 1 292 ? -19.718 -13.004 17.328 1.00 95.00 292 GLU A N 1
ATOM 2385 C CA . GLU A 1 292 ? -19.715 -13.936 18.467 1.00 95.00 292 GLU A CA 1
ATOM 2386 C C . GLU A 1 292 ? -19.211 -13.279 19.761 1.00 95.00 292 GLU A C 1
ATOM 2388 O O . GLU A 1 292 ? -19.586 -13.700 20.854 1.00 95.00 292 GLU A O 1
ATOM 2393 N N . LYS A 1 293 ? -18.406 -12.219 19.643 1.00 94.75 293 LYS A N 1
ATOM 2394 C CA . LYS A 1 293 ? -17.881 -11.419 20.759 1.00 94.75 293 LYS A CA 1
ATOM 2395 C C . LYS A 1 293 ? -18.711 -10.162 21.052 1.00 94.75 293 LYS A C 1
ATOM 2397 O O . LYS A 1 293 ? -18.281 -9.328 21.844 1.00 94.75 293 LYS A O 1
ATOM 2402 N N . GLY A 1 294 ? -19.894 -10.039 20.448 1.00 95.50 294 GLY A N 1
ATOM 2403 C CA . GLY A 1 294 ? -20.857 -8.984 20.760 1.00 95.50 294 GLY A CA 1
ATOM 2404 C C . GLY A 1 294 ? -20.717 -7.701 19.943 1.00 95.50 294 GLY A C 1
ATOM 2405 O O . GLY A 1 294 ? -21.195 -6.669 20.394 1.00 95.50 294 GLY A O 1
ATOM 2406 N N . TYR A 1 295 ? -20.088 -7.739 18.767 1.00 97.12 295 TYR A N 1
ATOM 2407 C CA . TYR A 1 295 ? -20.046 -6.597 17.846 1.00 97.12 295 TYR A CA 1
ATOM 2408 C C . TYR A 1 295 ? -21.019 -6.768 16.681 1.00 97.12 295 TYR A C 1
ATOM 2410 O O . TYR A 1 295 ? -21.170 -7.856 16.126 1.00 97.12 295 TYR A O 1
ATOM 2418 N N . GLU A 1 296 ? -21.636 -5.680 16.246 1.00 96.94 296 GLU A N 1
ATOM 2419 C CA . GLU A 1 296 ? -22.471 -5.643 15.049 1.00 96.94 296 GLU A CA 1
ATOM 2420 C C . GLU A 1 296 ? -21.938 -4.656 14.016 1.00 96.94 296 GLU A C 1
ATOM 2422 O O . GLU A 1 296 ? -21.196 -3.731 14.335 1.00 96.94 296 GLU A O 1
ATOM 2427 N N . ILE A 1 297 ? -22.314 -4.864 12.754 1.00 97.12 297 ILE A N 1
ATOM 2428 C CA . ILE A 1 297 ? -21.976 -3.941 11.671 1.00 97.12 297 ILE A CA 1
ATOM 2429 C C . ILE A 1 297 ? -22.956 -2.769 11.751 1.00 97.12 297 ILE A C 1
ATOM 2431 O O . ILE A 1 297 ? -24.115 -2.915 11.363 1.00 97.12 297 ILE A O 1
ATOM 2435 N N . LYS A 1 298 ? -22.487 -1.616 12.228 1.00 96.31 298 LYS A N 1
ATOM 2436 C CA . LYS A 1 298 ? -23.267 -0.371 12.272 1.00 96.31 298 LYS A CA 1
ATOM 2437 C C . LYS A 1 298 ? -23.371 0.255 10.883 1.00 96.31 298 LYS A C 1
ATOM 2439 O O . LYS A 1 298 ? -24.426 0.744 10.489 1.00 96.31 298 LYS A O 1
ATOM 2444 N N . GLU A 1 299 ? -22.281 0.214 10.121 1.00 96.62 299 GLU A N 1
ATOM 2445 C CA . GLU A 1 299 ? -22.226 0.759 8.768 1.00 96.62 299 GLU A CA 1
ATOM 2446 C C . GLU A 1 299 ? -21.253 -0.033 7.886 1.00 96.62 299 GLU A C 1
ATOM 2448 O O . GLU A 1 299 ? -20.231 -0.527 8.357 1.00 96.62 299 GLU A O 1
ATOM 2453 N N . LEU A 1 300 ? -21.564 -0.153 6.592 1.00 96.56 300 LEU A N 1
ATOM 2454 C CA . LEU A 1 300 ? -20.704 -0.785 5.592 1.00 96.56 300 LEU A CA 1
ATOM 2455 C C . LEU A 1 300 ? -20.705 0.041 4.304 1.00 96.56 300 LEU A C 1
ATOM 2457 O O . LEU A 1 300 ? -21.766 0.362 3.761 1.00 96.56 300 LEU A O 1
ATOM 2461 N N . LYS A 1 301 ? -19.517 0.338 3.780 1.00 96.50 301 LYS A N 1
ATOM 2462 C CA . LYS A 1 301 ? -19.320 0.950 2.460 1.00 96.50 301 LYS A CA 1
ATOM 2463 C C . LYS A 1 301 ? -18.416 0.080 1.605 1.00 96.50 301 LYS A C 1
ATOM 2465 O O . LYS A 1 301 ? -17.569 -0.650 2.109 1.00 96.50 301 LYS A O 1
ATOM 2470 N N . ILE A 1 302 ? -18.607 0.187 0.296 1.00 95.44 302 ILE A N 1
ATOM 2471 C CA . ILE A 1 302 ? -17.838 -0.533 -0.715 1.00 95.44 302 ILE A CA 1
ATOM 2472 C C . ILE A 1 302 ? -17.305 0.501 -1.705 1.00 95.44 302 ILE A C 1
ATOM 2474 O O . ILE A 1 302 ? -18.050 1.388 -2.128 1.00 95.44 302 ILE A O 1
ATOM 2478 N N . LEU A 1 303 ? -16.030 0.390 -2.066 1.00 94.69 303 LEU A N 1
ATOM 2479 C CA . LEU A 1 303 ? -15.365 1.229 -3.051 1.00 94.69 303 LEU A CA 1
ATOM 2480 C C . LEU A 1 303 ? -14.770 0.374 -4.169 1.00 94.69 303 LEU A C 1
ATOM 2482 O O . LEU A 1 303 ? -14.223 -0.709 -3.941 1.00 94.69 303 LEU A O 1
ATOM 2486 N N . ASP A 1 304 ? -14.824 0.908 -5.386 1.00 94.31 304 ASP A N 1
ATOM 2487 C CA . ASP A 1 304 ? -14.105 0.356 -6.531 1.00 94.31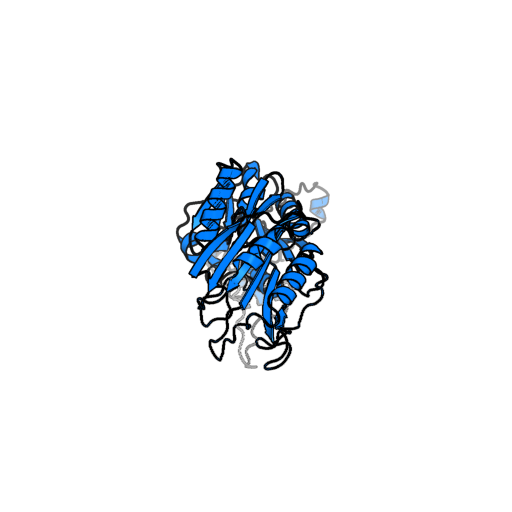 304 ASP A CA 1
ATOM 2488 C C . ASP A 1 304 ? -12.663 0.890 -6.560 1.00 94.31 304 ASP A C 1
ATOM 2490 O O . ASP A 1 304 ? -12.303 1.772 -7.343 1.00 94.31 304 ASP A O 1
ATOM 2494 N N . GLN A 1 305 ? -11.831 0.369 -5.656 1.00 93.81 305 GLN A N 1
ATOM 2495 C CA . GLN A 1 305 ? -10.403 0.695 -5.594 1.00 93.81 305 GLN A CA 1
ATOM 2496 C C . GLN A 1 305 ? -9.638 0.148 -6.808 1.00 93.81 305 GLN A C 1
ATOM 2498 O O . GLN A 1 305 ? -8.630 0.731 -7.221 1.00 93.81 305 GLN A O 1
ATOM 2503 N N . PHE A 1 306 ? -10.153 -0.920 -7.428 1.00 92.81 306 PHE A N 1
ATOM 2504 C CA . PHE A 1 306 ? -9.505 -1.653 -8.514 1.00 92.81 306 PHE A CA 1
ATOM 2505 C C . PHE A 1 306 ? -10.435 -1.823 -9.735 1.00 92.81 306 PHE A C 1
ATOM 2507 O O . PHE A 1 306 ? -10.811 -2.960 -10.064 1.00 92.81 306 PHE A O 1
ATOM 2514 N N . PRO A 1 307 ? -10.766 -0.730 -10.457 1.00 91.56 307 PRO A N 1
ATOM 2515 C CA . PRO A 1 307 ? -11.683 -0.794 -11.588 1.00 91.56 307 PRO A CA 1
ATOM 2516 C C . PRO A 1 307 ? -11.254 -1.812 -12.642 1.00 91.56 307 PRO A C 1
ATOM 2518 O O . PRO A 1 307 ? -10.069 -1.969 -12.942 1.00 91.56 307 PRO A O 1
ATOM 2521 N N . ARG A 1 308 ? -12.242 -2.477 -13.256 1.00 90.44 308 ARG A N 1
ATOM 2522 C CA . ARG A 1 308 ? -12.057 -3.556 -14.254 1.00 90.44 308 ARG A CA 1
ATOM 2523 C C . ARG A 1 308 ? -11.405 -4.830 -13.706 1.00 90.44 308 ARG A C 1
ATOM 2525 O O . ARG A 1 308 ? -10.996 -5.692 -14.486 1.00 90.44 308 ARG A O 1
ATOM 2532 N N . THR A 1 309 ? -11.343 -4.982 -12.388 1.00 89.81 309 THR A N 1
ATOM 2533 C CA . THR A 1 309 ? -10.970 -6.238 -11.732 1.00 89.81 309 THR A CA 1
ATOM 2534 C C . THR A 1 309 ? -12.170 -6.827 -10.984 1.00 89.81 309 THR A C 1
ATOM 2536 O O . THR A 1 309 ? -13.264 -6.273 -11.009 1.00 89.81 309 THR A O 1
ATOM 2539 N N . TYR A 1 310 ? -11.986 -7.989 -10.354 1.00 90.56 310 TYR A N 1
ATOM 2540 C CA . TYR A 1 310 ? -12.991 -8.588 -9.467 1.00 90.56 310 TYR A CA 1
ATOM 2541 C C . TYR A 1 310 ? -12.780 -8.203 -7.990 1.00 90.56 310 TYR A C 1
ATOM 2543 O O . TYR A 1 310 ? -13.495 -8.704 -7.124 1.00 90.56 310 TYR A O 1
ATOM 2551 N N . HIS A 1 311 ? -11.765 -7.386 -7.692 1.00 92.00 311 HIS A N 1
ATOM 2552 C CA . HIS A 1 311 ? -11.463 -6.928 -6.340 1.00 92.00 311 HIS A CA 1
ATOM 2553 C C . HIS A 1 311 ? -12.346 -5.741 -5.964 1.00 92.00 311 HIS A C 1
ATOM 2555 O O . HIS A 1 311 ? -12.703 -4.933 -6.816 1.00 92.00 311 HIS A O 1
ATOM 2561 N N . VAL A 1 312 ? -12.669 -5.639 -4.679 1.00 93.56 312 VAL A N 1
ATOM 2562 C CA . VAL A 1 312 ? -13.431 -4.534 -4.094 1.00 93.56 312 VAL A CA 1
ATOM 2563 C C . VAL A 1 312 ? -12.790 -4.159 -2.771 1.00 93.56 312 VAL A C 1
ATOM 2565 O O . VAL A 1 312 ? -12.295 -5.038 -2.067 1.00 93.56 312 VAL A O 1
ATOM 2568 N N . GLU A 1 313 ? -12.824 -2.876 -2.441 1.00 96.00 313 GLU A N 1
ATOM 2569 C CA . GLU A 1 313 ? -12.415 -2.372 -1.134 1.00 96.00 313 GLU A CA 1
ATOM 2570 C C . GLU A 1 313 ? -13.662 -2.150 -0.286 1.00 96.00 313 GLU A C 1
ATOM 2572 O O . GLU A 1 313 ? -14.695 -1.702 -0.788 1.00 96.00 313 GLU A O 1
ATOM 2577 N N . THR A 1 314 ? -13.593 -2.471 0.995 1.00 96.62 314 THR A N 1
ATOM 2578 C CA . THR A 1 314 ? -14.725 -2.368 1.915 1.00 96.62 314 THR A CA 1
ATOM 2579 C C . THR A 1 314 ? -14.299 -1.667 3.189 1.00 96.62 314 THR A C 1
ATOM 2581 O O . THR A 1 314 ? -13.168 -1.834 3.630 1.00 96.62 314 THR A O 1
ATOM 2584 N N . VAL A 1 315 ? -15.206 -0.886 3.770 1.00 97.31 315 VAL A N 1
ATOM 2585 C CA . VAL A 1 315 ? -15.029 -0.244 5.077 1.00 97.31 315 VAL A CA 1
ATOM 2586 C C . VAL A 1 315 ? -16.243 -0.575 5.925 1.00 97.31 315 VAL A C 1
ATOM 2588 O O . VAL A 1 315 ? -17.361 -0.202 5.561 1.00 97.31 315 VAL A O 1
ATOM 2591 N N . ALA A 1 316 ? -16.031 -1.294 7.021 1.00 97.69 316 ALA A N 1
ATOM 2592 C CA . ALA A 1 316 ? -17.065 -1.690 7.964 1.00 97.69 316 ALA A CA 1
ATOM 2593 C C . ALA A 1 316 ? -16.823 -1.017 9.316 1.00 97.69 316 ALA A C 1
ATOM 2595 O O . ALA A 1 316 ? -15.792 -1.248 9.947 1.00 97.69 316 ALA A O 1
ATOM 2596 N N . LEU A 1 317 ? -17.787 -0.225 9.776 1.00 97.75 317 LEU A N 1
ATOM 2597 C CA . LEU A 1 317 ? -17.826 0.261 11.148 1.00 97.75 317 LEU A CA 1
ATOM 2598 C C . LEU A 1 317 ? -18.557 -0.773 11.999 1.00 97.75 317 LEU A C 1
ATOM 2600 O O . LEU A 1 317 ? -19.744 -1.042 11.793 1.00 97.75 317 LEU A O 1
ATOM 2604 N N . LEU A 1 318 ? -17.840 -1.347 12.953 1.00 97.81 318 LEU A N 1
ATOM 2605 C CA . LEU A 1 318 ? -18.376 -2.262 13.944 1.00 97.81 318 LEU A CA 1
ATOM 2606 C C . LEU A 1 318 ? -18.599 -1.507 15.242 1.00 97.81 318 LEU A C 1
ATOM 2608 O O . LEU A 1 318 ? -17.759 -0.702 15.637 1.00 97.81 318 LEU A O 1
ATOM 2612 N N . SER A 1 319 ? -19.705 -1.794 15.912 1.00 95.94 319 SER A N 1
ATOM 2613 C CA . SER A 1 319 ? -20.019 -1.237 17.222 1.00 95.94 319 SER A CA 1
ATOM 2614 C C . SER A 1 319 ? -20.358 -2.365 18.181 1.00 95.94 319 SER A C 1
ATOM 2616 O O . SER A 1 319 ? -20.956 -3.371 17.788 1.00 95.94 319 SER A O 1
ATOM 2618 N N . LYS A 1 320 ? -19.916 -2.234 19.427 1.00 93.25 320 LYS A N 1
ATOM 2619 C CA . LYS A 1 320 ? -20.268 -3.170 20.486 1.00 93.25 320 LYS A CA 1
ATOM 2620 C C . LYS A 1 320 ? -21.764 -3.057 20.768 1.00 93.25 320 LYS A C 1
ATOM 2622 O O . LYS A 1 320 ? -22.285 -1.957 20.916 1.00 93.25 320 LYS A O 1
ATOM 2627 N N . LEU A 1 321 ? -22.449 -4.190 20.856 1.00 80.69 321 LEU A N 1
ATOM 2628 C CA . LEU A 1 321 ? -23.847 -4.230 21.263 1.00 80.69 321 LEU A CA 1
ATOM 2629 C C . LEU A 1 321 ? -23.955 -3.639 22.670 1.00 80.69 321 LEU A C 1
ATOM 2631 O O . LEU A 1 321 ? -23.405 -4.191 23.627 1.00 80.69 321 LEU A O 1
ATOM 2635 N N . ASN A 1 322 ? -24.669 -2.522 22.797 1.00 60.28 322 ASN A N 1
ATOM 2636 C CA . ASN A 1 322 ? -25.003 -1.953 24.092 1.00 60.28 322 ASN A CA 1
ATOM 2637 C C . ASN A 1 322 ? -25.943 -2.915 24.824 1.00 60.28 322 ASN A C 1
ATOM 2639 O O . ASN A 1 322 ? -27.147 -2.948 24.578 1.00 60.28 322 ASN A O 1
ATOM 2643 N N . THR A 1 323 ? -25.399 -3.700 25.751 1.00 48.53 323 THR A N 1
ATOM 2644 C CA . THR A 1 323 ? -26.200 -4.485 26.700 1.00 48.53 323 THR A CA 1
ATOM 2645 C C . THR A 1 323 ? -26.739 -3.641 27.862 1.00 48.53 323 THR A C 1
ATOM 2647 O O . THR A 1 323 ? -27.493 -4.164 28.674 1.00 48.53 323 THR A O 1
ATOM 2650 N N . GLU A 1 324 ? -26.397 -2.348 27.933 1.00 41.50 324 GLU A N 1
ATOM 2651 C CA . GLU A 1 324 ? -26.848 -1.400 28.966 1.00 41.50 324 GLU A CA 1
ATOM 2652 C C . GLU A 1 324 ? -27.762 -0.296 28.411 1.00 41.50 324 GLU A C 1
ATOM 2654 O O . GLU A 1 324 ? -27.640 0.878 28.752 1.00 41.50 324 GLU A O 1
ATOM 2659 N N . HIS A 1 325 ? -28.724 -0.648 27.560 1.00 37.31 325 HIS A N 1
ATOM 2660 C CA . HIS A 1 325 ? -29.873 0.236 27.376 1.00 37.31 325 HIS A CA 1
ATOM 2661 C C . HIS A 1 325 ? -30.821 0.073 28.570 1.00 37.31 325 HIS A C 1
ATOM 2663 O O . HIS A 1 325 ? -31.725 -0.763 28.556 1.00 37.31 325 HIS A O 1
ATOM 2669 N N . HIS A 1 326 ? -30.629 0.891 29.607 1.00 38.16 326 HIS A N 1
ATOM 2670 C CA . HIS A 1 326 ? -31.747 1.287 30.457 1.00 38.16 326 HIS A CA 1
ATOM 2671 C C . HIS A 1 326 ? -32.689 2.129 29.588 1.00 38.16 326 HIS A C 1
ATOM 2673 O O . HIS A 1 326 ? -32.422 3.286 29.279 1.00 38.16 326 HIS A O 1
ATOM 2679 N N . LEU A 1 327 ? -33.750 1.494 29.096 1.00 33.16 327 LEU A N 1
ATOM 2680 C CA . LEU A 1 327 ? -34.886 2.177 28.495 1.00 33.16 327 LEU A CA 1
ATOM 2681 C C . LEU A 1 327 ? -35.647 2.876 29.628 1.00 33.16 327 LEU A C 1
ATOM 2683 O O . LEU A 1 327 ? -36.480 2.252 30.283 1.00 33.16 327 LEU A O 1
ATOM 2687 N N . ASP A 1 328 ? -35.348 4.152 29.869 1.00 32.81 328 ASP A N 1
ATOM 2688 C CA . ASP A 1 328 ? -36.210 5.022 30.672 1.00 32.81 328 ASP A CA 1
ATOM 2689 C C . ASP A 1 328 ? -37.440 5.370 29.828 1.00 32.81 328 ASP A C 1
ATOM 2691 O O . ASP A 1 328 ? -37.473 6.346 29.078 1.00 32.81 328 ASP A O 1
ATOM 2695 N N . ILE A 1 329 ? -38.438 4.491 29.887 1.00 38.44 329 ILE A N 1
ATOM 2696 C CA . ILE A 1 329 ? -39.760 4.732 29.318 1.00 38.44 329 ILE A CA 1
ATOM 2697 C C . ILE A 1 329 ? -40.574 5.441 30.401 1.00 38.44 329 ILE A C 1
ATOM 2699 O O . ILE A 1 329 ? -40.938 4.827 31.404 1.00 38.44 329 ILE A O 1
ATOM 2703 N N . GLU A 1 330 ? -40.875 6.726 30.208 1.00 36.59 330 GLU A N 1
ATOM 2704 C CA . GLU A 1 330 ? -41.960 7.379 30.945 1.00 36.59 330 GLU A CA 1
ATOM 2705 C C . GLU A 1 330 ? -43.287 6.835 30.410 1.00 36.59 330 GLU A C 1
ATOM 2707 O O . GLU A 1 330 ? -43.809 7.295 29.398 1.00 36.59 330 GLU A O 1
ATOM 2712 N N . ILE A 1 331 ? -43.802 5.801 31.072 1.00 39.97 331 ILE A N 1
ATOM 2713 C CA . ILE A 1 331 ? -45.130 5.253 30.799 1.00 39.97 331 ILE A CA 1
ATOM 2714 C C . ILE A 1 331 ? -46.135 6.135 31.547 1.00 39.97 331 ILE A C 1
ATOM 2716 O O . ILE A 1 331 ? -46.083 6.229 32.776 1.00 39.97 331 ILE A O 1
ATOM 2720 N N . GLY A 1 332 ? -47.038 6.798 30.822 1.00 38.00 332 GLY A N 1
ATOM 2721 C CA . GLY A 1 332 ? -48.178 7.482 31.439 1.00 38.00 332 GLY A CA 1
ATOM 2722 C C . GLY A 1 332 ? -49.086 6.473 32.153 1.00 38.00 332 GLY A C 1
ATOM 2723 O O . GLY A 1 332 ? -49.221 5.343 31.690 1.00 38.00 332 GLY A O 1
ATOM 2724 N N . GLU A 1 333 ? -49.721 6.858 33.267 1.00 42.66 333 GLU A N 1
ATOM 2725 C CA . GLU A 1 333 ? -50.551 5.953 34.095 1.00 42.66 333 GLU A CA 1
ATOM 2726 C C . GLU A 1 333 ? -51.632 5.190 33.297 1.00 42.66 333 GLU A C 1
ATOM 2728 O O . GLU A 1 333 ? -52.006 4.083 33.682 1.00 42.66 333 GLU A O 1
ATOM 2733 N N . ASP A 1 334 ? -52.067 5.729 32.154 1.00 39.38 334 ASP A N 1
ATOM 2734 C CA . ASP A 1 334 ? -53.073 5.122 31.279 1.00 39.38 334 ASP A CA 1
ATOM 2735 C C . ASP A 1 334 ? -52.507 3.999 30.374 1.00 39.38 334 ASP A C 1
ATOM 2737 O O . ASP A 1 334 ? -53.210 3.027 30.089 1.00 39.38 334 ASP A O 1
ATOM 2741 N N . GLU A 1 335 ? -51.226 4.063 29.982 1.00 34.88 335 GLU A N 1
ATOM 2742 C CA . GLU A 1 335 ? -50.558 3.053 29.133 1.00 34.88 335 GLU A CA 1
ATOM 2743 C C . GLU A 1 335 ? -50.061 1.835 29.934 1.00 34.88 335 GLU A C 1
ATOM 2745 O O . GLU A 1 335 ? -49.864 0.755 29.377 1.00 34.88 335 GLU A O 1
ATOM 2750 N N . LEU A 1 336 ? -49.922 1.958 31.260 1.00 35.75 336 LEU A N 1
ATOM 2751 C CA . LEU A 1 336 ? -49.535 0.855 32.154 1.00 35.75 336 LEU A CA 1
ATOM 2752 C C . LEU A 1 336 ? -50.575 -0.276 32.206 1.00 35.75 336 LEU A C 1
ATOM 2754 O O . LEU A 1 336 ? -50.237 -1.406 32.552 1.00 35.75 336 LEU A O 1
ATOM 2758 N N . SER A 1 337 ? -51.833 0.029 31.883 1.00 38.72 337 SER A N 1
ATOM 2759 C CA . SER A 1 337 ? -52.943 -0.928 31.940 1.00 38.72 337 SER A CA 1
ATOM 2760 C C . SER A 1 337 ? -53.059 -1.824 30.699 1.00 38.72 337 SER A C 1
ATOM 2762 O O . SER A 1 337 ? -53.723 -2.860 30.762 1.00 38.72 337 SER A O 1
ATOM 2764 N N . GLU A 1 338 ? -52.387 -1.464 29.599 1.00 35.38 338 GLU A N 1
ATOM 2765 C CA . GLU A 1 338 ? -52.407 -2.208 28.329 1.00 35.38 338 GLU A CA 1
ATOM 2766 C C . GLU A 1 338 ? -51.127 -3.023 28.075 1.00 35.38 338 GLU A C 1
ATOM 2768 O O . GLU A 1 338 ? -51.064 -3.804 27.121 1.00 35.38 338 GLU A O 1
ATOM 2773 N N . ILE A 1 339 ? -50.109 -2.894 28.933 1.00 35.25 339 ILE A N 1
ATOM 2774 C CA . ILE A 1 339 ? -48.864 -3.656 28.817 1.00 35.25 339 ILE A CA 1
ATOM 2775 C C . ILE A 1 339 ? -48.986 -4.954 29.621 1.00 35.25 339 ILE A C 1
ATOM 2777 O O . ILE A 1 339 ? -48.817 -4.984 30.840 1.00 35.25 339 ILE A O 1
ATOM 2781 N N . ASP A 1 340 ? -49.237 -6.054 28.916 1.00 38.94 340 ASP A N 1
ATOM 2782 C CA . ASP A 1 340 ? -49.088 -7.403 29.459 1.00 38.94 340 ASP A CA 1
ATOM 2783 C C . ASP A 1 340 ? -47.592 -7.723 29.650 1.00 38.94 340 ASP A C 1
ATOM 2785 O O . ASP A 1 340 ? -46.891 -8.145 28.727 1.00 38.94 340 ASP A O 1
ATOM 2789 N N . PHE A 1 341 ? -47.077 -7.486 30.860 1.00 40.25 341 PHE A N 1
ATOM 2790 C CA . PHE A 1 341 ? -45.727 -7.874 31.284 1.00 40.25 341 PHE A CA 1
ATOM 2791 C C . PHE A 1 341 ? -45.643 -9.368 31.641 1.00 40.25 341 PHE A C 1
ATOM 2793 O O . PHE A 1 341 ? -45.091 -9.729 32.685 1.00 40.25 341 PHE A O 1
ATOM 2800 N N . SER A 1 342 ? -46.128 -10.264 30.780 1.00 41.75 342 SER A N 1
ATOM 2801 C CA . SER A 1 342 ? -45.894 -11.702 30.941 1.00 41.75 342 SER A CA 1
ATOM 2802 C C . SER A 1 342 ? -44.423 -12.044 30.641 1.00 41.75 342 SER A C 1
ATOM 2804 O O . SER A 1 342 ? -44.040 -12.559 29.591 1.00 41.75 342 SER A O 1
ATOM 2806 N N . LYS A 1 343 ? -43.540 -11.738 31.600 1.00 52.88 343 LYS A N 1
ATOM 2807 C CA . LYS A 1 343 ? -42.180 -12.281 31.657 1.00 52.88 343 LYS A CA 1
ATOM 2808 C C . LYS A 1 343 ? -42.292 -13.779 31.926 1.00 52.88 343 LYS A C 1
ATOM 2810 O O . LYS A 1 343 ? -42.421 -14.201 33.070 1.00 52.88 343 LYS A O 1
ATOM 2815 N N . GLU A 1 344 ? -42.207 -14.606 30.888 1.00 63.16 344 GLU A N 1
ATOM 2816 C CA . GLU A 1 344 ? -42.025 -16.043 31.089 1.00 63.16 344 GLU A CA 1
ATOM 2817 C C . GLU A 1 344 ? -40.677 -16.298 31.783 1.00 63.16 344 GLU A C 1
ATOM 2819 O O . GLU A 1 344 ? -39.621 -16.303 31.148 1.00 63.16 344 GLU A O 1
ATOM 2824 N N . ALA A 1 345 ? -40.700 -16.525 33.099 1.00 70.56 345 ALA A N 1
ATOM 2825 C CA . ALA A 1 345 ? -39.501 -16.886 33.840 1.00 70.56 345 ALA A CA 1
ATOM 2826 C C . ALA A 1 345 ? -38.936 -18.217 33.330 1.00 70.56 345 ALA A C 1
ATOM 2828 O O . ALA A 1 345 ? -39.635 -19.238 33.183 1.00 70.56 345 ALA A O 1
ATOM 2829 N N . THR A 1 346 ? -37.630 -18.220 33.082 1.00 78.44 346 THR A N 1
ATOM 2830 C CA . THR A 1 346 ? -36.903 -19.407 32.654 1.00 78.44 346 THR A CA 1
ATOM 2831 C C . THR A 1 346 ? -36.884 -20.457 33.764 1.00 78.44 346 THR A C 1
ATOM 2833 O O . THR A 1 346 ? -36.983 -20.188 34.963 1.00 78.44 346 THR A O 1
ATOM 2836 N N . TYR A 1 347 ? -36.665 -21.710 33.372 1.00 72.56 347 TYR A N 1
ATOM 2837 C CA . TYR A 1 347 ? -36.486 -22.820 34.310 1.00 72.56 347 TYR A CA 1
ATOM 2838 C C . TYR A 1 347 ? -35.353 -22.606 35.322 1.00 72.56 347 TYR A C 1
ATOM 2840 O O . TYR A 1 347 ? -35.385 -23.192 36.405 1.00 72.56 347 TYR A O 1
ATOM 2848 N N . GLY A 1 348 ? -34.329 -21.829 34.960 1.00 69.69 348 GLY A N 1
ATOM 2849 C CA . GLY A 1 348 ? -33.225 -21.486 35.854 1.00 69.69 348 GLY A CA 1
ATOM 2850 C C . GLY A 1 348 ? -33.659 -20.522 36.955 1.00 69.69 348 GLY A C 1
ATOM 2851 O O . GLY A 1 348 ? -33.323 -20.738 38.118 1.00 69.69 348 GLY A O 1
ATOM 2852 N N . GLU A 1 349 ? -34.458 -19.516 36.604 1.00 76.19 349 GLU A N 1
ATOM 2853 C CA . GLU A 1 349 ? -34.948 -18.491 37.531 1.00 76.19 349 GLU A CA 1
ATOM 2854 C C . GLU A 1 349 ? -35.929 -19.071 38.552 1.00 76.19 349 GLU A C 1
ATOM 2856 O O . GLU A 1 349 ? -35.759 -18.848 39.749 1.00 76.19 349 GLU A O 1
ATOM 2861 N N . ILE A 1 350 ? -36.861 -19.927 38.117 1.00 78.06 350 ILE A N 1
ATOM 2862 C CA . ILE A 1 350 ? -37.794 -20.622 39.023 1.00 78.06 350 ILE A CA 1
ATOM 2863 C C . ILE A 1 350 ? -37.026 -21.511 40.014 1.00 78.06 350 ILE A C 1
ATOM 2865 O O . ILE A 1 350 ? -37.310 -21.517 41.210 1.00 78.06 350 ILE A O 1
ATOM 2869 N N . LYS A 1 351 ? -36.001 -22.242 39.550 1.00 79.94 351 LYS A N 1
ATOM 2870 C CA . LYS A 1 351 ? -35.162 -23.068 40.438 1.00 79.94 351 LYS A CA 1
ATOM 2871 C C . LYS A 1 351 ? -34.417 -22.234 41.468 1.00 79.94 351 LYS A C 1
ATOM 2873 O O . LYS A 1 351 ? -34.305 -22.666 42.613 1.00 79.94 351 LYS A O 1
ATOM 2878 N N . LYS A 1 352 ? -33.882 -21.087 41.049 1.00 73.50 352 LYS A N 1
ATOM 2879 C CA . LYS A 1 352 ? -33.147 -20.180 41.927 1.00 73.50 352 LYS A CA 1
ATOM 2880 C C . LYS A 1 352 ? -34.075 -19.585 42.986 1.00 73.50 352 LYS A C 1
ATOM 2882 O O . LYS A 1 352 ? -33.754 -19.673 44.160 1.00 73.50 352 LYS A O 1
ATOM 2887 N N . TYR A 1 353 ? -35.259 -19.116 42.596 1.00 85.88 353 TYR A N 1
ATOM 2888 C CA . TYR A 1 353 ? -36.257 -18.582 43.524 1.00 85.88 353 TYR A CA 1
ATOM 2889 C C . TYR A 1 353 ? -36.667 -19.598 44.600 1.00 85.88 353 TYR A C 1
ATOM 2891 O O . TYR A 1 353 ? -36.627 -19.304 45.794 1.00 85.88 353 TYR A O 1
ATOM 2899 N N . VAL A 1 354 ? -37.001 -20.827 44.191 1.00 81.12 354 VAL A N 1
ATOM 2900 C CA . VAL A 1 354 ? -37.410 -21.884 45.130 1.00 81.12 354 VAL A CA 1
ATOM 2901 C C . VAL A 1 354 ? -36.266 -22.279 46.069 1.00 81.12 354 VAL A C 1
ATOM 2903 O O . VAL A 1 354 ? -36.494 -22.552 47.250 1.00 81.12 354 VAL A O 1
ATOM 2906 N N . LEU A 1 355 ? -35.028 -22.277 45.570 1.00 74.81 355 LEU A N 1
ATOM 2907 C CA . LEU A 1 355 ? -33.852 -22.540 46.391 1.00 74.81 355 LEU A CA 1
ATOM 2908 C C . LEU A 1 355 ? -33.601 -21.412 47.400 1.00 74.81 355 LEU A C 1
ATOM 2910 O O . LEU A 1 355 ? -33.361 -21.705 48.568 1.00 74.81 355 LEU A O 1
ATOM 2914 N N . ASP A 1 356 ? -33.686 -20.156 46.969 1.00 75.31 356 ASP A N 1
ATOM 2915 C CA . ASP A 1 356 ? -33.361 -18.989 47.791 1.00 75.31 356 ASP A CA 1
ATOM 2916 C C . ASP A 1 356 ? -34.435 -18.730 48.865 1.00 75.31 356 ASP A C 1
ATOM 2918 O O . ASP A 1 356 ? -34.099 -18.392 49.999 1.00 75.31 356 ASP A O 1
ATOM 2922 N N . LYS A 1 357 ? -35.722 -18.938 48.547 1.00 86.25 357 LYS A N 1
ATOM 2923 C CA . LYS A 1 357 ? -36.846 -18.671 49.464 1.00 86.25 357 LYS A CA 1
ATOM 2924 C C . LYS A 1 357 ? -37.209 -19.859 50.358 1.00 86.25 357 LYS A C 1
ATOM 2926 O O . LYS A 1 357 ? -37.528 -19.665 51.527 1.00 86.25 357 LYS A O 1
ATOM 2931 N N . TYR A 1 358 ? -37.155 -21.084 49.829 1.00 84.00 358 TYR A N 1
ATOM 2932 C CA . TYR A 1 358 ? -37.608 -22.287 50.542 1.00 84.00 358 TYR A CA 1
ATOM 2933 C C . TYR A 1 358 ? -36.476 -23.268 50.878 1.00 84.00 358 TYR A C 1
ATOM 2935 O O . TYR A 1 358 ? -36.709 -24.249 51.580 1.00 84.00 358 TYR A O 1
ATOM 2943 N N . GLY A 1 359 ? -35.251 -23.058 50.378 1.00 78.38 359 GLY A N 1
ATOM 2944 C CA . GLY A 1 359 ? -34.143 -24.007 50.557 1.00 78.38 359 GLY A CA 1
ATOM 2945 C C . GLY A 1 359 ? -34.332 -25.329 49.799 1.00 78.38 359 GLY A C 1
ATOM 2946 O O . GLY A 1 359 ? -33.589 -26.290 50.018 1.00 78.38 359 GLY A O 1
ATOM 2947 N N . LEU A 1 360 ? -35.325 -25.411 48.906 1.00 80.81 360 LEU A N 1
ATOM 2948 C CA . LEU A 1 360 ? -35.722 -26.645 48.233 1.00 80.81 360 LEU A CA 1
ATOM 2949 C C . LEU A 1 360 ? -35.100 -26.740 46.836 1.00 80.81 360 LEU A C 1
ATOM 2951 O O . LEU A 1 360 ? -35.184 -25.831 46.019 1.00 80.81 360 LEU A O 1
ATOM 2955 N N . LYS A 1 361 ? -34.525 -27.903 46.504 1.00 77.44 361 LYS A N 1
ATOM 2956 C CA . LYS A 1 361 ? -34.084 -28.201 45.131 1.00 77.44 361 LYS A CA 1
ATOM 2957 C C . LYS A 1 361 ? -35.222 -28.824 44.323 1.00 77.44 361 LYS A C 1
ATOM 2959 O O . LYS A 1 361 ? -35.697 -29.921 44.650 1.00 77.44 361 LYS A O 1
ATOM 2964 N N . VAL A 1 362 ? -35.609 -28.164 43.234 1.00 78.38 362 VAL A N 1
ATOM 2965 C CA . VAL A 1 362 ? -36.654 -28.617 42.300 1.00 78.38 362 VAL A CA 1
ATOM 2966 C C . VAL A 1 362 ? -36.076 -28.969 40.925 1.00 78.38 362 VAL A C 1
ATOM 2968 O O . VAL A 1 362 ? -35.105 -28.374 40.457 1.00 78.38 362 VAL A O 1
ATOM 2971 N N . SER A 1 363 ? -36.636 -29.997 40.282 1.00 77.81 363 SER A N 1
ATOM 2972 C CA . SER A 1 363 ? -36.206 -30.456 38.955 1.00 77.81 363 SER A CA 1
ATOM 2973 C C . SER A 1 363 ? -36.995 -29.741 37.855 1.00 77.81 363 SER A C 1
ATOM 2975 O O . SER A 1 363 ? -38.110 -29.282 38.092 1.00 77.81 363 SER A O 1
ATOM 2977 N N . SER A 1 364 ? -36.458 -29.694 36.628 1.00 77.06 364 SER A N 1
ATOM 2978 C CA . SER A 1 364 ? -37.234 -29.183 35.484 1.00 77.06 364 SER A CA 1
ATOM 2979 C C . SER A 1 364 ? -38.503 -30.012 35.247 1.00 77.06 364 SER A C 1
ATOM 2981 O O . SER A 1 364 ? -39.536 -29.477 34.885 1.00 77.06 364 SER A O 1
ATOM 2983 N N . LEU A 1 365 ? -38.469 -31.317 35.525 1.00 76.94 365 LEU A N 1
ATOM 2984 C CA . LEU A 1 365 ? -39.645 -32.174 35.390 1.00 76.94 365 LEU A CA 1
ATOM 2985 C C . LEU A 1 365 ? -40.803 -31.730 36.303 1.00 76.94 365 LEU A C 1
ATOM 2987 O O . LEU A 1 365 ? -41.948 -31.727 35.864 1.00 76.94 365 LEU A O 1
ATOM 2991 N N . TYR A 1 366 ? -40.513 -31.346 37.549 1.00 79.75 366 TYR A N 1
ATOM 2992 C CA . TYR A 1 366 ? -41.537 -30.897 38.498 1.00 79.75 366 TYR A CA 1
ATOM 2993 C C . TYR A 1 366 ? -42.109 -29.534 38.123 1.00 79.75 366 TYR A C 1
ATOM 2995 O O . TYR A 1 366 ? -43.322 -29.366 38.135 1.00 79.75 366 TYR A O 1
ATOM 3003 N N . ILE A 1 367 ? -41.265 -28.601 37.684 1.00 77.31 367 ILE A N 1
ATOM 3004 C CA . ILE A 1 367 ? -41.723 -27.292 37.198 1.00 77.31 367 ILE A CA 1
ATOM 3005 C C . ILE A 1 367 ? -42.647 -27.469 35.980 1.00 77.31 367 ILE A C 1
ATOM 3007 O O . ILE A 1 367 ? -43.715 -26.869 35.936 1.00 77.31 367 ILE A O 1
ATOM 3011 N N . ALA A 1 368 ? -42.312 -28.377 35.058 1.00 74.69 368 ALA A N 1
ATOM 3012 C CA . ALA A 1 368 ? -43.151 -28.706 33.902 1.00 74.69 368 ALA A CA 1
ATOM 3013 C C . ALA A 1 368 ? -44.483 -29.382 34.279 1.00 74.69 36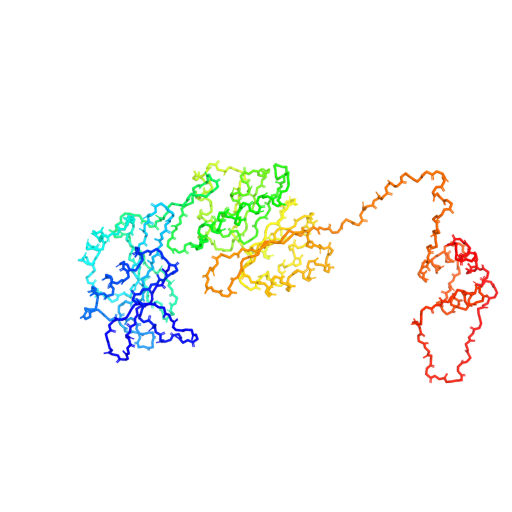8 ALA A C 1
ATOM 3015 O O . ALA A 1 368 ? -45.482 -29.247 33.573 1.00 74.69 368 ALA A O 1
ATOM 3016 N N . GLN A 1 369 ? -44.512 -30.179 35.353 1.00 78.81 369 GLN A N 1
ATOM 3017 C CA . GLN A 1 369 ? -45.749 -30.787 35.861 1.00 78.81 369 GLN A CA 1
ATOM 3018 C C . GLN A 1 369 ? -46.684 -29.720 36.447 1.00 78.81 369 GLN A C 1
ATOM 3020 O O . GLN A 1 369 ? -47.869 -29.722 36.123 1.00 78.81 369 GLN A O 1
ATOM 3025 N N . VAL A 1 370 ? -46.147 -28.787 37.239 1.00 82.25 370 VAL A N 1
ATOM 3026 C CA . VAL A 1 370 ? -46.927 -27.704 37.861 1.00 82.25 370 VAL A CA 1
ATOM 3027 C C . VAL A 1 370 ? -47.400 -26.684 36.821 1.00 82.25 370 VAL A C 1
ATOM 3029 O O . VAL A 1 370 ? -48.578 -26.347 36.805 1.00 82.25 370 VAL A O 1
ATOM 3032 N N . LYS A 1 371 ? -46.547 -26.282 35.866 1.00 80.44 371 LYS A N 1
ATOM 3033 C CA . LYS A 1 371 ? -46.956 -25.424 34.735 1.00 80.44 371 LYS A CA 1
ATOM 3034 C C . LYS A 1 371 ? -48.121 -26.032 33.939 1.00 80.44 371 LYS A C 1
ATOM 3036 O O . LYS A 1 371 ? -49.098 -25.345 33.656 1.00 80.44 371 LYS A O 1
ATOM 3041 N N . ARG A 1 372 ? -48.076 -27.344 33.660 1.00 79.06 372 ARG A N 1
ATOM 3042 C CA . ARG A 1 372 ? -49.172 -28.063 32.981 1.00 79.06 372 ARG A CA 1
ATOM 3043 C C . ARG A 1 372 ? -50.470 -28.101 33.785 1.00 79.06 372 ARG A C 1
ATOM 3045 O O . ARG A 1 372 ? -51.536 -28.035 33.182 1.00 79.06 372 ARG A O 1
ATOM 3052 N N . LYS A 1 373 ? -50.395 -28.213 35.115 1.00 82.44 373 LYS A N 1
ATOM 3053 C CA . LYS A 1 373 ? -51.571 -28.175 36.001 1.00 82.44 373 LYS A CA 1
ATOM 3054 C C . LYS A 1 373 ? -52.314 -26.837 35.899 1.00 82.44 373 LYS A C 1
ATOM 3056 O O . LYS A 1 373 ? -53.538 -26.833 35.962 1.00 82.44 373 LYS A O 1
ATOM 3061 N N . HIS A 1 374 ? -51.583 -25.746 35.669 1.00 79.38 374 HIS A N 1
ATOM 3062 C CA . HIS A 1 374 ? -52.113 -24.383 35.546 1.00 79.38 374 HIS A CA 1
ATOM 3063 C C . HIS A 1 374 ? -52.307 -23.908 34.095 1.00 79.38 374 HIS A C 1
ATOM 3065 O O . HIS A 1 374 ? -52.490 -22.726 33.844 1.00 79.38 374 HIS A O 1
ATOM 3071 N N . GLY A 1 375 ? -52.290 -24.819 33.115 1.00 71.50 375 GLY A N 1
ATOM 3072 C CA . GLY A 1 375 ? -52.622 -24.491 31.721 1.00 71.50 375 GLY A CA 1
ATOM 3073 C C . GLY A 1 375 ? -51.530 -23.764 30.925 1.00 71.50 375 GLY A C 1
ATOM 3074 O O . GLY A 1 375 ? -51.779 -23.376 29.786 1.00 71.50 375 GLY A O 1
ATOM 3075 N N . LEU A 1 376 ? -50.315 -23.630 31.467 1.00 74.81 376 LEU A N 1
ATOM 3076 C CA . LEU A 1 376 ? -49.169 -23.054 30.760 1.00 74.81 376 LEU A CA 1
ATOM 3077 C C . LEU A 1 376 ? -48.582 -24.093 29.787 1.00 74.81 376 LEU A C 1
ATOM 3079 O O . LEU A 1 376 ? -48.015 -25.108 30.206 1.00 74.81 376 LEU A O 1
ATOM 3083 N N . ILE A 1 377 ? -48.761 -23.870 28.480 1.00 58.59 377 ILE A N 1
ATOM 3084 C CA . ILE A 1 377 ? -48.342 -24.796 27.414 1.00 58.59 377 ILE A CA 1
ATOM 3085 C C . ILE A 1 377 ? -46.871 -24.555 27.056 1.00 58.59 377 ILE A C 1
ATOM 3087 O O . ILE A 1 377 ? -46.483 -23.454 26.684 1.00 58.59 377 ILE A O 1
ATOM 3091 N N . GLU A 1 378 ? -46.049 -25.604 27.100 1.00 55.31 378 GLU A N 1
ATOM 3092 C CA . GLU A 1 378 ? -44.642 -25.531 26.690 1.00 55.31 378 GLU A CA 1
ATOM 3093 C C . GLU A 1 378 ? -44.446 -25.810 25.193 1.00 55.31 378 GLU A C 1
ATOM 3095 O O . GLU A 1 378 ? -45.068 -26.715 24.633 1.00 55.31 378 GLU A O 1
ATOM 3100 N N . ARG A 1 379 ? -43.488 -25.115 24.558 1.00 41.69 379 ARG A N 1
ATOM 3101 C CA . ARG A 1 379 ? -42.840 -25.596 23.325 1.00 41.69 379 ARG A CA 1
ATOM 3102 C C . ARG A 1 379 ? -42.031 -26.855 23.663 1.00 41.69 379 ARG A C 1
ATOM 3104 O O . ARG A 1 379 ? -41.209 -26.828 24.577 1.00 41.69 379 ARG A O 1
ATOM 3111 N N . GLU A 1 380 ? -42.266 -27.951 22.941 1.00 37.34 380 GLU A N 1
ATOM 3112 C CA . GLU A 1 380 ? -41.613 -29.248 23.164 1.00 37.34 380 GLU A CA 1
ATOM 3113 C C . GLU A 1 380 ? -40.087 -29.125 23.176 1.00 37.34 380 GLU A C 1
ATOM 3115 O O . GLU A 1 380 ? -39.471 -28.894 22.138 1.00 37.34 380 GLU A O 1
ATOM 3120 N N . ASN A 1 381 ? -39.462 -29.309 24.341 1.00 39.53 381 ASN A N 1
ATOM 3121 C CA . ASN A 1 381 ? -38.024 -29.546 24.412 1.00 39.53 381 ASN A CA 1
ATOM 3122 C C . ASN A 1 381 ? -37.583 -30.169 25.739 1.00 39.53 381 ASN A C 1
ATOM 3124 O O . ASN A 1 381 ? -36.752 -29.587 26.412 1.00 39.53 381 ASN A O 1
ATOM 3128 N N . TYR A 1 382 ? -38.052 -31.370 26.110 1.00 45.31 382 TYR A N 1
ATOM 3129 C CA . TYR A 1 382 ? -37.261 -32.219 27.020 1.00 45.31 382 TYR A CA 1
ATOM 3130 C C . TYR A 1 382 ? -37.440 -33.721 26.769 1.00 45.31 382 TYR A C 1
ATOM 3132 O O . TYR A 1 382 ? -38.543 -34.223 26.568 1.00 45.31 382 TYR A O 1
ATOM 3140 N N . ASN A 1 383 ? -36.294 -34.413 26.821 1.00 39.47 383 ASN A N 1
ATOM 3141 C CA . ASN A 1 383 ? -36.065 -35.855 26.713 1.00 39.47 383 ASN A CA 1
ATOM 3142 C C . ASN A 1 383 ? -37.236 -36.728 27.193 1.00 39.47 383 ASN A C 1
ATOM 3144 O O . ASN A 1 383 ? -37.360 -37.042 28.380 1.00 39.47 383 ASN A O 1
ATOM 3148 N N . THR A 1 384 ? -38.026 -37.229 26.247 1.00 39.38 384 THR A N 1
ATOM 3149 C CA . THR A 1 384 ? -38.850 -38.416 26.468 1.00 39.38 384 THR A CA 1
ATOM 3150 C C . THR A 1 384 ? -37.918 -39.617 26.635 1.00 39.38 384 THR A C 1
ATOM 3152 O O . THR A 1 384 ? -37.128 -39.951 25.750 1.00 39.38 384 THR A O 1
ATOM 3155 N N . SER A 1 385 ? -37.976 -40.272 27.795 1.00 40.81 385 SER A N 1
ATOM 3156 C CA . SER A 1 385 ? -37.296 -41.551 28.010 1.00 40.81 385 SER A CA 1
ATOM 3157 C C . SER A 1 385 ? -37.733 -42.562 26.943 1.00 40.81 385 SER A C 1
ATOM 3159 O O . SER A 1 385 ? -38.926 -42.743 26.704 1.00 40.81 385 SER A O 1
ATOM 3161 N N . LYS A 1 386 ? -36.773 -43.258 26.317 1.00 45.72 386 LYS A N 1
ATOM 3162 C CA . LYS A 1 386 ? -37.019 -44.289 25.288 1.00 45.72 386 LYS A CA 1
ATOM 3163 C C . LYS A 1 386 ? -37.723 -45.555 25.821 1.00 45.72 386 LYS A C 1
ATOM 3165 O O . LYS A 1 386 ? -37.995 -46.462 25.040 1.00 45.72 386 LYS A O 1
ATOM 3170 N N . ASN A 1 387 ? -38.038 -45.633 27.117 1.00 47.16 387 ASN A N 1
ATOM 3171 C CA . ASN A 1 387 ? -38.700 -46.781 27.739 1.00 47.16 387 ASN A CA 1
ATOM 3172 C C . ASN A 1 387 ? -40.166 -46.481 28.090 1.00 47.16 387 ASN A C 1
ATOM 3174 O O . ASN A 1 387 ? -40.453 -45.737 29.025 1.00 47.16 387 ASN A O 1
ATOM 3178 N N . LYS A 1 388 ? -41.098 -47.152 27.397 1.00 47.97 388 LYS A N 1
ATOM 3179 C CA . LYS A 1 388 ? -42.562 -47.005 27.550 1.00 47.97 388 LYS A CA 1
ATOM 3180 C C . LYS A 1 388 ? -43.129 -47.333 28.949 1.00 47.97 388 LYS A C 1
ATOM 3182 O O . LYS A 1 388 ? -44.284 -47.019 29.195 1.00 47.97 388 LYS A O 1
ATOM 3187 N N . ASN A 1 389 ? -42.342 -47.917 29.860 1.00 46.94 389 ASN A N 1
ATOM 3188 C CA . ASN A 1 389 ? -42.788 -48.364 31.192 1.00 46.94 389 ASN A CA 1
ATOM 3189 C C . ASN A 1 389 ? -42.106 -47.644 32.374 1.00 46.94 389 ASN A C 1
ATOM 3191 O O . ASN A 1 389 ? -42.149 -48.136 33.503 1.00 46.94 389 ASN A O 1
ATOM 3195 N N . GLN A 1 390 ? -41.454 -46.496 32.161 1.00 47.91 390 GLN A N 1
ATOM 3196 C CA . GLN A 1 390 ? -40.826 -45.767 33.266 1.00 47.91 390 GLN A CA 1
ATOM 3197 C C . GLN A 1 390 ? -41.874 -44.959 34.052 1.00 47.91 390 GLN A C 1
ATOM 3199 O O . GLN A 1 390 ? -42.458 -44.014 33.527 1.00 47.91 390 GLN A O 1
ATOM 3204 N N . ARG A 1 391 ? -42.110 -45.319 35.324 1.00 51.47 391 ARG A N 1
ATOM 3205 C CA . ARG A 1 391 ? -42.938 -44.526 36.251 1.00 51.47 391 ARG A CA 1
ATOM 3206 C C . ARG A 1 391 ? -42.298 -43.148 36.445 1.00 51.47 391 ARG A C 1
ATOM 3208 O O . ARG A 1 391 ? -41.205 -43.054 36.999 1.00 51.47 391 ARG A O 1
ATOM 3215 N N . VAL A 1 392 ? -42.975 -42.098 35.987 1.00 58.84 392 VAL A N 1
ATOM 3216 C CA . VAL A 1 392 ? -42.580 -40.705 36.227 1.00 58.84 392 VAL A CA 1
ATOM 3217 C C . VAL A 1 392 ? -43.027 -40.330 37.646 1.00 58.84 392 VAL A C 1
ATOM 3219 O O . VAL A 1 392 ? -44.213 -40.468 37.942 1.00 58.84 392 VAL A O 1
ATOM 3222 N N . PRO A 1 393 ? -42.120 -39.911 38.546 1.00 68.00 393 PRO A N 1
ATOM 3223 C CA . PRO A 1 393 ? -42.509 -39.491 39.886 1.00 68.00 393 PRO A CA 1
ATOM 3224 C C . PRO A 1 393 ? -43.324 -38.191 39.828 1.00 68.00 393 PRO A C 1
ATOM 3226 O O . PRO A 1 393 ? -42.991 -37.274 39.071 1.00 68.00 393 PRO A O 1
ATOM 3229 N N . ASN A 1 394 ? -44.392 -38.124 40.626 1.00 73.62 394 ASN A N 1
ATOM 3230 C CA . ASN A 1 394 ? -45.166 -36.899 40.827 1.00 73.62 394 ASN A CA 1
ATOM 3231 C C . ASN A 1 394 ? -44.384 -35.925 41.716 1.00 73.62 394 ASN A C 1
ATOM 3233 O O . ASN A 1 394 ? -43.639 -36.353 42.604 1.00 73.62 394 ASN A O 1
ATOM 3237 N N . CYS A 1 395 ? -44.562 -34.625 41.480 1.00 79.19 395 CYS A N 1
ATOM 3238 C CA . CYS A 1 395 ? -44.033 -33.585 42.354 1.00 79.19 395 CYS A CA 1
ATOM 3239 C C . CYS A 1 395 ? -44.591 -33.763 43.784 1.00 79.19 395 CYS A C 1
ATOM 3241 O O . CYS A 1 395 ? -45.803 -33.886 43.942 1.00 79.19 395 CYS A O 1
ATOM 3243 N N . PRO A 1 396 ? -43.745 -33.811 44.829 1.00 84.00 396 PRO A N 1
ATOM 3244 C CA . PRO A 1 396 ? -44.213 -33.761 46.215 1.00 84.00 396 PRO A CA 1
ATOM 3245 C C . PRO A 1 396 ? -44.951 -32.445 46.510 1.00 84.00 396 PRO A C 1
ATOM 3247 O O . PRO A 1 396 ? -44.479 -31.393 46.081 1.00 84.00 396 PRO A O 1
ATOM 3250 N N . GLU A 1 397 ? -46.029 -32.483 47.303 1.00 83.94 397 GLU A N 1
ATOM 3251 C CA . GLU A 1 397 ? -46.889 -31.314 47.598 1.00 83.94 397 GLU A CA 1
ATOM 3252 C C . GLU A 1 397 ? -46.116 -30.083 48.098 1.00 83.94 397 GLU A C 1
ATOM 3254 O O . GLU A 1 397 ? -46.418 -28.951 47.733 1.00 83.94 397 GLU A O 1
ATOM 3259 N N . GLU A 1 398 ? -45.084 -30.295 48.916 1.00 84.19 398 GLU A N 1
ATOM 3260 C CA . GLU A 1 398 ? -44.233 -29.221 49.441 1.00 84.19 398 GLU A CA 1
ATOM 3261 C C . GLU A 1 398 ? -43.473 -28.483 48.325 1.00 84.19 398 GLU A C 1
ATOM 3263 O O . GLU A 1 398 ? -43.367 -27.258 48.331 1.00 84.19 398 GLU A O 1
ATOM 3268 N N . LYS A 1 399 ? -42.979 -29.224 47.325 1.00 85.19 399 LYS A N 1
ATOM 3269 C CA . LYS A 1 399 ? -42.277 -28.653 46.168 1.00 85.19 399 LYS A CA 1
ATOM 3270 C C . LYS A 1 399 ? -43.244 -28.042 45.169 1.00 85.19 399 LYS A C 1
ATOM 3272 O O . LYS A 1 399 ? -42.885 -27.077 44.510 1.00 85.19 399 LYS A O 1
ATOM 3277 N N . GLU A 1 400 ? -44.443 -28.598 45.056 1.00 87.81 400 GLU A N 1
ATOM 3278 C CA . GLU A 1 400 ? -45.507 -28.053 44.222 1.00 87.81 400 GLU A CA 1
ATOM 3279 C C . GLU A 1 400 ? -45.927 -26.666 44.705 1.00 87.81 400 GLU A C 1
ATOM 3281 O O . GLU A 1 400 ? -45.843 -25.730 43.919 1.00 87.81 400 GLU A O 1
ATOM 3286 N N . LYS A 1 401 ? -46.215 -26.495 46.002 1.00 87.62 401 LYS A N 1
ATOM 3287 C CA . LYS A 1 401 ? -46.537 -25.178 46.582 1.00 87.62 401 LYS A CA 1
ATOM 3288 C C . LYS A 1 401 ? -45.423 -24.152 46.388 1.00 87.62 401 LYS A C 1
ATOM 3290 O O . LYS A 1 401 ? -45.697 -23.001 46.081 1.00 87.62 401 LYS A O 1
ATOM 3295 N N . ALA A 1 402 ? -44.165 -24.567 46.547 1.00 86.62 402 ALA A N 1
ATOM 3296 C CA . ALA A 1 402 ? -43.028 -23.675 46.338 1.00 86.62 402 ALA A CA 1
ATOM 3297 C C . ALA A 1 402 ? -42.871 -23.258 44.863 1.00 86.62 402 ALA A C 1
ATOM 3299 O O . ALA A 1 402 ? -42.457 -22.138 44.581 1.00 86.62 402 ALA A O 1
ATOM 3300 N N . ILE A 1 403 ? -43.197 -24.147 43.916 1.00 86.31 403 ILE A N 1
ATOM 3301 C CA . ILE A 1 403 ? -43.204 -23.820 42.485 1.00 86.31 403 ILE A CA 1
ATOM 3302 C C . ILE A 1 403 ? -44.408 -22.934 42.139 1.00 86.31 403 ILE A C 1
ATOM 3304 O O . ILE A 1 403 ? -44.230 -22.013 41.355 1.00 86.31 403 ILE A O 1
ATOM 3308 N N . GLU A 1 404 ? -45.594 -23.173 42.706 1.00 89.62 404 GLU A N 1
ATOM 3309 C CA . GLU A 1 404 ? -46.782 -22.322 42.510 1.00 89.62 404 GLU A CA 1
ATOM 3310 C C . GLU A 1 404 ? -46.521 -20.889 42.998 1.00 89.62 404 GLU A C 1
ATOM 3312 O O . GLU A 1 404 ? -46.699 -19.955 42.227 1.00 89.62 404 GLU A O 1
ATOM 3317 N N . ASP A 1 405 ? -45.959 -20.718 44.198 1.00 88.00 405 ASP A N 1
ATOM 3318 C CA . ASP A 1 405 ? -45.556 -19.401 44.718 1.00 88.00 405 ASP A CA 1
ATOM 3319 C C . ASP A 1 405 ? -44.491 -18.723 43.833 1.00 88.00 405 ASP A C 1
ATOM 3321 O O . ASP A 1 405 ? -44.536 -17.514 43.613 1.00 88.00 405 ASP A O 1
ATOM 3325 N N . ALA A 1 406 ? -43.565 -19.494 43.251 1.00 85.31 406 ALA A N 1
ATOM 3326 C CA . ALA A 1 406 ? -42.621 -18.959 42.274 1.00 85.31 406 ALA A CA 1
ATOM 3327 C C . ALA A 1 406 ? -43.322 -18.512 40.977 1.00 85.31 406 ALA A C 1
ATOM 3329 O O . ALA A 1 406 ? -42.970 -17.476 40.422 1.00 85.31 406 ALA A O 1
ATOM 3330 N N . LEU A 1 407 ? -44.296 -19.278 40.478 1.00 85.06 407 LEU A N 1
ATOM 3331 C CA . LEU A 1 407 ? -45.052 -18.930 39.273 1.00 85.06 407 LEU A CA 1
ATOM 3332 C C . LEU A 1 407 ? -45.925 -17.685 39.497 1.00 85.06 407 LEU A C 1
ATOM 3334 O O . LEU A 1 407 ? -45.922 -16.818 38.629 1.00 85.06 407 LEU A O 1
ATOM 3338 N N . GLU A 1 408 ? -46.580 -17.554 40.655 1.00 83.81 408 GLU A N 1
ATOM 3339 C CA . GLU A 1 408 ? -47.311 -16.339 41.058 1.00 83.81 408 GLU A CA 1
ATOM 3340 C C . GLU A 1 408 ? -46.362 -15.137 41.164 1.00 83.81 408 GLU A C 1
ATOM 3342 O O . GLU A 1 408 ? -46.643 -14.064 40.634 1.00 83.81 408 GLU A O 1
ATOM 3347 N N . TYR A 1 409 ? -45.189 -15.319 41.785 1.00 82.69 409 TYR A N 1
ATOM 3348 C CA . TYR A 1 409 ? -44.175 -14.267 41.908 1.00 82.69 409 TYR A CA 1
ATOM 3349 C C . TYR A 1 409 ? -43.690 -13.744 40.549 1.00 82.69 409 TYR A C 1
ATOM 3351 O O . TYR A 1 409 ? -43.424 -12.551 40.402 1.00 82.69 409 TYR A O 1
ATOM 3359 N N . PHE A 1 410 ? -43.577 -14.624 39.553 1.00 80.31 410 PHE A N 1
ATOM 3360 C CA . PHE A 1 410 ? -43.207 -14.254 38.187 1.00 80.31 410 PHE A CA 1
ATOM 3361 C C . PHE A 1 410 ? -44.406 -13.856 37.309 1.00 80.31 410 PHE A C 1
ATOM 3363 O O . PHE A 1 410 ? -44.213 -13.617 36.119 1.00 80.31 410 PHE A O 1
ATOM 3370 N N . GLY A 1 411 ? -45.621 -13.773 37.864 1.00 77.69 411 GLY A N 1
ATOM 3371 C CA . GLY A 1 411 ? -46.832 -13.395 37.127 1.00 77.69 411 GLY A CA 1
ATOM 3372 C C . GLY A 1 411 ? -47.235 -14.401 36.047 1.00 77.69 411 GLY A C 1
ATOM 3373 O O . GLY A 1 411 ? -47.807 -14.019 35.031 1.00 77.69 411 GLY A O 1
ATOM 3374 N N . MET A 1 412 ? -46.874 -15.676 36.221 1.00 76.31 412 MET A N 1
ATOM 3375 C CA . MET A 1 412 ? -47.139 -16.737 35.248 1.00 76.31 412 MET A CA 1
ATOM 3376 C C . MET A 1 412 ? -48.476 -17.451 35.474 1.00 76.31 412 MET A C 1
ATOM 3378 O O . MET A 1 412 ? -48.970 -18.065 34.533 1.00 76.31 412 MET A O 1
ATOM 3382 N N . ILE A 1 413 ? -49.030 -17.436 36.690 1.00 75.75 413 ILE A N 1
ATOM 3383 C CA . ILE A 1 413 ? -50.326 -18.052 37.036 1.00 75.75 413 ILE A CA 1
ATOM 3384 C C . ILE A 1 413 ? -51.192 -17.106 37.854 1.00 75.75 413 ILE A C 1
ATOM 3386 O O . ILE A 1 413 ? -50.607 -16.196 38.486 1.00 75.75 413 ILE A O 1
#

Foldseek 3Di:
DKWFWAAQDVVHWIAIADADVPHPRHGDRDCDDPQDDVLVNQLRVLVSVVCTVPWHGQDLVVRDTWFTMWFWDAEPQQEIEIETETAPPDDDCPVVVVCSQVRDDPGHHQWYKYFHDSDSDSDDDRPDMDTPHHDQWDWYAELNFIATHGRPFDDQRQRVLVNVVLVVVQVLDPPQQAWEEEEEQCGLVPSQCNNQLNHVAYEYEHQDPVSQVSNVVRCVRRVRDRYYYDHRDLLVCLVPPPDQGLEYEYEDPQQADDPSNLVSVCVSVHFKYKYKHQHVVNVVVSVVVVVVSQKDFPDKDWTCSDPPDPTIIMITIIGGHPPPPPPPDPDDPVNVVVDPPQPPDDPVQLQVQLCVPPVDGDDPLQLVVLCVVVPNDDDDDDDDDPDPPDDDDHDDPVVSVSSVVSCVVSVND

Radius of gyration: 32.68 Å; Cα contacts (8 Å, |Δi|>4): 705; chains: 1; bounding box: 80×67×81 Å

Sequence (413 aa):
MEYTFSDEYKDGPLSLGMHKRNRFYEVVNTKYCNIVHEDFNTIMDFTRRYFDGKLKPYHKIRHTGNLRHLMLRRNLEGEVLVNLVTTWEEADYKEYFSKLQHLPIEGKIVGIIHTLNDSPSDAIVPEKTEIIYGRDYLTEKISGLEFKISLYSFFQTNTHSAKRLYQLTQDMIEDIAELNLLDLYSGTGTITQIVGQRAKSALGIEIVEEAVNAARENAKINEISNVEFICGDVFEETKNLEYKPDIVIIDPPREGINPRAIDKIIEFAVEKYLYISCNPITLVRDLKIFREKGYEIKELKILDQFPRTYHVETVALLSKLNTEHHLDIEIGEDELSEIDFSKEATYGEIKKYVLDKYGLKVSSLYIAQVKRKHGLIERENYNTSKNKNQRVPNCPEEKEKAIEDALEYFGMI

pLDDT: mean 87.01, std 15.68, range [32.81, 98.62]

Solvent-accessible surface area (backbone atoms only — not comparable to full-atom values): 23734 Å² total; per-residue (Å²): 91,73,29,40,36,32,48,64,42,94,94,48,61,64,22,40,19,44,64,38,89,99,33,94,87,44,47,42,62,52,82,69,64,91,91,58,62,69,51,56,38,55,51,52,51,51,54,36,64,67,36,45,94,72,61,45,39,42,37,74,92,76,74,43,56,30,37,40,36,44,39,43,48,69,46,93,89,29,44,25,42,40,33,45,31,24,32,81,65,88,73,89,54,63,68,56,53,58,50,59,75,68,54,93,52,89,50,42,80,51,15,34,34,42,28,31,36,76,62,78,56,93,64,90,51,77,78,42,77,44,80,77,37,84,44,75,58,49,76,40,80,54,98,93,37,56,38,76,42,43,88,81,56,78,69,73,89,35,62,73,43,44,53,51,50,54,49,51,57,48,72,72,48,75,76,40,53,80,30,30,37,32,25,41,52,27,47,45,28,60,62,41,49,71,52,21,72,52,25,55,26,18,39,24,31,18,62,51,58,72,30,38,52,48,19,54,50,29,32,59,74,56,70,47,83,48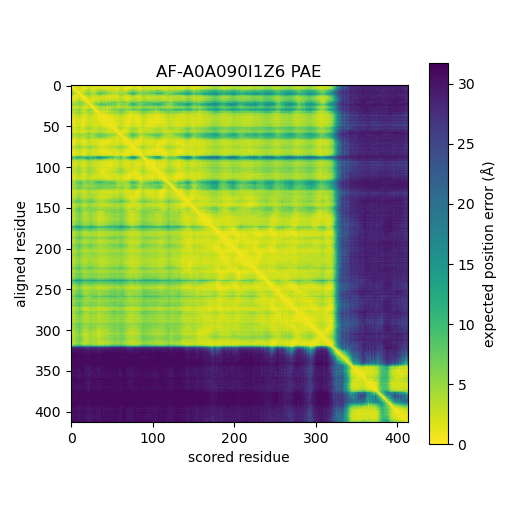,57,49,76,46,70,35,49,67,54,66,50,60,73,74,53,83,75,76,49,49,32,39,40,37,46,46,58,80,80,32,70,54,85,78,28,49,62,54,62,55,68,65,65,42,57,36,39,40,41,40,35,63,30,70,70,36,46,56,57,52,52,51,55,44,38,76,73,45,33,43,80,76,44,78,51,76,44,73,54,41,80,96,56,93,52,42,31,33,41,33,36,31,32,49,64,76,87,77,72,79,78,84,71,88,69,53,86,76,58,61,79,75,59,81,77,71,52,81,73,48,77,66,54,49,38,48,49,28,32,75,77,68,71,42,91,68,55,73,69,43,54,54,51,53,37,50,76,72,71,54,81,76,81,93,81,76,89,76,72,94,54,98,80,68,83,77,82,75,67,54,69,74,58,45,53,43,47,50,53,42,33,44,74,43,58,72,101

Mean predicted aligned error: 13.01 Å